Protein AF-A0A971T8T9-F1 (afdb_monomer)

Secondary structure (DSSP, 8-state):
--------------------PPP--SB-BTTBSTT---B-SSPPPSS--EEEEEE-SS---SPPEE-TTS-EEEE-TTSEEEEE-TTS-EEEEEE-SS---SPPEEETTTTEEEEEETTTEEEEEETTS-EEEEEE-SS--SS---EE-TT--EEEEETTTEEEEE-TTS-EEEEEE-SS---SPPEEETTEEEEE-TTSEEEEEETTS-EEEEEE-SS--SSSPPEE-TTS-EEEE----SSS----EEEEE-TTS-EEEEEE-SS---SPPEEETTEEEEE-TTSEEEEE-TTS-EEEEEE-SS---SPPEE-TT--EEEE-TTSEEEEE-TTS-EEEEEE-SS---SPPEEEGGGEEEEE-TTSEEEEESSPPP-----------PPPP--PPPSEEEEES-SS--TT--EEEEEEE--BSS-EEEEEEEEETTEEEE--TT-TT--BSS---EEEEE--BSS-EEEEEEEES---GGGTT-EEEEEEEEEETTS--SGGGPPTT-EEEEEEE--

Foldseek 3Di:
DDDDDDDDDDDDDDDPDPPPDPQDQQAQWQLRAQLSQLEGQDAAFLDFDFQDKAFDPFFFLAAWGAGSQRWIWGWAQVQKIFTAHNNGHTQDIDRNVGGQNYYWGHDVPLQWIWTFHQQQKIFIAGVNGHTDDMDGDPAGQDAAHWHQDPQRWIWTWGQVQKIFIAHNNRHTQDMDHHPGGFQAHWHDDDQWIWTWGQQQKIFIAGVSRHGQDIDHNVGGQHQAHWRADNQGKIWGWGAHPDPDFDWTWTWIAGNNRHTQDIDTDRGTQSAYWHQAPLAIWTFFQVQKIWGAHPSRHTQDIDGHPGGFLAHWRAYNQGWIWGWAQQQKTFIAGNNGHTSDIDGDPGGFNHYWGQGPQNKIWGTGRVSMITITHDHDPDDPHDDDDDDDDPDDPDDAQQKDKDKPAQEDEQQDKTWIKMKGAFFQAWKWKAKWKAWDPGIWGDDPVDQPDTDPFTDTPDDRDHTGPGMDMDIPDIDRGDPPVLAQIKMKMKMFIAHPPDGPDPVRGDPSGMDMDIHGYD

pLDDT: mean 80.27, std 21.64, range [27.78, 98.62]

Solvent-accessible surface area (backbone atoms only — not comparable to full-atom values): 26426 Å² total; per-residue (Å²): 135,90,83,89,85,84,87,77,88,80,79,82,79,79,79,81,75,80,75,78,69,81,79,65,57,47,11,23,21,62,36,38,43,43,23,20,25,15,40,34,88,49,55,56,52,79,54,86,33,77,31,36,61,46,78,56,88,27,36,15,49,6,22,37,17,18,38,63,84,34,36,34,31,29,19,17,56,61,13,27,38,40,33,24,38,70,78,51,45,81,73,44,70,39,78,60,88,31,36,11,47,17,17,27,23,48,36,78,90,81,42,32,37,36,40,40,14,36,84,11,35,38,37,37,21,36,80,82,53,49,77,76,51,67,41,74,57,92,23,40,23,69,52,18,23,41,29,56,50,98,84,43,36,38,33,34,20,18,57,58,14,26,40,40,31,22,37,72,86,61,46,79,71,49,70,43,80,54,93,25,32,15,29,7,24,42,17,38,60,92,63,36,33,32,38,20,16,49,63,8,29,43,38,34,25,33,78,84,60,46,85,70,45,70,40,79,71,86,41,25,16,25,67,8,24,36,13,42,46,98,85,40,36,37,28,35,18,21,32,64,95,59,98,58,86,44,70,16,36,42,38,33,24,38,70,84,55,48,79,70,41,73,47,76,41,71,10,28,14,39,7,28,28,15,54,36,93,79,24,37,35,42,24,17,49,62,14,34,40,37,38,20,37,88,85,61,50,79,73,52,68,38,80,57,89,28,36,14,52,7,26,36,22,25,20,61,80,30,37,36,31,34,19,17,51,61,8,38,38,41,32,26,40,72,87,56,47,79,62,37,73,47,78,57,93,25,33,12,50,5,22,41,28,50,33,71,88,13,20,39,30,34,19,14,53,61,12,33,38,39,30,31,16,79,64,49,81,87,70,81,79,71,77,84,75,80,74,86,70,83,81,74,84,84,72,78,70,47,48,49,72,45,65,80,60,57,59,49,48,92,71,47,83,46,42,36,37,38,37,34,50,56,36,85,60,52,32,29,45,34,62,38,42,38,42,94,91,52,75,43,19,57,48,85,92,54,78,82,61,87,43,92,63,60,55,55,59,88,55,72,40,67,41,38,90,53,72,45,75,50,77,71,46,67,46,80,71,78,57,81,88,56,64,73,45,57,32,38,40,37,39,33,33,24,53,56,91,54,71,58,45,83,92,50,40,43,88,72,28,62,39,73,49,73,34,42,36,99

Sequence (518 aa):
MQLFIRGAMIAAVWAAGTSCFAQVDPWPMFRCNPARTGASQLHGCATVALSWSYATGHTIESSPVVGSDGTAYYGSYDNRIYAMSSSGTLAWSYDAGNFVSTSPAFDGDAGRVYVASYVGRLFACTLGGALEWSYETGGLIARSSPAVDSGGCIYLGSADNRLHVLSPAGVLAWSYETAGDVHSSPSMEGERVFVGSKDGRLYALGADGAFAWSYDTGKTIGESSPAVGTDGTVYVGEIDPGKTPVPCNLYAFNSSGGLAWSYATGDDVSSSPAIGAEGIVAASGDGNVYLFNTDGTFRWSYVTGGYVHSSPAVDEDGMIFVGSFDGGVYALDSIGTLAWSYRTAGPVLSSPSIGLGGTVQIGSFDSVCYCFGAASASTPTPTPELTPTPEPTETQPPLDLKVNSTSPSAGDEFTAEVSVQPLEETFDAYGVVLGAGGAWSFDLANPGALVSGVRPLVRSVPGLTEVWGGTLFHMDSIPDYLRGAGFTFIAGLVPAGAPPAVEYAIPGFVDQEQVEIR

Mean predicted aligned error: 14.75 Å

Structure (mmCIF, N/CA/C/O backbone):
data_AF-A0A971T8T9-F1
#
_entry.id   AF-A0A971T8T9-F1
#
loop_
_atom_site.group_PDB
_atom_site.id
_atom_site.type_symbol
_atom_site.label_atom_id
_atom_site.label_alt_id
_atom_site.label_comp_id
_atom_site.label_asym_id
_atom_site.label_entity_id
_atom_site.label_seq_id
_atom_site.pdbx_PDB_ins_code
_atom_site.Cartn_x
_atom_site.Cartn_y
_atom_site.Cartn_z
_atom_site.occupancy
_atom_site.B_iso_or_equiv
_atom_site.auth_seq_id
_atom_site.auth_comp_id
_atom_site.auth_asym_id
_atom_site.auth_atom_id
_atom_site.pdbx_PDB_model_num
ATOM 1 N N . MET A 1 1 ? -63.811 51.206 -27.614 1.00 33.09 1 MET A N 1
ATOM 2 C CA . MET A 1 1 ? -64.601 49.958 -27.673 1.00 33.09 1 MET A CA 1
ATOM 3 C C . MET A 1 1 ? -63.880 48.938 -26.803 1.00 33.09 1 MET A C 1
ATOM 5 O O . MET A 1 1 ? -62.691 48.745 -27.004 1.00 33.09 1 MET A O 1
ATOM 9 N N . GLN A 1 2 ? -64.540 48.446 -25.753 1.00 32.09 2 GLN A N 1
ATOM 10 C CA . GLN A 1 2 ? -64.008 47.505 -24.753 1.00 32.09 2 GLN A CA 1
ATOM 11 C C . GLN A 1 2 ? -63.576 46.167 -25.383 1.00 32.09 2 GLN A C 1
ATOM 13 O O . GLN A 1 2 ? -64.249 45.743 -26.316 1.00 32.09 2 GLN A O 1
ATOM 18 N N . LEU A 1 3 ? -62.568 45.474 -24.822 1.00 28.62 3 LEU A N 1
ATOM 19 C CA . LEU A 1 3 ? -62.718 44.113 -24.256 1.00 28.62 3 LEU A CA 1
ATOM 20 C C . LEU A 1 3 ? -61.400 43.552 -23.654 1.00 28.62 3 LEU A C 1
ATOM 22 O O . LEU A 1 3 ? -60.392 43.440 -24.337 1.00 28.62 3 LEU A O 1
ATOM 26 N N . PHE A 1 4 ? -61.479 43.201 -22.364 1.00 30.52 4 PHE A N 1
ATOM 27 C CA . PHE A 1 4 ? -60.850 42.100 -21.607 1.00 30.52 4 PHE A CA 1
ATOM 28 C C . PHE A 1 4 ? -59.475 41.510 -21.998 1.00 30.52 4 PHE A C 1
ATOM 30 O O . PHE A 1 4 ? -59.356 40.805 -22.992 1.00 30.52 4 PHE A O 1
ATOM 37 N N . ILE A 1 5 ? -58.525 41.555 -21.049 1.00 31.64 5 ILE A N 1
ATOM 38 C CA . ILE A 1 5 ? -57.547 40.473 -20.827 1.00 31.64 5 ILE A CA 1
ATOM 39 C C . ILE A 1 5 ? -57.570 40.105 -19.335 1.00 31.64 5 ILE A C 1
ATOM 41 O O . ILE A 1 5 ? -57.234 40.916 -18.472 1.00 31.64 5 ILE A O 1
ATOM 45 N N . ARG A 1 6 ? -58.028 38.882 -19.037 1.00 31.41 6 ARG A N 1
ATOM 46 C CA . ARG A 1 6 ? -57.866 38.206 -17.741 1.00 31.41 6 ARG A CA 1
ATOM 47 C C . ARG A 1 6 ? -56.461 37.603 -17.674 1.00 31.41 6 ARG A C 1
ATOM 49 O O . ARG A 1 6 ? -55.968 37.093 -18.674 1.00 31.41 6 ARG A O 1
ATOM 56 N N . GLY A 1 7 ? -55.845 37.678 -16.497 1.00 30.30 7 GLY A N 1
ATOM 57 C CA . GLY A 1 7 ? -54.483 37.217 -16.250 1.00 30.30 7 GLY A CA 1
ATOM 58 C C . GLY A 1 7 ? -54.302 35.700 -16.192 1.00 30.30 7 GLY A C 1
ATOM 59 O O . GLY A 1 7 ? -55.254 34.940 -16.028 1.00 30.30 7 GLY A O 1
ATOM 60 N N . ALA A 1 8 ? -53.034 35.304 -16.244 1.00 30.92 8 ALA A N 1
ATOM 61 C CA . ALA A 1 8 ? -52.522 34.056 -15.702 1.00 30.92 8 ALA A CA 1
ATOM 62 C C . ALA A 1 8 ? -51.118 34.343 -15.144 1.00 30.92 8 ALA A C 1
ATOM 64 O O . ALA A 1 8 ? -50.225 34.753 -15.884 1.00 30.92 8 ALA A O 1
ATOM 65 N N . MET A 1 9 ? -50.950 34.189 -13.827 1.00 29.91 9 MET A N 1
ATOM 66 C CA . MET A 1 9 ? -49.631 34.095 -13.200 1.00 29.91 9 MET A CA 1
ATOM 67 C C . MET A 1 9 ? -48.980 32.795 -13.673 1.00 29.91 9 MET A C 1
ATOM 69 O O . MET A 1 9 ? -49.571 31.728 -13.516 1.00 29.91 9 MET A O 1
ATOM 73 N N . ILE A 1 10 ? -47.764 32.875 -14.206 1.00 30.92 10 ILE A N 1
ATOM 74 C CA . ILE A 1 10 ? -46.903 31.705 -14.376 1.00 30.92 10 ILE A CA 1
ATOM 75 C C . ILE A 1 10 ? -46.006 31.648 -13.142 1.00 30.92 10 ILE A C 1
ATOM 77 O O . ILE A 1 10 ? -45.156 32.513 -12.937 1.00 30.92 10 ILE A O 1
ATOM 81 N N . ALA A 1 11 ? -46.246 30.646 -12.299 1.00 29.47 11 ALA A N 1
ATOM 82 C CA . ALA A 1 11 ? -45.337 30.254 -11.236 1.00 29.47 11 ALA A CA 1
ATOM 83 C C . ALA A 1 11 ? -44.086 29.630 -11.873 1.00 29.47 11 ALA A C 1
ATOM 85 O O . ALA A 1 11 ? -44.187 28.667 -12.633 1.00 29.47 11 ALA A O 1
ATOM 86 N N . ALA A 1 12 ? -42.915 30.195 -11.584 1.00 29.27 12 ALA A N 1
ATOM 87 C CA . ALA A 1 12 ? -41.639 29.603 -11.957 1.00 29.27 12 ALA A CA 1
ATOM 88 C C . ALA A 1 12 ? -41.376 28.386 -11.059 1.00 29.27 12 ALA A C 1
ATOM 90 O O . ALA A 1 12 ? -41.184 28.525 -9.852 1.00 29.27 12 ALA A O 1
ATOM 91 N N . VAL A 1 13 ? -41.385 27.194 -11.652 1.00 29.81 13 VAL A N 1
ATOM 92 C CA . VAL A 1 13 ? -40.882 25.976 -11.013 1.00 29.81 13 VAL A CA 1
ATOM 93 C C . VAL A 1 13 ? -39.360 26.018 -11.117 1.00 29.81 13 VAL A C 1
ATOM 95 O O . VAL A 1 13 ? -38.807 25.886 -12.207 1.00 29.81 13 VAL A O 1
ATOM 98 N N . TRP A 1 14 ? -38.680 26.226 -9.992 1.00 31.05 14 TRP A N 1
ATOM 99 C CA . TRP A 1 14 ? -37.251 25.955 -9.885 1.00 31.05 14 TRP A CA 1
ATOM 100 C C . TRP A 1 14 ? -37.073 24.441 -9.783 1.00 31.05 14 TRP A C 1
ATOM 102 O O . TRP A 1 14 ? -37.395 23.841 -8.759 1.00 31.05 14 TRP A O 1
ATOM 112 N N . ALA A 1 15 ? -36.589 23.816 -10.853 1.00 31.67 15 ALA A N 1
ATOM 113 C CA . ALA A 1 15 ? -36.017 22.484 -10.753 1.00 31.67 15 ALA A CA 1
ATOM 114 C C . ALA A 1 15 ? -34.688 22.622 -9.999 1.00 31.67 15 ALA A C 1
ATOM 116 O O . ALA A 1 15 ? -33.723 23.175 -10.528 1.00 31.67 15 ALA A O 1
ATOM 117 N N . ALA A 1 16 ? -34.656 22.170 -8.746 1.00 32.94 16 ALA A N 1
ATOM 118 C CA . ALA A 1 16 ? -33.409 21.953 -8.033 1.00 32.94 16 ALA A CA 1
ATOM 119 C C . ALA A 1 16 ? -32.685 20.794 -8.728 1.00 32.94 16 ALA A C 1
ATOM 121 O O . ALA A 1 16 ? -33.000 19.628 -8.506 1.00 32.94 16 ALA A O 1
ATOM 122 N N . GLY A 1 17 ? -31.754 21.120 -9.622 1.00 28.88 17 GLY A N 1
ATOM 123 C CA . GLY A 1 17 ? -30.725 20.175 -10.013 1.00 28.88 17 GLY A CA 1
ATOM 124 C C . GLY A 1 17 ? -29.848 19.949 -8.791 1.00 28.88 17 GLY A C 1
ATOM 125 O O . GLY A 1 17 ? -29.064 20.822 -8.432 1.00 28.88 17 GLY A O 1
ATOM 126 N N . THR A 1 18 ? -30.005 18.811 -8.124 1.00 33.12 18 THR A N 1
ATOM 127 C CA . THR A 1 18 ? -28.954 18.275 -7.263 1.00 33.12 18 THR A CA 1
ATOM 128 C C . THR A 1 18 ? -27.749 18.030 -8.157 1.00 33.12 18 THR A C 1
ATOM 130 O O . THR A 1 18 ? -27.691 17.044 -8.889 1.00 33.12 18 THR A O 1
ATOM 133 N N . SER A 1 19 ? -26.811 18.972 -8.148 1.00 31.97 19 SER A N 1
ATOM 134 C CA . SER A 1 19 ? -25.440 18.718 -8.552 1.00 31.97 19 SER A CA 1
ATOM 135 C C . SER A 1 19 ? -24.928 17.591 -7.661 1.00 31.97 19 SER A C 1
ATOM 137 O O . SER A 1 19 ? -24.673 17.805 -6.476 1.00 31.97 19 SER A O 1
ATOM 139 N N . CYS A 1 20 ? -24.861 16.384 -8.216 1.00 33.00 20 CYS A N 1
ATOM 140 C CA . CYS A 1 20 ? -24.091 15.292 -7.649 1.00 33.00 20 CYS A CA 1
ATOM 141 C C . CYS A 1 20 ? -22.634 15.755 -7.685 1.00 33.00 20 CYS A C 1
ATOM 143 O O . CYS A 1 20 ? -21.986 15.685 -8.727 1.00 33.00 20 CYS A O 1
ATOM 145 N N . PHE A 1 21 ? -22.145 16.342 -6.593 1.00 37.00 21 PHE A N 1
ATOM 146 C CA . PHE A 1 21 ? -20.706 16.422 -6.398 1.00 37.00 21 PHE A CA 1
ATOM 147 C C . PHE A 1 21 ? -20.217 14.976 -6.371 1.00 37.00 21 PHE A C 1
ATOM 149 O O . PHE A 1 21 ? -20.785 14.165 -5.640 1.00 37.00 21 PHE A O 1
ATOM 156 N N . ALA A 1 22 ? -19.246 14.641 -7.222 1.00 48.22 22 ALA A N 1
ATOM 157 C CA . ALA A 1 22 ? -18.562 13.362 -7.115 1.00 48.22 22 ALA A CA 1
ATOM 158 C C . ALA A 1 22 ? -18.052 13.248 -5.676 1.00 48.22 22 ALA A C 1
ATOM 160 O O . ALA A 1 22 ? -17.406 14.167 -5.163 1.00 48.22 22 ALA A O 1
ATOM 161 N N . GLN A 1 23 ? -18.464 12.185 -5.000 1.00 58.47 23 GLN A N 1
ATOM 162 C CA . GLN A 1 23 ? -18.107 11.946 -3.618 1.00 58.47 23 GLN A CA 1
ATOM 163 C C . GLN A 1 23 ? -16.604 11.636 -3.597 1.00 58.47 23 GLN A C 1
ATOM 165 O O . GLN A 1 23 ? -16.156 10.724 -4.281 1.00 58.47 23 GLN A O 1
ATOM 170 N N . VAL A 1 24 ? -15.808 12.468 -2.921 1.00 75.50 24 VAL A N 1
ATOM 171 C CA . VAL A 1 24 ? -14.347 12.305 -2.889 1.00 75.50 24 VAL A CA 1
ATOM 172 C C . VAL A 1 24 ? -14.017 11.206 -1.889 1.00 75.50 24 VAL A C 1
ATOM 174 O O . VAL A 1 24 ? -14.260 11.383 -0.694 1.00 75.50 24 VAL A O 1
ATOM 177 N N . ASP A 1 25 ? -13.457 10.098 -2.365 1.00 85.25 25 ASP A N 1
ATOM 178 C CA . ASP A 1 25 ? -12.855 9.089 -1.498 1.00 85.25 25 ASP A CA 1
ATOM 179 C C . ASP A 1 25 ? -11.477 9.598 -1.049 1.00 85.25 25 ASP A C 1
ATOM 181 O O . ASP A 1 25 ? -10.584 9.762 -1.882 1.00 85.25 25 ASP A O 1
ATOM 185 N N . PRO A 1 26 ? -11.287 9.915 0.243 1.00 90.81 26 PRO A N 1
ATOM 186 C CA . PRO A 1 26 ? -10.102 10.631 0.704 1.00 90.81 26 PRO A CA 1
ATOM 187 C C . PRO A 1 26 ? -8.830 9.778 0.626 1.00 90.81 26 PRO A C 1
ATOM 189 O O . PRO A 1 26 ? -7.755 10.314 0.357 1.00 90.81 26 PRO A O 1
ATOM 192 N N . TRP A 1 27 ? -8.950 8.464 0.861 1.00 97.38 27 TRP A N 1
ATOM 193 C CA . TRP A 1 27 ? -7.835 7.520 0.797 1.00 97.38 27 TRP A CA 1
ATOM 194 C C . TRP A 1 27 ? -8.334 6.079 0.564 1.00 97.38 27 TRP A C 1
ATOM 196 O O . TRP A 1 27 ? -8.233 5.247 1.467 1.00 97.38 27 TRP A O 1
ATOM 206 N N . PRO A 1 28 ? -8.915 5.756 -0.607 1.00 97.00 28 PRO A N 1
ATOM 207 C CA . PRO A 1 28 ? -9.637 4.499 -0.831 1.00 97.00 28 PRO A CA 1
ATOM 208 C C . PRO A 1 28 ? -8.762 3.241 -0.807 1.00 97.00 28 PRO A C 1
ATOM 210 O O . PRO A 1 28 ? -9.264 2.153 -0.562 1.00 97.00 28 PRO A O 1
ATOM 213 N N . MET A 1 29 ? -7.459 3.335 -1.059 1.00 97.25 29 MET A N 1
ATOM 214 C CA . MET A 1 29 ? -6.585 2.157 -1.117 1.00 97.25 29 MET A CA 1
ATOM 215 C C . MET A 1 29 ? -5.165 2.477 -0.660 1.00 97.25 29 MET A C 1
ATOM 217 O O . MET A 1 29 ? -4.797 3.641 -0.478 1.00 97.25 29 MET A O 1
ATOM 221 N N . PHE A 1 30 ? -4.341 1.442 -0.483 1.00 97.69 30 PHE A N 1
ATOM 222 C CA . PHE A 1 30 ? -2.929 1.620 -0.148 1.00 97.69 30 PHE A CA 1
ATOM 223 C C . PHE A 1 30 ? -2.239 2.559 -1.140 1.00 97.69 30 PHE A C 1
ATOM 225 O O . PHE A 1 30 ? -2.260 2.313 -2.348 1.00 97.69 30 PHE A O 1
ATOM 232 N N . ARG A 1 31 ? -1.596 3.604 -0.598 1.00 97.69 31 ARG A N 1
ATOM 233 C CA . ARG A 1 31 ? -0.975 4.713 -1.344 1.00 97.69 31 ARG A CA 1
ATOM 234 C C . ARG A 1 31 ? -1.980 5.603 -2.101 1.00 97.69 31 ARG A C 1
ATOM 236 O O . ARG A 1 31 ? -1.649 6.139 -3.157 1.00 97.69 31 ARG A O 1
ATOM 243 N N . CYS A 1 32 ? -3.161 5.815 -1.516 1.00 96.81 32 CYS A N 1
ATOM 244 C CA . CYS A 1 32 ? -4.214 6.759 -1.914 1.00 96.81 32 CYS A CA 1
ATOM 245 C C . CYS A 1 32 ? -5.011 6.381 -3.175 1.00 96.81 32 CYS A C 1
ATOM 247 O O . CYS A 1 32 ? -6.233 6.440 -3.149 1.00 96.81 32 CYS A O 1
ATOM 249 N N . ASN A 1 33 ? -4.372 5.969 -4.268 1.00 95.94 33 ASN A N 1
ATOM 250 C CA . ASN A 1 33 ? -5.044 5.782 -5.562 1.00 95.94 33 ASN A CA 1
ATOM 251 C C . ASN A 1 33 ? -4.467 4.592 -6.359 1.00 95.94 33 ASN A C 1
ATOM 253 O O . ASN A 1 33 ? -3.451 4.026 -5.946 1.00 95.94 33 ASN A O 1
ATOM 257 N N . PRO A 1 34 ? -5.077 4.213 -7.504 1.00 96.25 34 PRO A N 1
ATOM 258 C CA . PRO A 1 34 ? -4.608 3.095 -8.331 1.00 96.25 34 PRO A CA 1
ATOM 259 C C . PRO A 1 34 ? -3.152 3.229 -8.799 1.00 96.25 34 PRO A C 1
ATOM 261 O O . PRO A 1 34 ? -2.442 2.228 -8.871 1.00 96.25 34 PRO A O 1
ATOM 264 N N . ALA A 1 35 ? -2.673 4.453 -9.039 1.00 97.31 35 ALA A N 1
ATOM 265 C CA . ALA A 1 35 ? -1.284 4.743 -9.408 1.00 97.31 35 ALA A CA 1
ATOM 266 C C . ALA A 1 35 ? -0.311 4.696 -8.214 1.00 97.31 35 ALA A C 1
ATOM 268 O O . ALA A 1 35 ? 0.904 4.805 -8.383 1.00 97.31 35 ALA A O 1
ATOM 269 N N . ARG A 1 36 ? -0.838 4.509 -6.999 1.00 97.44 36 ARG A N 1
ATOM 270 C CA . ARG A 1 36 ? -0.111 4.414 -5.732 1.00 97.44 36 ARG A CA 1
ATOM 271 C C . ARG A 1 36 ? 0.814 5.594 -5.451 1.00 97.44 36 ARG A C 1
ATOM 273 O O . ARG A 1 36 ? 1.889 5.425 -4.875 1.00 97.44 36 ARG A O 1
ATOM 280 N N . THR A 1 37 ? 0.384 6.803 -5.810 1.00 97.75 37 THR A N 1
ATOM 281 C CA . THR A 1 37 ? 1.212 8.007 -5.642 1.00 97.75 37 THR A CA 1
ATOM 282 C C . THR A 1 37 ? 1.495 8.344 -4.181 1.00 97.75 37 THR A C 1
ATOM 284 O O . THR A 1 37 ? 2.438 9.075 -3.908 1.00 97.75 37 THR A O 1
ATOM 287 N N . GLY A 1 38 ? 0.688 7.861 -3.229 1.00 97.50 38 GLY A N 1
ATOM 288 C CA . GLY A 1 38 ? 0.811 8.223 -1.814 1.00 97.50 38 GLY A CA 1
ATOM 289 C C . GLY A 1 38 ? 0.598 9.711 -1.535 1.00 97.50 38 GLY A C 1
ATOM 290 O O . GLY A 1 38 ? 0.988 10.175 -0.467 1.00 97.50 38 GLY A O 1
ATOM 291 N N . ALA A 1 39 ? 0.006 10.444 -2.481 1.00 96.75 39 ALA A N 1
ATOM 292 C CA . ALA A 1 39 ? -0.298 11.861 -2.365 1.00 96.75 39 ALA A CA 1
ATOM 293 C C . ALA A 1 39 ? -1.813 12.091 -2.302 1.00 96.75 39 ALA A C 1
ATOM 295 O O . ALA A 1 39 ? -2.576 11.427 -3.009 1.00 96.75 39 ALA A O 1
ATOM 296 N N . SER A 1 40 ? -2.240 13.032 -1.463 1.00 94.88 40 SER A N 1
ATOM 297 C CA . SER A 1 40 ? -3.633 13.459 -1.311 1.00 94.88 40 SER A CA 1
ATOM 298 C C . SER A 1 40 ? -3.790 14.932 -1.668 1.00 94.88 40 SER A C 1
ATOM 300 O O . SER A 1 40 ? -2.876 15.720 -1.459 1.00 94.88 40 SER A O 1
ATOM 302 N N . GLN A 1 41 ? -4.981 15.293 -2.147 1.00 93.31 41 GLN A N 1
ATOM 303 C CA . GLN A 1 41 ? -5.397 16.690 -2.329 1.00 93.31 41 GLN A CA 1
ATOM 304 C C . GLN A 1 41 ? -5.934 17.328 -1.042 1.00 93.31 41 GLN A C 1
ATOM 306 O O . GLN A 1 41 ? -6.354 18.485 -1.024 1.00 93.31 41 GLN A O 1
ATOM 311 N N . LEU A 1 42 ? -6.013 16.552 0.038 1.00 93.56 42 LEU A N 1
ATOM 312 C CA . LEU A 1 42 ? -6.384 17.056 1.348 1.00 93.56 42 LEU A CA 1
ATOM 313 C C . LEU A 1 42 ? -5.162 17.662 2.030 1.00 93.56 42 LEU A C 1
ATOM 315 O O . LEU A 1 42 ? -4.035 17.256 1.772 1.00 93.56 42 LEU A O 1
ATOM 319 N N . HIS A 1 43 ? -5.412 18.599 2.939 1.00 93.50 43 HIS A N 1
ATOM 320 C CA . HIS A 1 43 ? -4.398 19.181 3.812 1.00 93.50 43 HIS A CA 1
ATOM 321 C C . HIS A 1 43 ? -4.348 18.366 5.103 1.00 93.50 43 HIS A C 1
ATOM 323 O O . HIS A 1 43 ? -5.357 18.284 5.808 1.00 93.50 43 HIS A O 1
ATOM 329 N N . GLY A 1 44 ? -3.213 17.742 5.403 1.00 91.31 44 GLY A N 1
ATOM 330 C CA . GLY A 1 44 ? -3.017 16.954 6.612 1.00 91.31 44 GLY A CA 1
ATOM 331 C C . GLY A 1 44 ? -2.903 17.831 7.861 1.00 91.31 44 GLY A C 1
ATOM 332 O O . GLY A 1 44 ? -2.751 19.054 7.804 1.00 91.31 44 GLY A O 1
ATOM 333 N N . CYS A 1 45 ? -2.991 17.220 9.042 1.00 89.56 45 CYS A N 1
ATOM 334 C CA . CYS A 1 45 ? -2.910 17.976 10.284 1.00 89.56 45 CYS A CA 1
ATOM 335 C C . CYS A 1 45 ? -1.495 18.539 10.502 1.00 89.56 45 CYS A C 1
ATOM 337 O O . CYS A 1 45 ? -0.534 17.797 10.699 1.00 89.56 45 CYS A O 1
ATOM 339 N N . ALA A 1 46 ? -1.380 19.868 10.558 1.00 86.88 46 ALA A N 1
ATOM 340 C CA . ALA A 1 46 ? -0.114 20.564 10.806 1.00 86.88 46 ALA A CA 1
ATOM 341 C C . ALA A 1 46 ? 0.356 20.521 12.274 1.00 86.88 46 ALA A C 1
ATOM 343 O O . ALA A 1 46 ? 1.473 20.932 12.585 1.00 86.88 46 ALA A O 1
ATOM 344 N N . THR A 1 47 ? -0.485 20.047 13.197 1.00 86.31 47 THR A N 1
ATOM 345 C CA . THR A 1 47 ? -0.161 19.901 14.620 1.00 86.31 47 THR A CA 1
ATOM 346 C C . THR A 1 47 ? -0.616 18.547 15.143 1.00 86.31 47 THR A C 1
ATOM 348 O O . THR A 1 47 ? -1.610 17.983 14.685 1.00 86.31 47 THR A O 1
ATOM 351 N N . VAL A 1 48 ? 0.105 18.033 16.141 1.00 90.75 48 VAL A N 1
ATOM 352 C CA . VAL A 1 48 ? -0.250 16.770 16.787 1.00 90.75 48 VAL A CA 1
ATOM 353 C C . VAL A 1 48 ? -1.403 16.979 17.770 1.00 90.75 48 VAL A C 1
ATOM 355 O O . VAL A 1 48 ? -1.270 17.651 18.794 1.00 90.75 48 VAL A O 1
ATOM 358 N N . ALA A 1 49 ? -2.545 16.374 17.463 1.00 90.94 49 ALA A N 1
ATOM 359 C CA . ALA A 1 49 ? -3.679 16.253 18.367 1.00 90.94 49 ALA A CA 1
ATOM 360 C C . ALA A 1 49 ? -4.291 14.865 18.178 1.00 90.94 49 ALA A C 1
ATOM 362 O O . ALA A 1 49 ? -4.742 14.541 17.086 1.00 90.94 49 ALA A O 1
ATOM 363 N N . LEU A 1 50 ? -4.272 14.029 19.218 1.00 93.12 50 LEU A N 1
ATOM 364 C CA . LEU A 1 50 ? -4.897 12.709 19.158 1.00 93.12 50 LEU A CA 1
ATOM 365 C C . LEU A 1 50 ? -6.420 12.889 19.156 1.00 93.12 50 LEU A C 1
ATOM 367 O O . LEU A 1 50 ? -6.981 13.357 20.146 1.00 93.12 50 LEU A O 1
ATOM 371 N N . SER A 1 51 ? -7.069 12.534 18.049 1.00 92.31 51 SER A N 1
ATOM 372 C CA . SER A 1 51 ? -8.527 12.589 17.913 1.00 92.31 51 SER A CA 1
ATOM 373 C C . SER A 1 51 ? -9.165 11.340 18.515 1.00 92.31 51 SER A C 1
ATOM 375 O O . SER A 1 51 ? -10.046 11.436 19.367 1.00 92.31 51 SER A O 1
ATOM 377 N N . TRP A 1 52 ? -8.661 10.165 18.138 1.00 94.81 52 TRP A N 1
ATOM 378 C CA . TRP A 1 52 ? -9.041 8.888 18.734 1.00 94.81 52 TRP A CA 1
ATOM 379 C C . TRP A 1 52 ? -7.916 7.862 18.589 1.00 94.81 52 TRP A C 1
ATOM 381 O O . TRP A 1 52 ? -7.010 8.010 17.765 1.00 94.81 52 TRP A O 1
ATOM 391 N N . SER A 1 53 ? -7.987 6.806 19.393 1.00 96.31 53 SER A N 1
ATOM 392 C CA . SER A 1 53 ? -7.206 5.587 19.210 1.00 96.31 53 SER A CA 1
ATOM 393 C C . SER A 1 53 ? -8.067 4.363 19.512 1.00 96.31 53 SER A C 1
ATOM 395 O O . SER A 1 53 ? -9.003 4.435 20.314 1.00 96.31 53 SER A O 1
ATOM 397 N N . TYR A 1 54 ? -7.763 3.243 18.862 1.00 97.19 54 TYR A N 1
ATOM 398 C CA . TYR A 1 54 ? -8.497 1.993 19.035 1.00 97.19 54 TYR A CA 1
ATOM 399 C C . TYR A 1 54 ? -7.537 0.809 19.139 1.00 97.19 54 TYR A C 1
ATOM 401 O O . TYR A 1 54 ? -6.721 0.595 18.244 1.00 97.19 54 TYR A O 1
ATOM 409 N N . ALA A 1 55 ? -7.633 0.055 20.235 1.00 96.94 55 ALA A N 1
ATOM 410 C CA . ALA A 1 55 ? -6.829 -1.139 20.467 1.00 96.94 55 ALA A CA 1
ATOM 411 C C . ALA A 1 55 ? -7.508 -2.372 19.856 1.00 96.94 55 ALA A C 1
ATOM 413 O O . ALA A 1 55 ? -8.677 -2.645 20.129 1.00 96.94 55 ALA A O 1
ATOM 414 N N . THR A 1 56 ? -6.757 -3.110 19.047 1.00 94.75 56 THR A N 1
ATOM 415 C CA . THR A 1 56 ? -7.138 -4.414 18.489 1.00 94.75 56 THR A CA 1
ATOM 416 C C . THR A 1 56 ? -6.518 -5.548 19.314 1.00 94.75 56 THR A C 1
ATOM 418 O O . THR A 1 56 ? -5.833 -5.294 20.307 1.00 94.75 56 THR A O 1
ATOM 421 N N . GLY A 1 57 ? -6.789 -6.802 18.953 1.00 90.12 57 GLY A N 1
ATOM 422 C CA . GLY A 1 57 ? -6.272 -7.974 19.661 1.00 90.12 57 GLY A CA 1
ATOM 423 C C . GLY A 1 57 ? -4.795 -8.273 19.392 1.00 90.12 57 GLY A C 1
ATOM 424 O O . GLY A 1 57 ? -4.183 -9.009 20.164 1.00 90.12 57 GLY A O 1
ATOM 425 N N . HIS A 1 58 ? -4.217 -7.714 18.325 1.00 93.31 58 HIS A N 1
ATOM 426 C CA . HIS A 1 58 ? -2.810 -7.893 17.962 1.00 93.31 58 HIS A CA 1
ATOM 427 C C . HIS A 1 58 ? -2.283 -6.708 17.134 1.00 93.31 58 HIS A C 1
ATOM 429 O O . HIS A 1 58 ? -2.993 -5.757 16.829 1.00 93.31 58 HIS A O 1
ATOM 435 N N . THR A 1 59 ? -1.008 -6.752 16.772 1.00 93.12 59 THR A N 1
ATOM 436 C CA . THR A 1 59 ? -0.299 -5.736 15.988 1.00 93.12 59 THR A CA 1
ATOM 437 C C . THR A 1 59 ? -0.986 -5.353 14.673 1.00 93.12 59 THR A C 1
ATOM 439 O O . THR A 1 59 ? -1.519 -6.206 13.961 1.00 93.12 59 THR A O 1
ATOM 442 N N . ILE A 1 60 ? -0.872 -4.074 14.304 1.00 96.50 60 ILE A N 1
ATOM 443 C CA . ILE A 1 60 ? -1.411 -3.522 13.057 1.00 96.50 60 ILE A CA 1
ATOM 444 C C . ILE A 1 60 ? -0.250 -3.153 12.124 1.00 96.50 60 ILE A C 1
ATOM 446 O O . ILE A 1 60 ? 0.420 -2.137 12.315 1.00 96.50 60 ILE A O 1
ATOM 450 N N . GLU A 1 61 ? -0.014 -3.989 11.111 1.00 94.19 61 GLU A N 1
ATOM 451 C CA . GLU A 1 61 ? 0.873 -3.679 9.973 1.00 94.19 61 GLU A CA 1
ATOM 452 C C . GLU A 1 61 ? 0.097 -3.075 8.792 1.00 94.19 61 GLU A C 1
ATOM 454 O O . GLU A 1 61 ? 0.624 -2.223 8.075 1.00 94.19 61 GLU A O 1
ATOM 459 N N . SER A 1 62 ? -1.168 -3.479 8.618 1.00 96.31 62 SER A N 1
ATOM 460 C CA . SER A 1 62 ? -2.066 -2.950 7.590 1.00 96.31 62 SER A CA 1
ATOM 461 C C . SER A 1 62 ? -2.137 -1.430 7.666 1.00 96.31 62 SER A C 1
ATOM 463 O O . SER A 1 62 ? -2.415 -0.863 8.723 1.00 96.31 62 SER A O 1
ATOM 465 N N . SER A 1 63 ? -2.007 -0.769 6.517 1.00 97.62 63 SER A N 1
ATOM 466 C CA . SER A 1 63 ? -2.230 0.674 6.443 1.00 97.62 63 SER A CA 1
ATOM 467 C C . SER A 1 63 ? -3.732 0.965 6.437 1.00 97.62 63 SER A C 1
ATOM 469 O O . SER A 1 63 ? -4.461 0.292 5.700 1.00 97.62 63 SER A O 1
ATOM 471 N N . PRO A 1 64 ? -4.219 1.931 7.233 1.00 98.00 64 PRO A N 1
ATOM 472 C CA . PRO A 1 64 ? -5.607 2.350 7.156 1.00 98.00 64 PRO A CA 1
ATOM 473 C C . PRO A 1 64 ? -5.961 2.901 5.775 1.00 98.00 64 PRO A C 1
ATOM 475 O O . PRO A 1 64 ? -5.150 3.549 5.112 1.00 98.00 64 PRO A O 1
ATOM 478 N N . VAL A 1 65 ? -7.195 2.652 5.354 1.00 98.38 65 VAL A N 1
ATOM 479 C CA . VAL A 1 65 ? -7.821 3.303 4.200 1.00 98.38 65 VAL A CA 1
ATOM 480 C C . VAL A 1 65 ? -9.092 3.990 4.655 1.00 98.38 65 VAL A C 1
ATOM 482 O O . VAL A 1 65 ? -9.746 3.525 5.586 1.00 98.38 65 VAL A O 1
ATOM 485 N N . VAL A 1 66 ? -9.428 5.117 4.042 1.00 97.50 66 VAL A N 1
ATOM 486 C CA . VAL A 1 66 ? -10.526 5.975 4.488 1.00 97.50 66 VAL A CA 1
ATOM 487 C C . VAL A 1 66 ? -11.527 6.119 3.350 1.00 97.50 66 VAL A C 1
ATOM 489 O O . VAL A 1 66 ? -11.197 6.641 2.283 1.00 97.50 66 VAL A O 1
ATOM 492 N N . GLY A 1 67 ? -12.747 5.641 3.594 1.00 94.88 67 GLY A N 1
ATOM 493 C CA . GLY A 1 67 ? -13.878 5.801 2.689 1.00 94.88 67 GLY A CA 1
ATOM 494 C C . GLY A 1 67 ? -14.407 7.234 2.694 1.00 94.88 67 GLY A C 1
ATOM 495 O O . GLY A 1 67 ? -14.088 8.048 3.566 1.00 94.88 67 GLY A O 1
ATOM 496 N N . SER A 1 68 ? -15.243 7.566 1.719 1.00 92.12 68 SER A N 1
ATOM 497 C CA . SER A 1 68 ? -15.805 8.915 1.580 1.00 92.12 68 SER A CA 1
ATOM 498 C C . SER A 1 68 ? -16.751 9.360 2.698 1.00 92.12 68 SER A C 1
ATOM 500 O O . SER A 1 68 ? -17.034 10.550 2.824 1.00 92.12 68 SER A O 1
ATOM 502 N N . ASP A 1 69 ? -17.236 8.441 3.528 1.00 90.00 69 ASP A N 1
ATOM 503 C CA . ASP A 1 69 ? -17.991 8.747 4.748 1.00 90.00 69 ASP A CA 1
ATOM 504 C C . ASP A 1 69 ? -17.080 9.017 5.965 1.00 90.00 69 ASP A C 1
ATOM 506 O O . ASP A 1 69 ? -17.560 9.344 7.054 1.00 90.00 69 ASP A O 1
ATOM 510 N N . GLY A 1 70 ? -15.760 8.909 5.784 1.00 92.88 70 GLY A N 1
ATOM 511 C CA . GLY A 1 70 ? -14.763 9.018 6.841 1.00 92.88 70 GLY A CA 1
ATOM 512 C C . GLY A 1 70 ? -14.577 7.738 7.658 1.00 92.88 70 GLY A C 1
ATOM 513 O O . GLY A 1 70 ? -13.870 7.787 8.666 1.00 92.88 70 GLY A O 1
ATOM 514 N N . THR A 1 71 ? -15.188 6.616 7.263 1.00 96.00 71 THR A N 1
ATOM 515 C CA . THR A 1 71 ? -14.938 5.311 7.880 1.00 96.00 71 THR A CA 1
ATOM 516 C C . THR A 1 71 ? -13.529 4.842 7.526 1.00 96.00 71 THR A C 1
ATOM 518 O O . THR A 1 71 ? -13.151 4.802 6.354 1.00 96.00 71 THR A O 1
ATOM 521 N N . ALA A 1 72 ? -12.746 4.491 8.544 1.00 97.56 72 ALA A N 1
ATOM 522 C CA . ALA A 1 72 ? -11.417 3.919 8.387 1.00 97.56 72 ALA A CA 1
ATOM 523 C C . ALA A 1 72 ? -11.487 2.386 8.402 1.00 97.56 72 ALA A C 1
ATOM 525 O O . ALA A 1 72 ? -12.093 1.808 9.304 1.00 97.56 72 ALA A O 1
ATOM 526 N N . TYR A 1 73 ? -10.829 1.736 7.445 1.00 98.50 73 TYR A N 1
ATOM 527 C CA . TYR A 1 73 ? -10.717 0.283 7.345 1.00 98.50 73 TYR A CA 1
ATOM 528 C C . TYR A 1 73 ? -9.259 -0.154 7.471 1.00 98.50 73 TYR A C 1
ATOM 530 O O . TYR A 1 73 ? -8.392 0.406 6.801 1.00 98.50 73 TYR A O 1
ATOM 538 N N . TYR A 1 74 ? -8.974 -1.151 8.308 1.00 98.44 74 TYR A N 1
ATOM 539 C CA . TYR A 1 74 ? -7.620 -1.692 8.480 1.00 98.44 74 TYR A CA 1
ATOM 540 C C . TYR A 1 74 ? -7.635 -3.117 9.033 1.00 98.44 74 TYR A C 1
ATOM 542 O O . TYR A 1 74 ? -8.516 -3.493 9.808 1.00 98.44 74 TYR A O 1
ATOM 550 N N . GLY A 1 75 ? -6.659 -3.916 8.612 1.00 97.50 75 GLY A N 1
ATOM 551 C CA . GLY A 1 75 ? -6.424 -5.266 9.108 1.00 97.50 75 GLY A CA 1
ATOM 552 C C . GLY A 1 75 ? -5.595 -5.312 10.388 1.00 97.50 75 GLY A C 1
ATOM 553 O O . GLY A 1 75 ? -4.851 -4.383 10.694 1.00 97.50 75 GLY A O 1
ATOM 554 N N . SER A 1 76 ? -5.699 -6.410 11.126 1.00 96.44 76 SER A N 1
ATOM 555 C CA . SER A 1 76 ? -4.827 -6.727 12.253 1.00 96.44 76 SER A CA 1
ATOM 556 C C . SER A 1 76 ? -4.371 -8.186 12.189 1.00 96.44 76 SER A C 1
ATOM 558 O O . SER A 1 76 ? -4.945 -9.041 11.505 1.00 96.44 76 SER A O 1
ATOM 560 N N . TYR A 1 77 ? -3.292 -8.476 12.906 1.00 93.81 77 TYR A N 1
ATOM 561 C CA . TYR A 1 77 ? -2.767 -9.827 13.093 1.00 93.81 77 TYR A CA 1
ATOM 562 C C . TYR A 1 77 ? -3.629 -10.675 14.046 1.00 93.81 77 TYR A C 1
ATOM 564 O O . TYR A 1 77 ? -3.343 -11.844 14.260 1.00 93.81 77 TYR A O 1
ATOM 572 N N . ASP A 1 78 ? -4.712 -10.132 14.601 1.00 90.94 78 ASP A N 1
ATOM 573 C CA . ASP A 1 78 ? -5.729 -10.908 15.327 1.00 90.94 78 ASP A CA 1
ATOM 574 C C . ASP A 1 78 ? -6.744 -11.594 14.398 1.00 90.94 78 ASP A C 1
ATOM 576 O O . ASP A 1 78 ? -7.804 -12.044 14.837 1.00 90.94 78 ASP A O 1
ATOM 580 N N . ASN A 1 79 ? -6.399 -11.675 13.112 1.00 92.12 79 ASN A N 1
ATOM 581 C CA . ASN A 1 79 ? -7.173 -12.241 12.018 1.00 92.12 79 ASN A CA 1
ATOM 582 C C . ASN A 1 79 ? -8.349 -11.388 11.547 1.00 92.12 79 ASN A C 1
ATOM 584 O O . ASN A 1 79 ? -9.125 -11.847 10.709 1.00 92.12 79 ASN A O 1
ATOM 588 N N . ARG A 1 80 ? -8.510 -10.159 12.050 1.00 94.88 80 ARG A N 1
ATOM 589 C CA . ARG A 1 80 ? -9.688 -9.346 11.741 1.00 94.88 80 ARG A CA 1
ATOM 590 C C . ARG A 1 80 ? -9.380 -8.165 10.835 1.00 94.88 80 ARG A C 1
ATOM 592 O O . ARG A 1 80 ? -8.312 -7.558 10.871 1.00 94.88 80 ARG A O 1
ATOM 599 N N . ILE A 1 81 ? -10.391 -7.801 10.057 1.00 97.19 81 ILE A N 1
ATOM 600 C CA . ILE A 1 81 ? -10.556 -6.463 9.496 1.00 97.19 81 ILE A CA 1
ATOM 601 C C . ILE A 1 81 ? -11.454 -5.650 10.430 1.00 97.19 81 ILE A C 1
ATOM 603 O O . ILE A 1 81 ? -12.461 -6.150 10.938 1.00 97.19 81 ILE A O 1
ATOM 607 N N . TYR A 1 82 ? -11.103 -4.385 10.617 1.00 98.38 82 TYR A N 1
ATOM 608 C CA . TYR A 1 82 ? -11.844 -3.410 11.402 1.00 98.38 82 TYR A CA 1
ATOM 609 C C . TYR A 1 82 ? -12.400 -2.317 10.500 1.00 98.38 82 TYR A C 1
ATOM 611 O O . TYR A 1 82 ? -11.703 -1.843 9.607 1.00 98.38 82 TYR A O 1
ATOM 619 N N . ALA A 1 83 ? -13.632 -1.893 10.773 1.00 98.12 83 ALA A N 1
ATOM 620 C CA . ALA A 1 83 ? -14.220 -0.672 10.246 1.00 98.12 83 ALA A CA 1
ATOM 621 C C . ALA A 1 83 ? -14.536 0.269 11.406 1.00 98.12 83 ALA A C 1
ATOM 623 O O . ALA A 1 83 ? -15.319 -0.063 12.300 1.00 98.12 83 ALA A O 1
ATOM 624 N N . MET A 1 84 ? -13.935 1.450 11.386 1.00 97.62 84 MET A N 1
ATOM 625 C CA . MET A 1 84 ? -14.029 2.449 12.442 1.00 97.62 84 MET A CA 1
ATOM 626 C C . MET A 1 84 ? -14.704 3.696 11.905 1.00 97.62 84 MET A C 1
ATOM 628 O O . MET A 1 84 ? -14.296 4.225 10.877 1.00 97.62 84 MET A O 1
ATOM 632 N N . SER A 1 85 ? -15.706 4.206 12.615 1.00 95.06 85 SER A N 1
ATOM 633 C CA . SER A 1 85 ? -16.310 5.490 12.269 1.00 95.06 85 SER A CA 1
ATOM 634 C C . SER A 1 85 ? -15.281 6.623 12.345 1.00 95.06 85 SER A C 1
ATOM 636 O O . SER A 1 85 ? -14.253 6.516 13.020 1.00 95.06 85 SER A O 1
ATOM 638 N N . SER A 1 86 ? -15.601 7.764 11.740 1.00 91.50 86 SER A N 1
ATOM 639 C CA . SER A 1 86 ? -14.764 8.969 11.808 1.00 91.50 86 SER A CA 1
ATOM 640 C C . SER A 1 86 ? -14.496 9.460 13.242 1.00 91.50 86 SER A C 1
ATOM 642 O O . SER A 1 86 ? -13.482 10.116 13.485 1.00 91.50 86 SER A O 1
ATOM 644 N N . SER A 1 87 ? -15.347 9.098 14.212 1.00 90.25 87 SER A N 1
ATOM 645 C CA . SER A 1 87 ? -15.159 9.386 15.641 1.00 90.25 87 SER A CA 1
ATOM 646 C C . SER A 1 87 ? -14.378 8.311 16.413 1.00 90.25 87 SER A C 1
ATOM 648 O O . SER A 1 87 ? -14.229 8.435 17.625 1.00 90.25 87 SER A O 1
ATOM 650 N N . GLY A 1 88 ? -13.916 7.246 15.753 1.00 92.69 88 GLY A N 1
ATOM 651 C CA . GLY A 1 88 ? -13.150 6.162 16.378 1.00 92.69 88 GLY A CA 1
ATOM 652 C C . GLY A 1 88 ? -13.998 5.092 17.067 1.00 92.69 88 GLY A C 1
ATOM 653 O O . GLY A 1 88 ? -13.481 4.334 17.886 1.00 92.69 88 GLY A O 1
ATOM 654 N N . THR A 1 89 ? -15.298 5.010 16.766 1.00 94.50 89 THR A N 1
ATOM 655 C CA . THR A 1 89 ? -16.160 3.933 17.284 1.00 94.50 89 THR A CA 1
ATOM 656 C C . THR A 1 89 ? -16.164 2.758 16.318 1.00 94.50 89 THR A C 1
ATOM 658 O O . THR A 1 89 ? -16.291 2.964 15.112 1.00 94.50 89 THR A O 1
ATOM 661 N N . LEU A 1 90 ? -16.080 1.531 16.833 1.00 97.00 90 LEU A N 1
ATOM 662 C CA . LEU A 1 90 ? -16.171 0.329 16.005 1.00 97.00 90 LEU A CA 1
ATOM 663 C C . LEU A 1 90 ? -17.536 0.281 15.309 1.00 97.00 90 LEU A C 1
ATOM 665 O O . LEU A 1 90 ? -18.566 0.242 15.979 1.00 97.00 90 LEU A O 1
ATOM 669 N N . ALA A 1 91 ? -17.535 0.297 13.978 1.00 95.38 91 ALA A N 1
ATOM 670 C CA . ALA A 1 91 ? -18.729 0.086 13.171 1.00 95.38 91 ALA A CA 1
ATOM 671 C C . ALA A 1 91 ? -18.989 -1.414 12.994 1.00 95.38 91 ALA A C 1
ATOM 673 O O . ALA A 1 91 ? -20.092 -1.888 13.260 1.00 95.38 91 ALA A O 1
ATOM 674 N N . TRP A 1 92 ? -17.962 -2.165 12.592 1.00 97.38 92 TRP A N 1
ATOM 675 C CA . TRP A 1 92 ? -17.984 -3.624 12.509 1.00 97.38 92 TRP A CA 1
ATOM 676 C C . TRP A 1 92 ? -16.560 -4.192 12.472 1.00 97.38 92 TRP A C 1
ATOM 678 O O . TRP A 1 92 ? -15.592 -3.477 12.217 1.00 97.38 92 TRP A O 1
ATOM 688 N N . SER A 1 93 ? -16.440 -5.498 12.716 1.00 96.88 93 SER A N 1
ATOM 689 C CA . SER A 1 93 ? -15.231 -6.268 12.410 1.00 96.88 93 SER A CA 1
ATOM 690 C C . SER A 1 93 ? -15.612 -7.570 11.716 1.00 96.88 93 SER A C 1
ATOM 692 O O . SER A 1 93 ? -16.713 -8.083 11.932 1.00 96.88 93 SER A O 1
ATOM 694 N N . TYR A 1 94 ? -14.715 -8.100 10.893 1.00 94.12 94 TYR A N 1
ATOM 695 C CA . TYR A 1 94 ? -14.905 -9.376 10.208 1.00 94.12 94 TYR A CA 1
ATOM 696 C C . TYR A 1 94 ? -13.659 -10.243 10.380 1.00 94.12 94 TYR A C 1
ATOM 698 O O . TYR A 1 94 ? -12.541 -9.747 10.278 1.00 94.12 94 TYR A O 1
ATOM 706 N N . ASP A 1 95 ? -13.862 -11.522 10.684 1.00 93.88 95 ASP A N 1
ATOM 707 C CA . ASP A 1 95 ? -12.792 -12.498 10.880 1.00 93.88 95 ASP A CA 1
ATOM 708 C C . ASP A 1 95 ? -12.380 -13.088 9.527 1.00 93.88 95 ASP A C 1
ATOM 710 O O . ASP A 1 95 ? -13.151 -13.808 8.891 1.00 93.88 95 ASP A O 1
ATOM 714 N N . ALA A 1 96 ? -11.179 -12.748 9.072 1.00 89.00 96 ALA A N 1
ATOM 715 C CA . ALA A 1 96 ? -10.615 -13.206 7.810 1.00 89.00 96 ALA A CA 1
ATOM 716 C C . ALA A 1 96 ? -9.908 -14.570 7.936 1.00 89.00 96 ALA A C 1
ATOM 718 O O . ALA A 1 96 ? -9.293 -15.032 6.975 1.00 89.00 96 ALA A O 1
ATOM 719 N N . GLY A 1 97 ? -9.975 -15.216 9.109 1.00 81.25 97 GLY A N 1
ATOM 720 C CA . GLY A 1 97 ? -9.442 -16.556 9.369 1.00 81.25 97 GLY A CA 1
ATOM 721 C C . GLY A 1 97 ? -7.919 -16.633 9.515 1.00 81.25 97 GLY A C 1
ATOM 722 O O . GLY A 1 97 ? -7.397 -17.684 9.886 1.00 81.25 97 GLY A O 1
ATOM 723 N N . ASN A 1 98 ? -7.197 -15.547 9.228 1.00 87.31 98 ASN A N 1
ATOM 724 C CA . ASN A 1 98 ? -5.760 -15.409 9.454 1.00 87.31 98 ASN A CA 1
ATOM 725 C C . ASN A 1 98 ? -5.328 -13.937 9.393 1.00 87.31 98 ASN A C 1
ATOM 727 O O . ASN A 1 98 ? -6.136 -13.073 9.036 1.00 87.31 98 ASN A O 1
ATOM 731 N N . PHE A 1 99 ? -4.050 -13.668 9.674 1.00 86.12 99 PHE A N 1
ATOM 732 C CA . PHE A 1 99 ? -3.461 -12.336 9.741 1.00 86.12 99 PHE A CA 1
ATOM 733 C C . PHE A 1 99 ? -3.849 -11.477 8.538 1.00 86.12 99 PHE A C 1
ATOM 735 O O . PHE A 1 99 ? -3.731 -11.891 7.380 1.00 86.12 99 PHE A O 1
ATOM 742 N N . VAL A 1 100 ? -4.282 -10.251 8.820 1.00 92.31 100 VAL A N 1
ATOM 743 C CA . VAL A 1 100 ? -4.555 -9.239 7.801 1.00 92.31 100 VAL A CA 1
ATOM 744 C C . VAL A 1 100 ? -3.437 -8.201 7.870 1.00 92.31 100 VAL A C 1
ATOM 746 O O . VAL A 1 100 ? -3.564 -7.150 8.495 1.00 92.31 100 VAL A O 1
ATOM 749 N N . SER A 1 101 ? -2.298 -8.540 7.264 1.00 88.94 101 SER A N 1
ATOM 750 C CA . SER A 1 101 ? -1.129 -7.656 7.125 1.00 88.94 101 SER A CA 1
ATOM 751 C C . SER A 1 101 ? -1.280 -6.655 5.979 1.00 88.94 101 SER A C 1
ATOM 753 O O . SER A 1 101 ? -0.677 -5.584 6.002 1.00 88.94 101 SER A O 1
ATOM 755 N N . THR A 1 102 ? -2.081 -6.991 4.966 1.00 93.12 102 THR A N 1
ATOM 756 C CA . THR A 1 102 ? -2.289 -6.142 3.790 1.00 93.12 102 THR A CA 1
ATOM 757 C C . THR A 1 102 ? -3.325 -5.055 4.047 1.00 93.12 102 THR A C 1
ATOM 759 O O . THR A 1 102 ? -4.254 -5.223 4.836 1.00 93.12 102 THR A O 1
ATOM 762 N N . SER A 1 103 ? -3.169 -3.929 3.357 1.00 97.00 103 SER A N 1
ATOM 763 C CA . SER A 1 103 ? -4.099 -2.810 3.482 1.00 97.00 103 SER A CA 1
ATOM 764 C C . SER A 1 103 ? -5.352 -3.074 2.640 1.00 97.00 103 SER A C 1
ATOM 766 O O . SER A 1 103 ? -5.211 -3.505 1.492 1.00 97.00 103 SER A O 1
ATOM 768 N N . PRO A 1 104 ? -6.565 -2.789 3.140 1.00 97.75 104 PRO A N 1
ATOM 769 C CA . PRO A 1 104 ? -7.790 -2.976 2.368 1.00 97.75 104 PRO A CA 1
ATOM 770 C C . PRO A 1 104 ? -7.865 -2.059 1.140 1.00 97.75 104 PRO A C 1
ATOM 772 O O . PRO A 1 104 ? -7.129 -1.079 1.030 1.00 97.75 104 PRO A O 1
ATOM 775 N N . ALA A 1 105 ? -8.803 -2.342 0.240 1.00 98.19 105 ALA A N 1
ATOM 776 C CA . ALA A 1 105 ? -9.216 -1.415 -0.810 1.00 98.19 105 ALA A CA 1
ATOM 777 C C . ALA A 1 105 ? -10.721 -1.148 -0.712 1.00 98.19 105 ALA A C 1
ATOM 779 O O . ALA A 1 105 ? -11.527 -2.072 -0.747 1.00 98.19 105 ALA A O 1
ATOM 780 N N . PHE A 1 106 ? -11.089 0.116 -0.573 1.00 97.88 106 PHE A N 1
ATOM 781 C CA . PHE A 1 106 ? -12.451 0.621 -0.576 1.00 97.88 106 PHE A CA 1
ATOM 782 C C . PHE A 1 106 ? -12.876 0.968 -2.006 1.00 97.88 106 PHE A C 1
ATOM 784 O O . PHE A 1 106 ? -12.147 1.634 -2.740 1.00 97.88 106 PHE A O 1
ATOM 791 N N . ASP A 1 107 ? -14.070 0.525 -2.374 1.00 96.75 107 ASP A N 1
ATOM 792 C CA . ASP A 1 107 ? -14.733 0.804 -3.643 1.00 96.75 107 ASP A CA 1
ATOM 793 C C . ASP A 1 107 ? -16.134 1.333 -3.324 1.00 96.75 107 ASP A C 1
ATOM 795 O O . ASP A 1 107 ? -17.076 0.573 -3.068 1.00 96.75 107 ASP A O 1
ATOM 799 N N . GLY A 1 108 ? -16.238 2.662 -3.253 1.00 93.06 108 GLY A N 1
ATOM 800 C CA . GLY A 1 108 ? -17.471 3.357 -2.891 1.00 93.06 108 GLY A CA 1
ATOM 801 C C . GLY A 1 108 ? -18.574 3.194 -3.933 1.00 93.06 108 GLY A C 1
ATOM 802 O O . GLY A 1 108 ? -19.745 3.106 -3.562 1.00 93.06 108 GLY A O 1
ATOM 803 N N . ASP A 1 109 ? -18.205 3.076 -5.210 1.00 91.62 109 ASP A N 1
ATOM 804 C CA . ASP A 1 109 ? -19.143 2.900 -6.319 1.00 91.62 109 ASP A CA 1
ATOM 805 C C . ASP A 1 109 ? -19.805 1.516 -6.278 1.00 91.62 109 ASP A C 1
ATOM 807 O O . ASP A 1 109 ? -21.019 1.397 -6.472 1.00 91.62 109 ASP A O 1
ATOM 811 N N . ALA A 1 110 ? -19.033 0.465 -5.974 1.00 93.44 110 ALA A N 1
ATOM 812 C CA . ALA A 1 110 ? -19.573 -0.881 -5.780 1.00 93.44 110 ALA A CA 1
ATOM 813 C C . ALA A 1 110 ? -20.143 -1.118 -4.370 1.00 93.44 110 ALA A C 1
ATOM 815 O O . ALA A 1 110 ? -20.838 -2.114 -4.155 1.00 93.44 110 ALA A O 1
ATOM 816 N N . GLY A 1 111 ? -19.853 -0.238 -3.405 1.00 95.38 111 GLY A N 1
ATOM 817 C CA . GLY A 1 111 ? -20.254 -0.395 -2.007 1.00 95.38 111 GLY A CA 1
ATOM 818 C C . GLY A 1 111 ? -19.513 -1.531 -1.297 1.00 95.38 111 GLY A C 1
ATOM 819 O O . GLY A 1 111 ? -20.124 -2.295 -0.538 1.00 95.38 111 GLY A O 1
ATOM 820 N N . ARG A 1 112 ? -18.206 -1.664 -1.552 1.00 96.94 112 ARG A N 1
ATOM 821 C CA . ARG A 1 112 ? -17.390 -2.796 -1.097 1.00 96.94 112 ARG A CA 1
ATOM 822 C C . ARG A 1 112 ? -16.074 -2.391 -0.457 1.00 96.94 112 ARG A C 1
ATOM 824 O O . ARG A 1 112 ? -15.500 -1.349 -0.752 1.00 96.94 112 ARG A O 1
ATOM 831 N N . VAL A 1 113 ? -15.576 -3.291 0.383 1.00 97.88 113 VAL A N 1
ATOM 832 C CA . VAL A 1 113 ? -14.204 -3.301 0.883 1.00 97.88 113 VAL A CA 1
ATOM 833 C C . VAL A 1 113 ? -13.584 -4.653 0.550 1.00 97.88 113 VAL A C 1
ATOM 835 O O . VAL A 1 113 ? -14.125 -5.699 0.911 1.00 97.88 113 VAL A O 1
ATOM 838 N N . TYR A 1 114 ? -12.447 -4.626 -0.135 1.00 98.19 114 TYR A N 1
ATOM 839 C CA . TYR A 1 114 ? -11.656 -5.797 -0.481 1.00 98.19 114 TYR A CA 1
ATOM 840 C C . TYR A 1 114 ? -10.510 -5.964 0.512 1.00 98.19 114 TYR A C 1
ATOM 842 O O . TYR A 1 114 ? -9.763 -5.021 0.774 1.00 98.19 114 TYR A O 1
ATOM 850 N N . VAL A 1 115 ? -10.363 -7.165 1.061 1.00 96.12 115 VAL A N 1
ATOM 851 C CA . VAL A 1 115 ? -9.399 -7.475 2.122 1.00 96.12 115 VAL A CA 1
ATOM 852 C C . VAL A 1 115 ? -8.651 -8.742 1.753 1.00 96.12 115 VAL A C 1
ATOM 854 O O . VAL A 1 115 ? -9.286 -9.756 1.478 1.00 96.12 115 VAL A O 1
ATOM 857 N N . ALA A 1 116 ? -7.320 -8.714 1.761 1.00 94.94 116 ALA A N 1
ATOM 858 C CA . ALA A 1 116 ? -6.521 -9.918 1.568 1.00 94.94 116 ALA A CA 1
ATOM 859 C C . ALA A 1 116 ? -5.934 -10.408 2.897 1.00 94.94 116 ALA A C 1
ATOM 861 O O . ALA A 1 116 ? -5.310 -9.648 3.641 1.00 94.94 116 ALA A O 1
ATOM 862 N N . SER A 1 117 ? -6.141 -11.692 3.180 1.00 89.06 117 SER A N 1
ATOM 863 C CA . SER A 1 117 ? -5.568 -12.384 4.334 1.00 89.06 117 SER A CA 1
ATOM 864 C C . SER A 1 117 ? -4.362 -13.222 3.921 1.00 89.06 117 SER A C 1
ATOM 866 O O . SER A 1 117 ? -4.276 -13.707 2.787 1.00 89.06 117 SER A O 1
ATOM 868 N N . TYR A 1 118 ? -3.462 -13.443 4.877 1.00 82.81 118 TYR A N 1
ATOM 869 C CA . TYR A 1 118 ? -2.216 -14.177 4.690 1.00 82.81 118 TYR A CA 1
ATOM 870 C C . TYR A 1 118 ? -2.401 -15.585 4.104 1.00 82.81 118 TYR A C 1
ATOM 872 O O . TYR A 1 118 ? -1.561 -16.031 3.327 1.00 82.81 118 TYR A O 1
ATOM 880 N N . VAL A 1 119 ? -3.536 -16.247 4.371 1.00 79.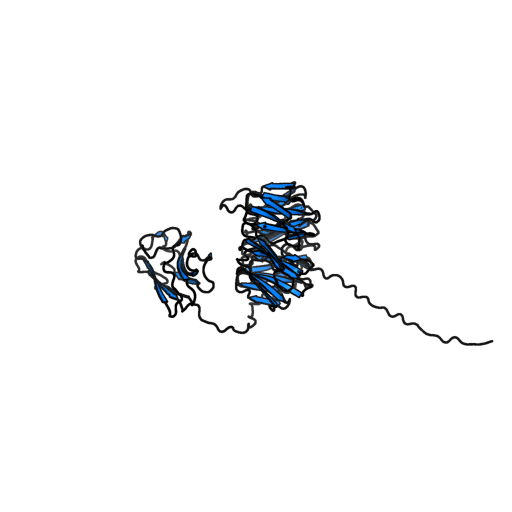69 119 VAL A N 1
ATOM 881 C CA . VAL A 1 119 ? -3.887 -17.587 3.844 1.00 79.69 119 VAL A CA 1
ATOM 882 C C . VAL A 1 119 ? -4.068 -17.660 2.325 1.00 79.69 119 VAL A C 1
ATOM 884 O O . VAL A 1 119 ? -4.439 -18.707 1.809 1.00 79.69 119 VAL A O 1
ATOM 887 N N . GLY A 1 120 ? -3.833 -16.572 1.591 1.00 86.75 120 GLY A N 1
ATOM 888 C CA . GLY A 1 120 ? -4.003 -16.577 0.141 1.00 86.75 120 GLY A CA 1
ATOM 889 C C . GLY A 1 120 ? -5.458 -16.386 -0.275 1.00 86.75 120 GLY A C 1
ATOM 890 O O . GLY A 1 120 ? -5.872 -16.857 -1.329 1.00 86.75 120 GLY A O 1
ATOM 891 N N . ARG A 1 121 ? -6.264 -15.705 0.549 1.00 92.81 121 ARG A N 1
ATOM 892 C CA . ARG A 1 121 ? -7.660 -15.399 0.222 1.00 92.81 121 ARG A CA 1
ATOM 893 C C . ARG A 1 121 ? -7.926 -13.900 0.223 1.00 92.81 121 ARG A C 1
ATOM 895 O O . ARG A 1 121 ? -7.621 -13.199 1.186 1.00 92.81 121 ARG A O 1
ATOM 902 N N . LEU A 1 122 ? -8.557 -13.441 -0.853 1.00 97.31 122 LEU A N 1
ATOM 903 C CA . LEU A 1 122 ? -9.194 -12.138 -0.970 1.00 97.31 122 LEU A CA 1
ATOM 904 C C . LEU A 1 122 ? -10.674 -12.269 -0.597 1.00 97.31 122 LEU A C 1
ATOM 906 O O . LEU A 1 122 ? -11.374 -13.144 -1.106 1.00 97.31 122 LEU A O 1
ATOM 910 N N . PHE A 1 123 ? -11.162 -11.374 0.247 1.00 96.94 123 PHE A N 1
ATOM 911 C CA . PHE A 1 123 ? -12.554 -11.263 0.663 1.00 96.94 123 PHE A CA 1
ATOM 912 C C . PHE A 1 123 ? -13.127 -9.954 0.131 1.00 96.94 123 PHE A C 1
ATOM 914 O O . PHE A 1 123 ? -12.490 -8.910 0.257 1.00 96.94 123 PHE A O 1
ATOM 921 N N . ALA A 1 124 ? -14.330 -9.997 -0.434 1.00 97.62 124 ALA A N 1
ATOM 922 C CA . ALA A 1 124 ? -15.113 -8.809 -0.739 1.00 97.62 124 ALA A CA 1
ATOM 923 C C . ALA A 1 124 ? -16.258 -8.704 0.261 1.00 97.62 124 ALA A C 1
ATOM 925 O O . ALA A 1 124 ? -17.166 -9.540 0.276 1.00 97.62 124 ALA A O 1
ATOM 926 N N . CYS A 1 125 ? -16.211 -7.673 1.093 1.00 97.75 125 CYS A N 1
ATOM 927 C CA . CYS A 1 125 ? -17.235 -7.382 2.080 1.00 97.75 125 CYS A CA 1
ATOM 928 C C . CYS A 1 125 ? -18.057 -6.173 1.636 1.00 97.75 125 CYS A C 1
ATOM 930 O O . CYS A 1 125 ? -17.530 -5.224 1.062 1.00 97.75 125 CYS A O 1
ATOM 932 N N . THR A 1 126 ? -19.348 -6.176 1.945 1.00 97.19 126 THR A N 1
ATOM 933 C CA . THR A 1 126 ? -20.186 -4.970 1.898 1.00 97.19 126 THR A CA 1
ATOM 934 C C . THR A 1 126 ? -19.635 -3.895 2.840 1.00 97.19 126 THR A C 1
ATOM 936 O O . THR A 1 126 ? -18.958 -4.212 3.822 1.00 97.19 126 THR A O 1
ATOM 939 N N . LEU A 1 127 ? -20.022 -2.630 2.644 1.00 95.62 127 LEU A N 1
ATOM 940 C CA . LEU A 1 127 ? -19.704 -1.562 3.611 1.00 95.62 127 LEU A CA 1
ATOM 941 C C . LEU A 1 127 ? -20.272 -1.812 5.022 1.00 95.62 127 LEU A C 1
ATOM 943 O O . LEU A 1 127 ? -19.832 -1.173 5.974 1.00 95.62 127 LEU A O 1
ATOM 947 N N . GLY A 1 128 ? -21.230 -2.737 5.168 1.00 94.44 128 GLY A N 1
ATOM 948 C CA . GLY A 1 128 ? -21.770 -3.194 6.452 1.00 94.44 128 GLY A CA 1
ATOM 949 C C . GLY A 1 128 ? -21.043 -4.398 7.067 1.00 94.44 128 GLY A C 1
ATOM 950 O O . GLY A 1 128 ? -21.501 -4.909 8.084 1.00 94.44 128 GLY A O 1
ATOM 951 N N . GLY A 1 129 ? -19.959 -4.883 6.453 1.00 94.19 129 GLY A N 1
ATOM 952 C CA . GLY A 1 129 ? -19.121 -5.966 6.982 1.00 94.19 129 GLY A CA 1
ATOM 953 C C . GLY A 1 129 ? -19.571 -7.386 6.629 1.00 94.19 129 GLY A C 1
ATOM 954 O O . GLY A 1 129 ? -18.910 -8.348 7.012 1.00 94.19 129 GLY A O 1
ATOM 955 N N . ALA A 1 130 ? -20.671 -7.553 5.888 1.00 93.75 130 ALA A N 1
ATOM 956 C CA . ALA A 1 130 ? -21.091 -8.867 5.399 1.00 93.75 130 ALA A CA 1
ATOM 957 C C . ALA A 1 130 ? -20.233 -9.311 4.204 1.00 93.75 130 ALA A C 1
ATOM 959 O O . ALA A 1 130 ? -20.073 -8.536 3.261 1.00 93.75 130 ALA A O 1
ATOM 960 N N . LEU A 1 131 ? -19.739 -10.553 4.222 1.00 95.94 131 LEU A N 1
ATOM 961 C CA . LEU A 1 131 ? -19.045 -11.175 3.091 1.00 95.94 131 LEU A CA 1
ATOM 962 C C . LEU A 1 131 ? -20.001 -11.351 1.901 1.00 95.94 131 LEU A C 1
ATOM 964 O O . LEU A 1 131 ? -21.056 -11.967 2.048 1.00 95.94 131 LEU A O 1
ATOM 968 N N . GLU A 1 132 ? -19.606 -10.878 0.721 1.00 94.06 132 GLU A N 1
ATOM 969 C CA . GLU A 1 132 ? -20.319 -11.138 -0.536 1.00 94.06 132 GLU A CA 1
ATOM 970 C C . GLU A 1 132 ? -19.713 -12.309 -1.307 1.00 94.06 132 GLU A C 1
ATOM 972 O O . GLU A 1 132 ? -20.428 -13.199 -1.768 1.00 94.06 132 GLU A O 1
ATOM 977 N N . TRP A 1 133 ? -18.389 -12.309 -1.455 1.00 96.81 133 TRP A N 1
ATOM 978 C CA . TRP A 1 133 ? -17.646 -13.360 -2.139 1.00 96.81 133 TRP A CA 1
ATOM 979 C C . TRP A 1 133 ? -16.196 -13.397 -1.661 1.00 96.81 133 TRP A C 1
ATOM 981 O O . TRP A 1 133 ? -15.699 -12.464 -1.031 1.00 96.81 133 TRP A O 1
ATOM 991 N N . SER A 1 134 ? -15.506 -14.493 -1.970 1.00 95.88 134 SER A N 1
ATOM 992 C CA . SER A 1 134 ? -14.066 -14.612 -1.748 1.00 95.88 134 SER A CA 1
ATOM 993 C C . SER A 1 134 ? -13.391 -15.293 -2.934 1.00 95.88 134 SER A C 1
ATOM 995 O O . SER A 1 134 ? -14.041 -16.022 -3.684 1.00 95.88 134 SER A O 1
ATOM 997 N N . TYR A 1 135 ? -12.100 -15.030 -3.100 1.00 97.12 135 TYR A N 1
ATOM 998 C CA . TYR A 1 135 ? -11.253 -15.595 -4.140 1.00 97.12 135 TYR A CA 1
ATOM 999 C C . TYR A 1 135 ? -9.960 -16.118 -3.513 1.00 97.12 135 TYR A C 1
ATOM 1001 O O . TYR A 1 135 ? -9.362 -15.441 -2.681 1.00 97.12 135 TYR A O 1
ATOM 1009 N N . GLU A 1 136 ? -9.535 -17.312 -3.909 1.00 95.50 136 GLU A N 1
ATOM 1010 C CA . GLU A 1 136 ? -8.361 -17.994 -3.362 1.00 95.50 136 GLU A CA 1
ATOM 1011 C C . GLU A 1 136 ? -7.245 -18.049 -4.412 1.00 95.50 136 GLU A C 1
ATOM 1013 O O . GLU A 1 136 ? -7.475 -18.442 -5.559 1.00 95.50 136 GLU A O 1
ATOM 1018 N N . THR A 1 137 ? -6.050 -17.603 -4.031 1.00 91.56 137 THR A N 1
ATOM 1019 C CA . THR A 1 137 ? -4.823 -17.695 -4.831 1.00 91.56 137 THR A CA 1
ATOM 1020 C C . THR A 1 137 ? -4.139 -19.044 -4.609 1.00 91.56 137 THR A C 1
ATOM 1022 O O . THR A 1 137 ? -4.473 -19.774 -3.681 1.00 91.56 137 THR A O 1
ATOM 1025 N N . GLY A 1 138 ? -3.168 -19.401 -5.453 1.00 84.94 138 GLY A N 1
ATOM 1026 C CA . GLY A 1 138 ? -2.411 -20.648 -5.294 1.00 84.94 138 GLY A CA 1
ATOM 1027 C C . GLY A 1 138 ? -1.346 -20.593 -4.193 1.00 84.94 138 GLY A C 1
ATOM 1028 O O . GLY A 1 138 ? -0.750 -21.618 -3.869 1.00 84.94 138 GLY A O 1
ATOM 1029 N N . GLY A 1 139 ? -1.085 -19.405 -3.644 1.00 87.25 139 GLY A N 1
ATOM 1030 C CA . GLY A 1 139 ? -0.075 -19.148 -2.624 1.00 87.25 139 GLY A CA 1
ATOM 1031 C C . GLY A 1 139 ? -0.509 -18.053 -1.655 1.00 87.25 139 GLY A C 1
ATOM 1032 O O . GLY A 1 139 ? -1.594 -17.486 -1.776 1.00 87.25 139 GLY A O 1
ATOM 1033 N N . LEU A 1 140 ? 0.349 -17.760 -0.681 1.00 89.31 140 LEU A N 1
ATOM 1034 C CA . LEU A 1 140 ? 0.093 -16.768 0.364 1.00 89.31 140 LEU A CA 1
ATOM 1035 C C . LEU A 1 140 ? 0.002 -15.351 -0.215 1.00 89.31 140 LEU A C 1
ATOM 1037 O O . LEU A 1 140 ? 0.722 -15.002 -1.151 1.00 89.31 140 LEU A O 1
ATOM 1041 N N . ILE A 1 141 ? -0.813 -14.500 0.406 1.00 88.50 141 ILE A N 1
ATOM 1042 C CA . ILE A 1 141 ? -0.822 -13.059 0.126 1.00 88.50 141 ILE A CA 1
ATOM 1043 C C . ILE A 1 141 ? -0.177 -12.353 1.316 1.00 88.50 141 ILE A C 1
ATOM 1045 O O . ILE A 1 141 ? -0.838 -11.979 2.280 1.00 88.50 141 ILE A O 1
ATOM 1049 N N . ALA A 1 142 ? 1.149 -12.217 1.274 1.00 75.00 142 ALA A N 1
ATOM 1050 C CA . ALA A 1 142 ? 1.902 -11.728 2.427 1.00 75.00 142 ALA A CA 1
ATOM 1051 C C . ALA A 1 142 ? 1.858 -10.198 2.588 1.00 75.00 142 ALA A C 1
ATOM 1053 O O . ALA A 1 142 ? 1.706 -9.702 3.703 1.00 75.00 142 ALA A O 1
ATOM 1054 N N . ARG A 1 143 ? 2.047 -9.452 1.488 1.00 85.00 143 ARG A N 1
ATOM 1055 C CA . ARG A 1 143 ? 2.221 -7.982 1.504 1.00 85.00 143 ARG A CA 1
ATOM 1056 C C . ARG A 1 143 ? 1.557 -7.231 0.346 1.00 85.00 143 ARG A C 1
ATOM 1058 O O . ARG A 1 143 ? 1.492 -6.003 0.379 1.00 85.00 143 ARG A O 1
ATOM 1065 N N . SER A 1 144 ? 1.032 -7.944 -0.650 1.00 94.69 144 SER A N 1
ATOM 1066 C CA . SER A 1 144 ? 0.384 -7.312 -1.799 1.00 94.69 144 SER A CA 1
ATOM 1067 C C . SER A 1 144 ? -1.003 -6.822 -1.393 1.00 94.69 144 SER A C 1
ATOM 1069 O O . SER A 1 144 ? -1.918 -7.616 -1.187 1.00 94.69 144 SER A O 1
ATOM 1071 N N . SER A 1 145 ? -1.154 -5.510 -1.234 1.00 97.25 145 SER A N 1
ATOM 1072 C CA . SER A 1 145 ? -2.448 -4.894 -0.935 1.00 97.25 145 SER A CA 1
ATOM 1073 C C . SER A 1 145 ? -3.284 -4.803 -2.218 1.00 97.25 145 SER A C 1
ATOM 1075 O O . SER A 1 145 ? -2.752 -4.335 -3.234 1.00 97.25 145 SER A O 1
ATOM 1077 N N . PRO A 1 146 ? -4.573 -5.200 -2.212 1.00 97.69 146 PRO A N 1
ATOM 1078 C CA . PRO A 1 146 ? -5.424 -5.116 -3.394 1.00 97.69 146 PRO A CA 1
ATOM 1079 C C . PRO A 1 146 ? -5.464 -3.694 -3.971 1.00 97.69 146 PRO A C 1
ATOM 1081 O O . PRO A 1 146 ? -5.387 -2.698 -3.249 1.00 97.69 146 PRO A O 1
ATOM 1084 N N . ALA A 1 147 ? -5.563 -3.604 -5.293 1.00 97.50 147 ALA A N 1
ATOM 1085 C CA . ALA A 1 147 ? -5.827 -2.364 -6.017 1.00 97.50 147 ALA A CA 1
ATOM 1086 C C . ALA A 1 147 ? -7.141 -2.502 -6.781 1.00 97.50 147 ALA A C 1
ATOM 1088 O O . ALA A 1 147 ? -7.420 -3.583 -7.296 1.00 97.50 147 ALA A O 1
ATOM 1089 N N . VAL A 1 148 ? -7.908 -1.422 -6.893 1.00 97.19 148 VAL A N 1
ATOM 1090 C CA . VAL A 1 148 ? -9.169 -1.409 -7.645 1.00 97.19 148 VAL A CA 1
ATOM 1091 C C . VAL A 1 148 ? -9.075 -0.335 -8.717 1.00 97.19 148 VAL A C 1
ATOM 1093 O O . VAL A 1 148 ? -8.716 0.798 -8.406 1.00 97.19 148 VAL A O 1
ATOM 1096 N N . ASP A 1 149 ? -9.343 -0.677 -9.974 1.00 94.44 149 ASP A N 1
ATOM 1097 C CA . ASP A 1 149 ? -9.390 0.316 -11.052 1.00 94.44 149 ASP A CA 1
ATOM 1098 C C . ASP A 1 149 ? -10.774 0.973 -11.185 1.00 94.44 149 ASP A C 1
ATOM 1100 O O . ASP A 1 149 ? -11.748 0.577 -10.551 1.00 94.44 149 ASP A O 1
ATOM 1104 N N . SER A 1 150 ? -10.880 1.981 -12.054 1.00 91.62 150 SER A N 1
ATOM 1105 C CA . SER A 1 150 ? -12.153 2.673 -12.327 1.00 91.62 150 SER A CA 1
ATOM 1106 C C . SER A 1 150 ? -13.253 1.789 -12.944 1.00 91.62 150 SER A C 1
ATOM 1108 O O . SER A 1 150 ? -14.407 2.205 -13.009 1.00 91.62 150 SER A O 1
ATOM 1110 N N . GLY A 1 151 ? -12.910 0.591 -13.430 1.00 92.19 151 GLY A N 1
ATOM 1111 C CA . GLY A 1 151 ? -13.862 -0.416 -13.899 1.00 92.19 151 GLY A CA 1
ATOM 1112 C C . GLY A 1 151 ? -14.297 -1.397 -12.804 1.00 92.19 151 GLY A C 1
ATOM 1113 O O . GLY A 1 151 ? -15.129 -2.267 -13.074 1.00 92.19 151 GLY A O 1
ATOM 1114 N N . GLY A 1 152 ? -13.744 -1.272 -11.593 1.00 94.62 152 GLY A N 1
ATOM 1115 C CA . GLY A 1 152 ? -13.964 -2.168 -10.461 1.00 94.62 152 GLY A CA 1
ATOM 1116 C C . GLY A 1 152 ? -13.184 -3.484 -10.547 1.00 94.62 152 GLY A C 1
ATOM 1117 O O . GLY A 1 152 ? -13.495 -4.419 -9.807 1.00 94.62 152 GLY A O 1
ATOM 1118 N N . CYS A 1 153 ? -12.213 -3.615 -11.459 1.00 96.62 153 CYS A N 1
ATOM 1119 C CA . CYS A 1 153 ? -11.349 -4.793 -11.490 1.00 96.62 153 CYS A CA 1
ATOM 1120 C C . CYS A 1 153 ? -10.356 -4.743 -10.328 1.00 96.62 153 CYS A C 1
ATOM 1122 O O . CYS A 1 153 ? -9.811 -3.686 -10.009 1.00 96.62 153 CYS A O 1
ATOM 1124 N N . ILE A 1 154 ? -10.108 -5.901 -9.715 1.00 98.25 154 ILE A N 1
ATOM 1125 C CA . ILE A 1 154 ? -9.279 -6.036 -8.519 1.00 98.25 154 ILE A CA 1
ATOM 1126 C C . ILE A 1 154 ? -7.960 -6.711 -8.878 1.00 98.25 154 ILE A C 1
ATOM 1128 O O . ILE A 1 154 ? -7.964 -7.814 -9.419 1.00 98.25 154 ILE A O 1
ATOM 1132 N N . TYR A 1 155 ? -6.844 -6.077 -8.535 1.00 98.25 155 TYR A N 1
ATOM 1133 C CA . TYR A 1 155 ? -5.488 -6.528 -8.841 1.00 98.25 155 TYR A CA 1
ATOM 1134 C C . TYR A 1 155 ? -4.778 -6.935 -7.554 1.00 98.25 155 TYR A C 1
ATOM 1136 O O . TYR A 1 155 ? -4.789 -6.182 -6.577 1.00 98.25 155 TYR A O 1
ATOM 1144 N N . LEU A 1 156 ? -4.144 -8.108 -7.556 1.00 97.00 156 LEU A N 1
ATOM 1145 C CA . LEU A 1 156 ? -3.527 -8.681 -6.362 1.00 97.00 156 LEU A CA 1
ATOM 1146 C C . LEU A 1 156 ? -2.349 -9.595 -6.705 1.00 97.00 156 LEU A C 1
ATOM 1148 O O . LEU A 1 156 ? -2.477 -10.481 -7.546 1.00 97.00 156 LEU A O 1
ATOM 1152 N N . GLY A 1 157 ? -1.211 -9.397 -6.045 1.00 97.31 157 GLY A N 1
ATOM 1153 C CA . GLY A 1 157 ? -0.058 -10.291 -6.129 1.00 97.31 157 GLY A CA 1
ATOM 1154 C C . GLY A 1 157 ? -0.112 -11.423 -5.099 1.00 97.31 157 GLY A C 1
ATOM 1155 O O . GLY A 1 157 ? -0.696 -11.267 -4.026 1.00 97.31 157 GLY A O 1
ATOM 1156 N N . SER A 1 158 ? 0.509 -12.557 -5.417 1.00 95.94 158 SER A N 1
ATOM 1157 C CA . SER A 1 158 ? 0.603 -13.715 -4.525 1.00 95.94 158 SER A CA 1
ATOM 1158 C C . SER A 1 158 ? 1.980 -14.393 -4.591 1.00 95.94 158 SER A C 1
ATOM 1160 O O . SER A 1 158 ? 2.766 -14.209 -5.528 1.00 95.94 158 SER A O 1
ATOM 1162 N N . ALA A 1 159 ? 2.287 -15.179 -3.557 1.00 94.94 159 ALA A N 1
ATOM 1163 C CA . ALA A 1 159 ? 3.474 -16.027 -3.459 1.00 94.94 159 ALA A CA 1
ATOM 1164 C C . ALA A 1 159 ? 3.410 -17.283 -4.353 1.00 94.94 159 ALA A C 1
ATOM 1166 O O . ALA A 1 159 ? 4.321 -18.103 -4.331 1.00 94.94 159 ALA A O 1
ATOM 1167 N N . ASP A 1 160 ? 2.366 -17.440 -5.170 1.00 93.56 160 ASP A N 1
ATOM 1168 C CA . ASP A 1 160 ? 2.331 -18.409 -6.277 1.00 93.56 160 ASP A CA 1
ATOM 1169 C C . ASP A 1 160 ? 2.991 -17.888 -7.567 1.00 93.56 160 ASP A C 1
ATOM 1171 O O . ASP A 1 160 ? 2.803 -18.460 -8.643 1.00 93.56 160 ASP A O 1
ATOM 1175 N N . ASN A 1 161 ? 3.784 -16.818 -7.453 1.00 95.94 161 ASN A N 1
ATOM 1176 C CA . ASN A 1 161 ? 4.455 -16.119 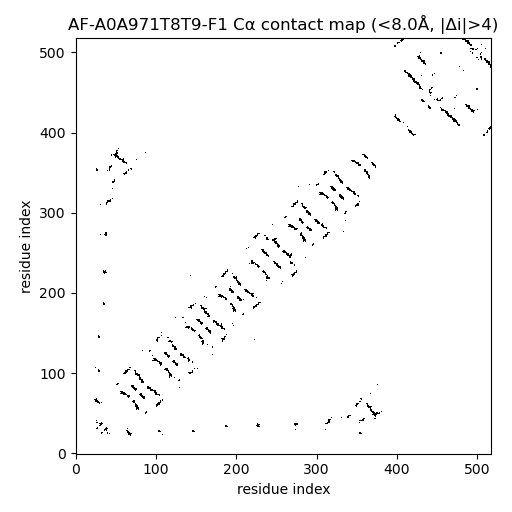-8.549 1.00 95.94 161 ASN A CA 1
ATOM 1177 C C . ASN A 1 161 ? 3.485 -15.481 -9.550 1.00 95.94 161 ASN A C 1
ATOM 1179 O O . ASN A 1 161 ? 3.798 -15.389 -10.739 1.00 95.94 161 ASN A O 1
ATOM 1183 N N . ARG A 1 162 ? 2.287 -15.067 -9.114 1.00 97.75 162 ARG A N 1
ATOM 1184 C CA . ARG A 1 162 ? 1.303 -14.466 -10.018 1.00 97.75 162 ARG A CA 1
ATOM 1185 C C . ARG A 1 162 ? 0.770 -13.125 -9.553 1.00 97.75 162 ARG A C 1
ATOM 1187 O O . ARG A 1 162 ? 0.528 -12.874 -8.375 1.00 97.75 162 ARG A O 1
ATOM 1194 N N . LEU A 1 163 ? 0.517 -12.279 -10.547 1.00 98.44 163 LEU A N 1
ATOM 1195 C CA . LEU A 1 163 ? -0.464 -11.208 -10.466 1.00 98.44 163 LEU A CA 1
ATOM 1196 C C . LEU A 1 163 ? -1.818 -11.772 -10.907 1.00 98.44 163 LEU A C 1
ATOM 1198 O O . LEU A 1 163 ? -1.946 -12.274 -12.025 1.00 98.44 163 LEU A O 1
ATOM 1202 N N . HIS A 1 164 ? -2.824 -11.660 -10.049 1.00 98.44 164 HIS A N 1
ATOM 1203 C CA . HIS A 1 164 ? -4.215 -11.993 -10.332 1.00 98.44 164 HIS A CA 1
ATOM 1204 C C . HIS A 1 164 ? -5.015 -10.724 -10.591 1.00 98.44 164 HIS A C 1
ATOM 1206 O O . HIS A 1 164 ? -4.882 -9.746 -9.854 1.00 98.44 164 HIS A O 1
ATOM 1212 N N . VAL A 1 165 ? -5.886 -10.770 -11.598 1.00 98.19 165 VAL A N 1
ATOM 1213 C CA . VAL A 1 165 ? -6.848 -9.704 -11.874 1.00 98.19 165 VAL A CA 1
ATOM 1214 C C . VAL A 1 165 ? -8.242 -10.288 -11.931 1.00 98.19 165 VAL A C 1
ATOM 1216 O O . VAL A 1 165 ? -8.528 -11.179 -12.731 1.00 98.19 165 VAL A O 1
ATOM 1219 N N . LEU A 1 166 ? -9.110 -9.801 -11.056 1.00 98.50 166 LEU A N 1
ATOM 1220 C CA . LEU A 1 166 ? -10.484 -10.252 -10.908 1.00 98.50 166 LEU A CA 1
ATOM 1221 C C . LEU A 1 166 ? -11.435 -9.193 -11.454 1.00 98.50 166 LEU A C 1
ATOM 1223 O O . LEU A 1 166 ? -11.224 -7.997 -11.289 1.00 98.50 166 LEU A O 1
ATOM 1227 N N . SER A 1 167 ? -12.526 -9.642 -12.057 1.00 97.38 167 SER A N 1
ATOM 1228 C CA . SER A 1 167 ? -13.686 -8.794 -12.324 1.00 97.38 167 SER A CA 1
ATOM 1229 C C . SER A 1 167 ? -14.343 -8.323 -11.015 1.00 97.38 167 SER A C 1
ATOM 1231 O O . SER A 1 167 ? -14.177 -8.984 -9.983 1.00 97.38 167 SER A O 1
ATOM 1233 N N . PRO A 1 168 ? -15.206 -7.287 -11.053 1.00 95.81 168 PRO A N 1
ATOM 1234 C CA . PRO A 1 168 ? -15.993 -6.869 -9.887 1.00 95.81 168 PRO A CA 1
ATOM 1235 C C . PRO A 1 168 ? -16.828 -7.997 -9.255 1.00 95.81 168 PRO A C 1
ATOM 1237 O O . PRO A 1 168 ? -17.245 -7.910 -8.104 1.00 95.81 168 PRO A O 1
ATOM 1240 N N . ALA A 1 169 ? -17.121 -9.066 -9.999 1.00 94.19 169 ALA A N 1
ATOM 1241 C CA . ALA A 1 169 ? -17.864 -10.222 -9.504 1.00 94.19 169 ALA A CA 1
ATOM 1242 C C . ALA A 1 169 ? -16.989 -11.256 -8.763 1.00 94.19 169 ALA A C 1
ATOM 1244 O O . ALA A 1 169 ? -17.492 -12.320 -8.410 1.00 94.19 169 ALA A O 1
ATOM 1245 N N . GLY A 1 170 ? -15.690 -10.996 -8.582 1.00 95.94 170 GLY A N 1
ATOM 1246 C CA . GLY A 1 170 ? -14.749 -11.932 -7.957 1.00 95.94 170 GLY A CA 1
ATOM 1247 C C . GLY A 1 170 ? -14.299 -13.076 -8.871 1.00 95.94 170 GLY A C 1
ATOM 1248 O O . GLY A 1 170 ? -13.697 -14.042 -8.411 1.00 95.94 170 GLY A O 1
ATOM 1249 N N . VAL A 1 171 ? -14.588 -12.991 -10.174 1.00 96.75 171 VAL A N 1
ATOM 1250 C CA . VAL A 1 171 ? -14.169 -13.992 -11.168 1.00 96.75 171 VAL A CA 1
ATOM 1251 C C . VAL A 1 171 ? -12.845 -13.570 -11.789 1.00 96.75 171 VAL A C 1
ATOM 1253 O O . VAL A 1 171 ? -12.740 -12.431 -12.244 1.00 96.75 171 VAL A O 1
ATOM 1256 N N . LEU A 1 172 ? -11.875 -14.488 -11.856 1.00 97.69 172 LEU A N 1
ATOM 1257 C CA . LEU A 1 172 ? -10.581 -14.275 -12.509 1.00 97.69 172 LEU A CA 1
ATOM 1258 C C . LEU A 1 172 ? -10.770 -13.824 -13.964 1.00 97.69 172 LEU A C 1
ATOM 1260 O O . LEU A 1 172 ? -11.284 -14.575 -14.792 1.00 97.69 172 LEU A O 1
ATOM 1264 N N . ALA A 1 173 ? -10.348 -12.596 -14.258 1.00 96.44 173 ALA A N 1
ATOM 1265 C CA . ALA A 1 173 ? -10.326 -12.030 -15.599 1.00 96.44 173 ALA A CA 1
ATOM 1266 C C . ALA A 1 173 ? -9.064 -12.480 -16.344 1.00 96.44 173 ALA A C 1
ATOM 1268 O O . ALA A 1 173 ? -9.154 -13.025 -17.443 1.00 96.44 173 ALA A O 1
ATOM 1269 N N . TRP A 1 174 ? -7.896 -12.301 -15.724 1.00 98.12 174 TRP A N 1
ATOM 1270 C CA . TRP A 1 174 ? -6.617 -12.795 -16.225 1.00 98.12 174 TRP A CA 1
ATOM 1271 C C . TRP A 1 174 ? -5.593 -12.920 -15.090 1.00 98.12 174 TRP A C 1
ATOM 1273 O O . TRP A 1 174 ? -5.784 -12.404 -13.990 1.00 98.12 174 TRP A O 1
ATOM 1283 N N . SER A 1 175 ? -4.497 -13.629 -15.357 1.00 98.25 175 SER A N 1
ATOM 1284 C CA . SER A 1 175 ? -3.340 -13.697 -14.461 1.00 98.25 175 SER A CA 1
ATOM 1285 C C . SER A 1 175 ? -2.043 -13.647 -15.256 1.00 98.25 175 SER A C 1
ATOM 1287 O O . SER A 1 175 ? -1.991 -14.191 -16.361 1.00 98.25 175 SER A O 1
ATOM 1289 N N . TYR A 1 176 ? -0.998 -13.072 -14.672 1.00 98.50 176 TYR A N 1
ATOM 1290 C CA . TYR A 1 176 ? 0.342 -13.035 -15.251 1.00 98.50 176 TYR A CA 1
ATOM 1291 C C . TYR A 1 176 ? 1.340 -13.721 -14.317 1.00 98.50 176 TYR A C 1
ATOM 1293 O O . TYR A 1 176 ? 1.359 -13.424 -13.126 1.00 98.50 176 TYR A O 1
ATOM 1301 N N . GLU A 1 177 ? 2.150 -14.633 -14.854 1.00 98.19 177 GLU A N 1
ATOM 1302 C CA . GLU A 1 177 ? 3.146 -15.404 -14.100 1.00 98.19 177 GLU A CA 1
ATOM 1303 C C . GLU A 1 177 ? 4.531 -14.751 -14.202 1.00 98.19 177 GLU A C 1
ATOM 1305 O O . GLU A 1 177 ? 5.048 -14.523 -15.299 1.00 98.19 177 GLU A O 1
ATOM 1310 N N . THR A 1 178 ? 5.116 -14.436 -13.050 1.00 97.19 178 THR A N 1
ATOM 1311 C CA . THR A 1 178 ? 6.491 -13.951 -12.877 1.00 97.19 178 THR A CA 1
ATOM 1312 C C . THR A 1 178 ? 7.416 -15.114 -12.511 1.00 97.19 178 THR A C 1
ATOM 1314 O O . THR A 1 178 ? 6.977 -16.243 -12.305 1.00 97.19 178 THR A O 1
ATOM 1317 N N . ALA A 1 179 ? 8.726 -14.869 -12.433 1.00 95.25 179 ALA A N 1
ATOM 1318 C CA . ALA A 1 179 ? 9.697 -15.907 -12.074 1.00 95.25 179 ALA A CA 1
ATOM 1319 C C . ALA A 1 179 ? 9.925 -16.035 -10.551 1.00 95.25 179 ALA A C 1
ATOM 1321 O O . ALA A 1 179 ? 10.790 -16.797 -10.123 1.00 95.25 179 ALA A O 1
ATOM 1322 N N . GLY A 1 180 ? 9.176 -15.282 -9.743 1.00 93.75 180 GLY A N 1
ATOM 1323 C CA . GLY A 1 180 ? 9.251 -15.257 -8.282 1.00 93.75 180 GLY A C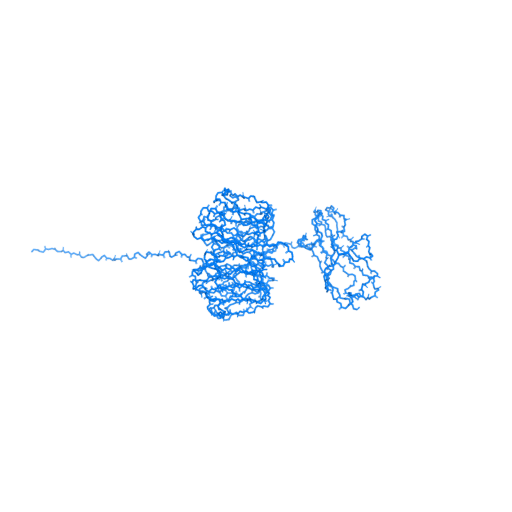A 1
ATOM 1324 C C . GLY A 1 180 ? 8.043 -14.544 -7.671 1.00 93.75 180 GLY A C 1
ATOM 1325 O O . GLY A 1 180 ? 7.219 -14.000 -8.409 1.00 93.75 180 GLY A O 1
ATOM 1326 N N . ASP A 1 181 ? 7.938 -14.556 -6.340 1.00 94.38 181 ASP A N 1
ATOM 1327 C CA . ASP A 1 181 ? 6.748 -14.088 -5.626 1.00 94.38 181 ASP A CA 1
ATOM 1328 C C . ASP A 1 181 ? 6.366 -12.650 -5.994 1.00 94.38 181 ASP A C 1
ATOM 1330 O O . ASP A 1 181 ? 7.208 -11.744 -6.020 1.00 94.38 181 ASP A O 1
ATOM 1334 N N . VAL A 1 182 ? 5.067 -12.409 -6.152 1.00 96.19 182 VAL A N 1
ATOM 1335 C CA . VAL A 1 182 ? 4.521 -11.071 -6.381 1.00 96.19 182 VAL A CA 1
ATOM 1336 C C . VAL A 1 182 ? 4.054 -10.495 -5.048 1.00 96.19 182 VAL A C 1
ATOM 1338 O O . VAL A 1 182 ? 2.874 -10.493 -4.712 1.00 96.19 182 VAL A O 1
ATOM 1341 N N . HIS A 1 183 ? 5.009 -10.038 -4.238 1.00 92.12 183 HIS A N 1
ATOM 1342 C CA . HIS A 1 183 ? 4.711 -9.423 -2.937 1.00 92.12 183 HIS A CA 1
ATOM 1343 C C . HIS A 1 183 ? 4.381 -7.932 -3.031 1.00 92.12 183 HIS A C 1
ATOM 1345 O O . HIS A 1 183 ? 3.726 -7.400 -2.133 1.00 92.12 183 HIS A O 1
ATOM 1351 N N . SER A 1 184 ? 4.806 -7.265 -4.107 1.00 93.00 184 SER A N 1
ATOM 1352 C CA . SER A 1 184 ? 4.519 -5.848 -4.290 1.00 93.00 184 SER A CA 1
ATOM 1353 C C . SER A 1 184 ? 3.028 -5.639 -4.560 1.00 93.00 184 SER A C 1
ATOM 1355 O O . SER A 1 184 ? 2.335 -6.505 -5.107 1.00 93.00 184 SER A O 1
ATOM 1357 N N . SER A 1 185 ? 2.512 -4.479 -4.167 1.00 96.69 185 SER A N 1
ATOM 1358 C CA . SER A 1 185 ? 1.126 -4.117 -4.445 1.00 96.69 185 SER A CA 1
ATOM 1359 C C . SER A 1 185 ? 1.042 -3.537 -5.868 1.00 96.69 185 SER A C 1
ATOM 1361 O O . SER A 1 185 ? 1.750 -2.570 -6.157 1.00 96.69 185 SER A O 1
ATOM 1363 N N . PRO A 1 186 ? 0.204 -4.078 -6.774 1.00 97.25 186 PRO A N 1
ATOM 1364 C CA . PRO A 1 186 ? 0.162 -3.644 -8.175 1.00 97.25 186 PRO A CA 1
ATOM 1365 C C . PRO A 1 186 ? -0.343 -2.207 -8.298 1.00 97.25 186 PRO A C 1
ATOM 1367 O O . PRO A 1 186 ? -1.253 -1.826 -7.560 1.00 97.25 186 PRO A O 1
ATOM 1370 N N . SER A 1 187 ? 0.217 -1.421 -9.215 1.00 97.69 187 SER A N 1
ATOM 1371 C CA . SER A 1 187 ? -0.227 -0.054 -9.515 1.00 97.69 187 SER A CA 1
ATOM 1372 C C . SER A 1 187 ? -0.621 0.108 -10.977 1.00 97.69 187 SER A C 1
ATOM 1374 O O . SER A 1 187 ? -0.216 -0.672 -11.837 1.00 97.69 187 SER A O 1
ATOM 1376 N N . MET A 1 188 ? -1.462 1.097 -11.258 1.00 95.88 188 MET A N 1
ATOM 1377 C CA . MET A 1 188 ? -2.071 1.304 -12.567 1.00 95.88 188 MET A CA 1
ATOM 1378 C C . MET A 1 188 ? -2.090 2.779 -12.926 1.00 95.88 188 MET A C 1
ATOM 1380 O O . MET A 1 188 ? -2.502 3.602 -12.116 1.00 95.88 188 MET A O 1
ATOM 1384 N N . GLU A 1 189 ? -1.712 3.082 -14.162 1.00 93.69 189 GLU A N 1
ATOM 1385 C CA . GLU A 1 189 ? -1.875 4.408 -14.754 1.00 93.69 189 GLU A CA 1
ATOM 1386 C C . GLU A 1 189 ? -2.139 4.250 -16.256 1.00 93.69 189 GLU A C 1
ATOM 1388 O O . GLU A 1 189 ? -1.391 3.575 -16.976 1.00 93.69 189 GLU A O 1
ATOM 1393 N N . GLY A 1 190 ? -3.228 4.850 -16.741 1.00 88.25 190 GLY A N 1
ATOM 1394 C CA . GLY A 1 190 ? -3.687 4.666 -18.119 1.00 88.25 190 GLY A CA 1
ATOM 1395 C C . GLY A 1 190 ? -3.981 3.196 -18.451 1.00 88.25 190 GLY A C 1
ATOM 1396 O O . GLY A 1 190 ? -4.734 2.531 -17.750 1.00 88.25 190 GLY A O 1
ATOM 1397 N N . GLU A 1 191 ? -3.392 2.683 -19.534 1.00 89.06 191 GLU A N 1
ATOM 1398 C CA . GLU A 1 191 ? -3.566 1.290 -19.989 1.00 89.06 191 GLU A CA 1
ATOM 1399 C C . GLU A 1 191 ? -2.474 0.338 -19.463 1.00 89.06 191 GLU A C 1
ATOM 1401 O O . GLU A 1 191 ? -2.275 -0.746 -20.018 1.00 89.06 191 GLU A O 1
ATOM 1406 N N . ARG A 1 192 ? -1.712 0.753 -18.442 1.00 95.31 192 ARG A N 1
ATOM 1407 C CA . ARG A 1 192 ? -0.577 -0.009 -17.912 1.00 95.31 192 ARG A CA 1
ATOM 1408 C C . ARG A 1 192 ? -0.810 -0.449 -16.475 1.00 95.31 192 ARG A C 1
ATOM 1410 O O . ARG A 1 192 ? -1.295 0.321 -15.652 1.00 95.31 192 ARG A O 1
ATOM 1417 N N . VAL A 1 193 ? -0.365 -1.666 -16.186 1.00 97.56 193 VAL A N 1
ATOM 1418 C CA . VAL A 1 193 ? -0.270 -2.244 -14.844 1.00 97.56 193 VAL A CA 1
ATOM 1419 C C . VAL A 1 193 ? 1.204 -2.475 -14.533 1.00 97.56 193 VAL A C 1
ATOM 1421 O O . VAL A 1 193 ? 1.921 -3.042 -15.359 1.00 97.56 193 VAL A O 1
ATOM 1424 N N . PHE A 1 194 ? 1.657 -2.062 -13.357 1.00 98.12 194 PHE A N 1
ATOM 1425 C CA . PHE A 1 194 ? 3.034 -2.215 -12.905 1.00 98.12 194 PHE A CA 1
ATOM 1426 C C . PHE A 1 194 ? 3.087 -3.056 -11.643 1.00 98.12 194 PHE A C 1
ATOM 1428 O O . PHE A 1 194 ? 2.289 -2.877 -10.721 1.00 98.12 194 PHE A O 1
ATOM 1435 N N . VAL A 1 195 ? 4.044 -3.976 -11.596 1.00 97.81 195 VAL A N 1
ATOM 1436 C CA . VAL A 1 195 ? 4.220 -4.846 -10.440 1.00 97.81 195 VAL A CA 1
ATOM 1437 C C . VAL A 1 195 ? 5.674 -5.284 -10.310 1.00 97.81 195 VAL A C 1
ATOM 1439 O O . VAL A 1 195 ? 6.330 -5.627 -11.292 1.00 97.81 195 VAL A O 1
ATOM 1442 N N . GLY A 1 196 ? 6.194 -5.233 -9.091 1.00 96.81 196 GLY A N 1
ATOM 1443 C CA . GLY A 1 196 ? 7.484 -5.797 -8.717 1.00 96.81 196 GLY A CA 1
ATOM 1444 C C . GLY A 1 196 ? 7.379 -7.259 -8.283 1.00 96.81 196 GLY A C 1
ATOM 1445 O O . GLY A 1 196 ? 6.371 -7.679 -7.702 1.00 96.81 196 GLY A O 1
ATOM 1446 N N . SER A 1 197 ? 8.438 -8.019 -8.538 1.00 95.75 197 SER A N 1
ATOM 1447 C CA . SER A 1 197 ? 8.574 -9.422 -8.154 1.00 95.75 197 SER A CA 1
ATOM 1448 C C . SER A 1 197 ? 9.867 -9.679 -7.371 1.00 95.75 197 SER A C 1
ATOM 1450 O O . SER A 1 197 ? 10.884 -8.987 -7.517 1.00 95.75 197 SER A O 1
ATOM 1452 N N . LYS A 1 198 ? 9.855 -10.740 -6.556 1.00 93.62 198 LYS A N 1
ATOM 1453 C CA . LYS A 1 198 ? 11.053 -11.259 -5.879 1.00 93.62 198 LYS A CA 1
ATOM 1454 C C . LYS A 1 198 ? 12.096 -11.871 -6.807 1.00 93.62 198 LYS A C 1
ATOM 1456 O O . LYS A 1 198 ? 13.215 -12.113 -6.370 1.00 93.62 198 LYS A O 1
ATOM 1461 N N . ASP A 1 199 ? 11.778 -12.051 -8.085 1.00 93.81 199 ASP A N 1
ATOM 1462 C CA . ASP A 1 199 ? 12.780 -12.371 -9.110 1.00 93.81 199 ASP A CA 1
ATOM 1463 C C . ASP A 1 199 ? 13.716 -11.193 -9.450 1.00 93.81 199 ASP A C 1
ATOM 1465 O O . ASP A 1 199 ? 14.609 -11.340 -10.283 1.00 93.81 199 ASP A O 1
ATOM 1469 N N . GLY A 1 200 ? 13.514 -10.036 -8.812 1.00 93.50 200 GLY A N 1
ATOM 1470 C CA . GLY A 1 200 ? 14.314 -8.834 -9.009 1.00 93.50 200 GLY A CA 1
ATOM 1471 C C . GLY A 1 200 ? 13.907 -8.018 -10.229 1.00 93.50 200 GLY A C 1
ATOM 1472 O O . GLY A 1 200 ? 14.716 -7.264 -10.769 1.00 93.50 200 GLY A O 1
ATOM 1473 N N . ARG A 1 201 ? 12.662 -8.172 -10.695 1.00 96.44 201 ARG A N 1
ATOM 1474 C CA . ARG A 1 201 ? 12.146 -7.426 -11.840 1.00 96.44 201 ARG A CA 1
ATOM 1475 C C . ARG A 1 201 ? 10.957 -6.552 -11.491 1.00 96.44 201 ARG A C 1
ATOM 1477 O O . ARG A 1 201 ? 10.050 -6.945 -10.758 1.00 96.44 201 ARG A O 1
ATOM 1484 N N . LEU A 1 202 ? 10.936 -5.385 -12.126 1.00 97.88 202 LEU A N 1
ATOM 1485 C CA . LEU A 1 202 ? 9.734 -4.588 -12.327 1.00 97.88 202 LEU A CA 1
ATOM 1486 C C . LEU A 1 202 ? 9.110 -4.992 -13.664 1.00 97.88 202 LEU A C 1
ATOM 1488 O O . LEU A 1 202 ? 9.769 -4.921 -14.703 1.00 97.88 202 LEU A O 1
ATOM 1492 N N . TYR A 1 203 ? 7.842 -5.381 -13.645 1.00 98.12 203 TYR A N 1
ATOM 1493 C CA . TYR A 1 203 ? 7.054 -5.715 -14.824 1.00 98.12 203 TYR A CA 1
ATOM 1494 C C . TYR A 1 203 ? 6.077 -4.589 -15.148 1.00 98.12 203 TYR A C 1
ATOM 1496 O O . TYR A 1 203 ? 5.459 -4.019 -14.251 1.00 98.12 203 TYR A O 1
ATOM 1504 N N . ALA A 1 204 ? 5.905 -4.322 -16.441 1.00 98.00 204 ALA A N 1
ATOM 1505 C CA . ALA A 1 204 ? 4.815 -3.528 -16.977 1.00 98.00 204 ALA A CA 1
ATOM 1506 C C . ALA A 1 204 ? 3.985 -4.383 -17.935 1.00 98.00 204 ALA A C 1
ATOM 1508 O O . ALA A 1 204 ? 4.510 -4.977 -18.886 1.00 98.00 204 ALA A O 1
ATOM 1509 N N . LEU A 1 205 ? 2.682 -4.406 -17.698 1.00 98.31 205 LEU A N 1
ATOM 1510 C CA . LEU A 1 205 ? 1.689 -5.156 -18.455 1.00 98.31 205 LEU A CA 1
ATOM 1511 C C . LEU A 1 205 ? 0.649 -4.188 -19.028 1.00 98.31 205 LEU A C 1
ATOM 1513 O O . LEU A 1 205 ? 0.499 -3.067 -18.541 1.00 98.31 205 LEU A O 1
ATOM 1517 N N . GLY A 1 206 ? -0.059 -4.605 -20.070 1.00 96.44 206 GLY A N 1
ATOM 1518 C CA . GLY A 1 206 ? -1.290 -3.963 -20.514 1.00 96.44 206 GLY A CA 1
ATOM 1519 C C . GLY A 1 206 ? -2.444 -4.252 -19.553 1.00 96.44 206 GLY A C 1
ATOM 1520 O O . GLY A 1 206 ? -2.391 -5.203 -18.772 1.00 96.44 206 GLY A O 1
ATOM 1521 N N . ALA A 1 207 ? -3.515 -3.464 -19.639 1.00 91.44 207 ALA A N 1
ATOM 1522 C CA . ALA A 1 207 ? -4.756 -3.702 -18.890 1.00 91.44 207 ALA A CA 1
ATOM 1523 C C . ALA A 1 207 ? -5.397 -5.083 -19.178 1.00 91.44 207 ALA A C 1
ATOM 1525 O O . ALA A 1 207 ? -6.169 -5.603 -18.375 1.00 91.44 207 ALA A O 1
ATOM 1526 N N . ASP A 1 208 ? -5.059 -5.697 -20.313 1.00 92.56 208 ASP A N 1
ATOM 1527 C CA . ASP A 1 208 ? -5.455 -7.051 -20.717 1.00 92.56 208 ASP A CA 1
ATOM 1528 C C . ASP A 1 208 ? -4.487 -8.153 -20.236 1.00 92.56 208 ASP A C 1
ATOM 1530 O O . ASP A 1 208 ? -4.666 -9.325 -20.570 1.00 92.56 208 ASP A O 1
ATOM 1534 N N . GLY A 1 209 ? -3.450 -7.788 -19.478 1.00 95.69 209 GLY A N 1
ATOM 1535 C CA . GLY A 1 209 ? -2.404 -8.691 -19.004 1.00 95.69 209 GLY A CA 1
ATOM 1536 C C . GLY A 1 209 ? -1.302 -8.971 -20.028 1.00 95.69 209 GLY A C 1
ATOM 1537 O O . GLY A 1 209 ? -0.404 -9.769 -19.749 1.00 95.69 209 GLY A O 1
ATOM 1538 N N . ALA A 1 210 ? -1.323 -8.334 -21.206 1.00 97.25 210 ALA A N 1
ATOM 1539 C CA . ALA A 1 210 ? -0.270 -8.511 -22.198 1.00 97.25 210 ALA A CA 1
ATOM 1540 C C . ALA A 1 210 ? 1.060 -7.932 -21.697 1.00 97.25 210 ALA A C 1
ATOM 1542 O O . ALA A 1 210 ? 1.125 -6.808 -21.206 1.00 97.25 210 ALA A O 1
ATOM 1543 N N . PHE A 1 211 ? 2.153 -8.675 -21.857 1.00 97.88 211 PHE A N 1
ATOM 1544 C CA . PHE A 1 211 ? 3.484 -8.179 -21.511 1.00 97.88 211 PHE A CA 1
ATOM 1545 C C . PHE A 1 211 ? 3.852 -6.940 -22.341 1.00 97.88 211 PHE A C 1
ATOM 1547 O O . PHE A 1 211 ? 3.817 -6.990 -23.573 1.00 97.88 211 PHE A O 1
ATOM 1554 N N . ALA A 1 212 ? 4.265 -5.856 -21.677 1.00 97.12 212 ALA A N 1
ATOM 1555 C CA . ALA A 1 212 ? 4.776 -4.661 -22.343 1.00 97.12 212 ALA A CA 1
ATOM 1556 C C . ALA A 1 212 ? 6.303 -4.561 -22.230 1.00 97.12 212 ALA A C 1
ATOM 1558 O O . ALA A 1 212 ? 6.996 -4.495 -23.246 1.00 97.12 212 ALA A O 1
ATOM 1559 N N . TRP A 1 213 ? 6.834 -4.545 -21.006 1.00 97.88 213 TRP A N 1
ATOM 1560 C CA . TRP A 1 213 ? 8.274 -4.555 -20.743 1.00 97.88 213 TRP A CA 1
ATOM 1561 C C . TRP A 1 213 ? 8.578 -5.070 -19.332 1.00 97.88 213 TRP A C 1
ATOM 1563 O O . TRP A 1 213 ? 7.699 -5.155 -18.478 1.00 97.88 213 TRP A O 1
ATOM 1573 N N . SER A 1 214 ? 9.844 -5.396 -19.075 1.00 97.81 214 SER A N 1
ATOM 1574 C CA . SER A 1 214 ? 10.357 -5.644 -17.724 1.00 97.81 214 SER A CA 1
ATOM 1575 C C . SER A 1 214 ? 11.753 -5.056 -17.576 1.00 97.81 214 SER A C 1
ATOM 1577 O O . SER A 1 214 ? 12.518 -5.088 -18.544 1.00 97.81 214 SER A O 1
ATOM 1579 N N . TYR A 1 215 ? 12.105 -4.618 -16.373 1.00 97.44 215 TYR A N 1
ATOM 1580 C CA . TYR A 1 215 ? 13.455 -4.186 -16.024 1.00 97.44 215 TYR A CA 1
ATOM 1581 C C . TYR A 1 215 ? 14.005 -5.052 -14.891 1.00 97.44 215 TYR A C 1
ATOM 1583 O O . TYR A 1 215 ? 13.290 -5.319 -13.932 1.00 97.44 215 TYR A O 1
ATOM 1591 N N . ASP A 1 216 ? 15.257 -5.483 -15.014 1.00 95.81 216 ASP A N 1
ATOM 1592 C CA . ASP A 1 216 ? 15.963 -6.309 -14.032 1.00 95.81 216 ASP A CA 1
ATOM 1593 C C . ASP A 1 216 ? 16.859 -5.414 -13.168 1.00 95.81 216 ASP A C 1
ATOM 1595 O O . ASP A 1 216 ? 17.811 -4.812 -13.672 1.00 95.81 216 ASP A O 1
ATOM 1599 N N . THR A 1 217 ? 16.516 -5.272 -11.890 1.00 91.31 217 THR A N 1
ATOM 1600 C CA . THR A 1 217 ? 17.259 -4.445 -10.928 1.00 91.31 217 THR A CA 1
ATOM 1601 C C . THR A 1 217 ? 18.419 -5.206 -10.289 1.00 91.31 217 THR A C 1
ATOM 1603 O O . THR A 1 217 ? 19.262 -4.602 -9.636 1.00 91.31 217 THR A O 1
ATOM 1606 N N . GLY A 1 218 ? 18.513 -6.524 -10.495 1.00 86.12 218 GLY A N 1
ATOM 1607 C CA . GLY A 1 218 ? 19.549 -7.381 -9.918 1.00 86.12 218 GLY A CA 1
ATOM 1608 C C . GLY A 1 218 ? 19.313 -7.781 -8.456 1.00 86.12 218 GLY A C 1
ATOM 1609 O O . GLY A 1 218 ? 19.914 -8.755 -8.003 1.00 86.12 218 GLY A O 1
ATOM 1610 N N . LYS A 1 219 ? 18.419 -7.090 -7.737 1.00 86.44 219 LYS A N 1
ATOM 1611 C CA . LYS A 1 219 ? 17.886 -7.498 -6.428 1.00 86.44 219 LYS A CA 1
ATOM 1612 C C . LYS A 1 219 ? 16.366 -7.379 -6.383 1.00 86.44 219 LYS A C 1
ATOM 1614 O O . LYS A 1 219 ? 15.763 -6.765 -7.258 1.00 86.44 219 LYS A O 1
ATOM 1619 N N . THR A 1 220 ? 15.768 -7.961 -5.349 1.00 88.44 220 THR A N 1
ATOM 1620 C CA . THR A 1 220 ? 14.323 -8.092 -5.149 1.00 88.44 220 THR A CA 1
ATOM 1621 C C . THR A 1 220 ? 13.568 -6.761 -5.234 1.00 88.44 220 THR A C 1
ATOM 1623 O O . THR A 1 220 ? 13.916 -5.790 -4.565 1.00 88.44 220 THR A O 1
ATOM 1626 N N . ILE A 1 221 ? 12.449 -6.768 -5.968 1.00 86.44 221 ILE A N 1
ATOM 1627 C CA . ILE A 1 221 ? 11.432 -5.707 -5.968 1.00 86.44 221 ILE A CA 1
ATOM 1628 C C . ILE A 1 221 ? 10.135 -6.304 -5.414 1.00 86.44 221 ILE A C 1
ATOM 1630 O O . ILE A 1 221 ? 9.183 -6.568 -6.136 1.00 86.44 221 ILE A O 1
ATOM 1634 N N . GLY A 1 222 ? 10.131 -6.629 -4.122 1.00 79.25 222 GLY A N 1
ATOM 1635 C CA . GLY A 1 222 ? 9.042 -7.392 -3.499 1.00 79.25 222 GLY A CA 1
ATOM 1636 C C . GLY A 1 222 ? 8.277 -6.640 -2.416 1.00 79.25 222 GLY A C 1
ATOM 1637 O O . GLY A 1 222 ? 7.098 -6.899 -2.226 1.00 79.25 222 GLY A O 1
ATOM 1638 N N . GLU A 1 223 ? 8.927 -5.732 -1.693 1.00 84.50 223 GLU A N 1
ATOM 1639 C CA . GLU A 1 223 ? 8.318 -5.073 -0.526 1.00 84.50 223 GLU A CA 1
ATOM 1640 C C . GLU A 1 223 ? 7.883 -3.636 -0.827 1.00 84.50 223 GLU A C 1
ATOM 1642 O O . GLU A 1 223 ? 6.834 -3.201 -0.357 1.00 84.50 223 GLU A O 1
ATOM 1647 N N . SER A 1 224 ? 8.624 -2.943 -1.694 1.00 92.56 224 SER A N 1
ATOM 1648 C CA . SER A 1 224 ? 8.205 -1.663 -2.258 1.00 92.56 224 SER A CA 1
ATOM 1649 C C . SER A 1 224 ? 7.190 -1.882 -3.379 1.00 92.56 224 SER A C 1
ATOM 1651 O O . SER A 1 224 ? 7.342 -2.776 -4.216 1.00 92.56 224 SER A O 1
ATOM 1653 N N . SER A 1 225 ? 6.148 -1.056 -3.412 1.00 96.25 225 SER A N 1
ATOM 1654 C CA . SER A 1 225 ? 5.151 -1.047 -4.484 1.00 96.25 225 SER A CA 1
ATOM 1655 C C . SER A 1 225 ? 5.451 0.088 -5.469 1.00 96.25 225 SER A C 1
ATOM 1657 O O . SER A 1 225 ? 5.812 1.179 -5.019 1.00 96.25 225 SER A O 1
ATOM 1659 N N . PRO A 1 226 ? 5.302 -0.119 -6.793 1.00 97.75 226 PRO A N 1
ATOM 1660 C CA . PRO A 1 226 ? 5.604 0.926 -7.764 1.00 97.75 226 PRO A CA 1
ATOM 1661 C C . PRO A 1 226 ? 4.620 2.095 -7.644 1.00 97.75 226 PRO A C 1
ATOM 1663 O O . PRO A 1 226 ? 3.409 1.879 -7.674 1.00 97.75 226 PRO A O 1
ATOM 1666 N N . ALA A 1 227 ? 5.128 3.322 -7.565 1.00 98.38 227 ALA A N 1
ATOM 1667 C CA . ALA A 1 227 ? 4.339 4.548 -7.662 1.00 98.38 227 ALA A CA 1
ATOM 1668 C C . ALA A 1 227 ? 4.483 5.136 -9.069 1.00 98.38 227 ALA A C 1
ATOM 1670 O O . ALA A 1 227 ? 5.599 5.241 -9.580 1.00 98.38 227 ALA A O 1
ATOM 1671 N N . VAL A 1 228 ? 3.374 5.518 -9.701 1.00 98.19 228 VAL A N 1
ATOM 1672 C CA . VAL A 1 228 ? 3.360 5.942 -11.107 1.00 98.19 228 VAL A CA 1
ATOM 1673 C C . VAL A 1 228 ? 2.903 7.392 -11.219 1.00 98.19 228 VAL A C 1
ATOM 1675 O O . VAL A 1 228 ? 1.847 7.764 -10.715 1.00 98.19 228 VAL A O 1
ATOM 1678 N N . GLY A 1 229 ? 3.719 8.229 -11.857 1.00 96.06 229 GLY A N 1
ATOM 1679 C CA . GLY A 1 229 ? 3.369 9.609 -12.175 1.00 96.06 229 GLY A CA 1
ATOM 1680 C C . GLY A 1 229 ? 2.454 9.695 -13.397 1.00 96.06 229 GLY A C 1
ATOM 1681 O O . GLY A 1 229 ? 2.463 8.817 -14.258 1.00 96.06 229 GLY A O 1
ATOM 1682 N N . THR A 1 230 ? 1.716 10.798 -13.532 1.00 92.25 230 THR A N 1
ATOM 1683 C CA . THR A 1 230 ? 0.826 11.052 -14.686 1.00 92.25 230 THR A CA 1
ATOM 1684 C C . THR A 1 230 ? 1.571 11.173 -16.022 1.00 92.25 230 THR A C 1
ATOM 1686 O O . THR A 1 230 ? 0.970 11.133 -17.092 1.00 92.25 230 THR A O 1
ATOM 1689 N N . ASP A 1 231 ? 2.889 11.374 -15.979 1.00 92.00 231 ASP A N 1
ATOM 1690 C CA . ASP A 1 231 ? 3.784 11.348 -17.141 1.00 92.00 231 ASP A CA 1
ATOM 1691 C C . ASP A 1 231 ? 4.226 9.919 -17.529 1.00 92.00 231 ASP A C 1
ATOM 1693 O O . ASP A 1 231 ? 4.925 9.724 -18.528 1.00 92.00 231 ASP A O 1
ATOM 1697 N N . GLY A 1 232 ? 3.806 8.916 -16.753 1.00 94.25 232 GLY A N 1
ATOM 1698 C CA . GLY A 1 232 ? 4.165 7.512 -16.894 1.00 94.25 232 GLY A CA 1
ATOM 1699 C C . GLY A 1 232 ? 5.528 7.148 -16.302 1.00 94.25 232 GLY A C 1
ATOM 1700 O O . GLY A 1 232 ? 6.018 6.054 -16.588 1.00 94.25 232 GLY A O 1
ATOM 1701 N N . THR A 1 233 ? 6.161 8.028 -15.517 1.00 97.44 233 THR A N 1
ATOM 1702 C CA . THR A 1 233 ? 7.384 7.692 -14.777 1.00 97.44 233 THR A CA 1
ATOM 1703 C C . THR A 1 233 ? 7.043 6.788 -13.592 1.00 97.44 233 THR A C 1
ATOM 1705 O O . THR A 1 233 ? 6.135 7.085 -12.819 1.00 97.44 233 THR A O 1
ATOM 1708 N N . VAL A 1 234 ? 7.767 5.680 -13.441 1.00 98.31 234 VAL A N 1
ATOM 1709 C CA . VAL A 1 234 ? 7.541 4.669 -12.399 1.00 98.31 234 VAL A CA 1
ATOM 1710 C C . VAL A 1 234 ? 8.674 4.711 -11.386 1.00 98.31 234 VAL A C 1
ATOM 1712 O O . VAL A 1 234 ? 9.83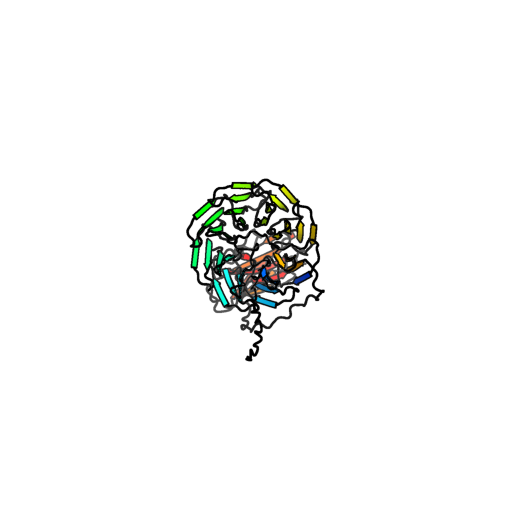4 4.543 -11.761 1.00 98.31 234 VAL A O 1
ATOM 1715 N N . TYR A 1 235 ? 8.341 4.880 -10.110 1.00 98.50 235 TYR A N 1
ATOM 1716 C CA . TYR A 1 235 ? 9.283 4.900 -8.996 1.00 98.50 235 TYR A CA 1
ATOM 1717 C C . TYR A 1 235 ? 9.111 3.659 -8.129 1.00 98.50 235 TYR A C 1
ATOM 1719 O O . TYR A 1 235 ? 7.990 3.321 -7.753 1.00 98.50 235 TYR A O 1
ATOM 1727 N N . VAL A 1 236 ? 10.204 2.982 -7.786 1.00 98.00 236 VAL A N 1
ATOM 1728 C CA . VAL A 1 236 ? 10.144 1.788 -6.932 1.00 98.00 236 VAL A CA 1
ATOM 1729 C C . VAL A 1 236 ? 11.450 1.580 -6.175 1.00 98.00 236 VAL A C 1
ATOM 1731 O O . VAL A 1 236 ? 12.530 1.892 -6.682 1.00 98.00 236 VAL A O 1
ATOM 1734 N N . GLY A 1 237 ? 11.337 1.084 -4.947 1.00 95.94 237 GLY A N 1
ATOM 1735 C CA . GLY A 1 237 ? 12.467 0.743 -4.099 1.00 95.94 237 GLY A CA 1
ATOM 1736 C C . GLY A 1 237 ? 12.927 -0.706 -4.252 1.00 95.94 237 GLY A C 1
ATOM 1737 O O . GLY A 1 237 ? 12.140 -1.615 -4.523 1.00 95.94 237 GLY A O 1
ATOM 1738 N N . GLU A 1 238 ? 14.225 -0.902 -4.075 1.00 93.19 238 GLU A N 1
ATOM 1739 C CA . GLU A 1 238 ? 14.902 -2.193 -4.045 1.00 93.19 238 GLU A CA 1
ATOM 1740 C C . GLU A 1 238 ? 15.139 -2.663 -2.613 1.00 93.19 238 GLU A C 1
ATOM 1742 O O . GLU A 1 238 ? 15.379 -1.849 -1.718 1.00 93.19 238 GLU A O 1
ATOM 1747 N N . ILE A 1 239 ? 15.135 -3.981 -2.418 1.00 89.81 239 ILE A N 1
ATOM 1748 C CA . ILE A 1 239 ? 15.592 -4.611 -1.178 1.00 89.81 239 ILE A CA 1
ATOM 1749 C C . ILE A 1 239 ? 16.631 -5.692 -1.480 1.00 89.81 239 ILE A C 1
ATOM 1751 O O . ILE A 1 239 ? 16.560 -6.370 -2.514 1.00 89.81 239 ILE A O 1
ATOM 1755 N N . ASP A 1 240 ? 17.567 -5.899 -0.561 1.00 84.50 240 ASP A N 1
ATOM 1756 C CA . ASP A 1 240 ? 18.485 -7.028 -0.595 1.00 84.50 240 ASP A CA 1
ATOM 1757 C C . ASP A 1 240 ? 18.017 -8.112 0.387 1.00 84.50 240 ASP A C 1
ATOM 1759 O O . ASP A 1 240 ? 17.940 -7.875 1.589 1.00 84.50 240 ASP A O 1
ATOM 1763 N N . PRO A 1 241 ? 17.731 -9.342 -0.073 1.00 70.00 241 PRO A N 1
ATOM 1764 C CA . PRO A 1 241 ? 17.356 -10.428 0.832 1.00 70.00 241 PRO A CA 1
ATOM 1765 C C . PRO A 1 241 ? 18.510 -10.894 1.751 1.00 70.00 241 PRO A C 1
ATOM 1767 O O . PRO A 1 241 ? 18.301 -11.733 2.633 1.00 70.00 241 PRO A O 1
ATOM 1770 N N . GLY A 1 242 ? 19.742 -10.415 1.546 1.00 67.12 242 GLY A N 1
ATOM 1771 C CA . GLY A 1 242 ? 20.898 -10.688 2.395 1.00 67.12 242 GLY A CA 1
ATOM 1772 C C . GLY A 1 242 ? 20.822 -9.990 3.759 1.00 67.12 242 GLY A C 1
ATOM 1773 O O . GLY A 1 242 ? 20.525 -8.810 3.859 1.00 67.12 242 GLY A O 1
ATOM 1774 N N . LYS A 1 243 ? 21.151 -10.705 4.848 1.00 57.81 243 LYS A N 1
ATOM 1775 C CA . LYS A 1 243 ? 21.027 -10.228 6.249 1.00 57.81 243 LYS A CA 1
ATOM 1776 C C . LYS A 1 243 ? 22.065 -9.179 6.696 1.00 57.81 243 LYS A C 1
ATOM 1778 O O . LYS A 1 243 ? 22.517 -9.210 7.841 1.00 57.81 243 LYS A O 1
ATOM 1783 N N . THR A 1 244 ? 22.479 -8.265 5.832 1.00 58.75 244 THR A N 1
ATOM 1784 C CA . THR A 1 244 ? 23.402 -7.185 6.203 1.00 58.75 244 THR A CA 1
ATOM 1785 C C . THR A 1 244 ? 23.002 -5.900 5.505 1.00 58.75 244 THR A C 1
ATOM 1787 O O . THR A 1 244 ? 22.727 -5.986 4.312 1.00 58.75 244 THR A O 1
ATOM 1790 N N . PRO A 1 245 ? 23.067 -4.738 6.182 1.00 68.19 245 PRO A N 1
ATOM 1791 C CA . PRO A 1 245 ? 22.840 -3.455 5.537 1.00 68.19 245 PRO A CA 1
ATOM 1792 C C . PRO A 1 245 ? 23.743 -3.331 4.319 1.00 68.19 245 PRO A C 1
ATOM 1794 O O . PRO A 1 245 ? 24.976 -3.380 4.423 1.00 68.19 245 PRO A O 1
ATOM 1797 N N . VAL A 1 246 ? 23.120 -3.224 3.160 1.00 78.88 246 VAL A N 1
ATOM 1798 C CA . VAL A 1 246 ? 23.795 -3.018 1.889 1.00 78.88 246 VAL A CA 1
ATOM 1799 C C . VAL A 1 246 ? 23.079 -1.899 1.163 1.00 78.88 246 VAL A C 1
ATOM 1801 O O . VAL A 1 246 ? 21.860 -1.792 1.261 1.00 78.88 246 VAL A O 1
ATOM 1804 N N . PRO A 1 247 ? 23.808 -1.075 0.398 1.00 85.88 247 PRO A N 1
ATOM 1805 C CA . PRO A 1 247 ? 23.162 -0.059 -0.404 1.00 85.88 247 PRO A CA 1
ATOM 1806 C C . PRO A 1 247 ? 22.142 -0.698 -1.348 1.00 85.88 247 PRO A C 1
ATOM 1808 O O . PRO A 1 247 ? 22.496 -1.562 -2.163 1.00 85.88 247 PRO A O 1
ATOM 1811 N N . CYS A 1 248 ? 20.894 -0.271 -1.215 1.00 91.94 248 CYS A N 1
ATOM 1812 C CA . CYS A 1 248 ? 19.792 -0.580 -2.115 1.00 91.94 248 CYS A CA 1
ATOM 1813 C C . CYS A 1 248 ? 19.377 0.701 -2.833 1.00 91.94 248 CYS A C 1
ATOM 1815 O O . CYS A 1 248 ? 19.723 1.808 -2.421 1.00 91.94 248 CYS A O 1
ATOM 1817 N N . ASN A 1 249 ? 18.705 0.559 -3.966 1.00 95.00 249 ASN A N 1
ATOM 1818 C CA . ASN A 1 249 ? 18.385 1.695 -4.817 1.00 95.00 249 ASN A CA 1
ATOM 1819 C C . ASN A 1 249 ? 16.903 2.073 -4.750 1.00 95.00 249 ASN A C 1
ATOM 1821 O O . ASN A 1 249 ? 16.019 1.221 -4.797 1.00 95.00 249 ASN A O 1
ATOM 1825 N N . LEU A 1 250 ? 16.640 3.377 -4.760 1.00 97.56 250 LEU A N 1
ATOM 1826 C CA . LEU A 1 250 ? 15.416 3.934 -5.323 1.00 97.56 250 LEU A CA 1
ATOM 1827 C C . LEU A 1 250 ? 15.617 4.089 -6.832 1.00 97.56 250 LEU A C 1
ATOM 1829 O O . LEU A 1 250 ? 16.571 4.741 -7.265 1.00 97.56 250 LEU A O 1
ATOM 1833 N N . TYR A 1 251 ? 14.714 3.532 -7.631 1.00 98.06 251 TYR A N 1
ATOM 1834 C CA . TYR A 1 251 ? 14.748 3.640 -9.086 1.00 98.06 251 TYR A CA 1
ATOM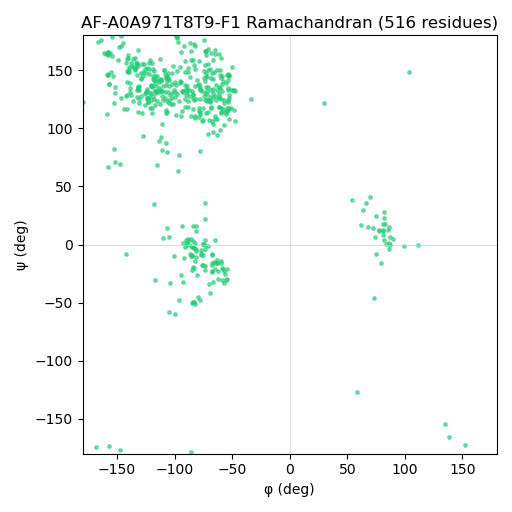 1835 C C . TYR A 1 251 ? 13.635 4.534 -9.620 1.00 98.06 251 TYR A C 1
ATOM 1837 O O . TYR A 1 251 ? 12.538 4.568 -9.063 1.00 98.06 251 TYR A O 1
ATOM 1845 N N . ALA A 1 252 ? 13.906 5.179 -10.755 1.00 98.25 252 ALA A N 1
ATOM 1846 C CA . ALA A 1 252 ? 12.908 5.788 -11.619 1.00 98.25 252 ALA A CA 1
ATOM 1847 C C . ALA A 1 252 ? 13.043 5.257 -13.047 1.00 98.25 252 ALA A C 1
ATOM 1849 O O . ALA A 1 252 ? 14.122 5.300 -13.645 1.00 98.25 252 ALA A O 1
ATOM 1850 N N . PHE A 1 253 ? 11.933 4.810 -13.619 1.00 98.19 253 PHE A N 1
ATOM 1851 C CA . PHE A 1 253 ? 11.843 4.306 -14.982 1.00 98.19 253 PHE A CA 1
ATOM 1852 C C . PHE A 1 253 ? 10.910 5.187 -15.795 1.00 98.19 253 PHE A C 1
ATOM 1854 O O . PHE A 1 253 ? 9.851 5.580 -15.321 1.00 98.19 253 PHE A O 1
ATOM 1861 N N . ASN A 1 254 ? 11.270 5.476 -17.040 1.00 96.06 254 ASN A N 1
ATOM 1862 C CA . ASN A 1 254 ? 10.342 6.124 -17.959 1.00 96.06 254 ASN A CA 1
ATOM 1863 C C . ASN A 1 254 ? 9.218 5.154 -18.383 1.00 96.06 254 ASN A C 1
ATOM 1865 O O . ASN A 1 254 ? 9.326 3.938 -18.219 1.00 96.06 254 ASN A O 1
ATOM 1869 N N . SER A 1 255 ? 8.174 5.676 -19.027 1.00 92.44 255 SER A N 1
ATOM 1870 C CA . SER A 1 255 ? 7.010 4.890 -19.473 1.00 92.44 255 SER A CA 1
ATOM 1871 C C . SER A 1 255 ? 7.336 3.740 -20.444 1.00 92.44 255 SER A C 1
ATOM 1873 O O . SER A 1 255 ? 6.573 2.775 -20.573 1.00 92.44 255 SER A O 1
ATOM 1875 N N . SER A 1 256 ? 8.494 3.794 -21.111 1.00 93.50 256 SER A N 1
ATOM 1876 C CA . SER A 1 256 ? 8.997 2.729 -21.990 1.00 93.50 256 SER A CA 1
ATOM 1877 C C . SER A 1 256 ? 9.845 1.664 -21.279 1.00 93.50 256 SER A C 1
ATOM 1879 O O . SER A 1 256 ? 10.281 0.718 -21.930 1.00 93.50 256 SER A O 1
ATOM 1881 N N . GLY A 1 257 ? 10.062 1.793 -19.966 1.00 95.12 257 GLY A N 1
ATOM 1882 C CA . GLY A 1 257 ? 10.841 0.855 -19.150 1.00 95.12 257 GLY A CA 1
ATOM 1883 C C . GLY A 1 257 ? 12.340 1.137 -19.113 1.00 95.12 257 GLY A C 1
ATOM 1884 O O . GLY A 1 257 ? 13.103 0.346 -18.566 1.00 95.12 257 GLY A O 1
ATOM 1885 N N . GLY A 1 258 ? 12.792 2.249 -19.698 1.00 97.12 258 GLY A N 1
ATOM 1886 C CA . GLY A 1 258 ? 14.186 2.671 -19.600 1.00 97.12 258 GLY A CA 1
ATOM 1887 C C . GLY A 1 258 ? 14.471 3.315 -18.245 1.00 97.12 258 GLY A C 1
ATOM 1888 O O . GLY A 1 258 ? 13.697 4.159 -17.794 1.00 97.12 258 GLY A O 1
ATOM 1889 N N . LEU A 1 259 ? 15.598 2.957 -17.626 1.00 97.81 259 LEU A N 1
ATOM 1890 C CA . LEU A 1 259 ? 16.080 3.606 -16.406 1.00 97.81 259 LEU A CA 1
ATOM 1891 C C . LEU A 1 259 ? 16.307 5.103 -16.668 1.00 97.81 259 LEU A C 1
ATOM 1893 O O . LEU A 1 259 ? 17.133 5.469 -17.505 1.00 97.81 259 LEU A O 1
ATOM 1897 N N . ALA A 1 260 ? 15.566 5.954 -15.961 1.00 97.88 260 ALA A N 1
ATOM 1898 C CA . ALA A 1 260 ? 15.727 7.402 -16.002 1.00 97.88 260 ALA A CA 1
ATOM 1899 C C . ALA A 1 260 ? 16.827 7.842 -15.029 1.00 97.88 260 ALA A C 1
ATOM 1901 O O . ALA A 1 260 ? 17.757 8.546 -15.419 1.00 97.88 260 ALA A O 1
ATOM 1902 N N . TRP A 1 261 ? 16.742 7.380 -13.780 1.00 98.31 261 TRP A N 1
ATOM 1903 C CA . TRP A 1 261 ? 17.747 7.604 -12.746 1.00 98.31 261 TRP A CA 1
ATOM 1904 C C . TRP A 1 261 ? 17.623 6.564 -11.627 1.00 98.31 261 TRP A C 1
ATOM 1906 O O . TRP A 1 261 ? 16.610 5.877 -11.500 1.00 98.31 261 TRP A O 1
ATOM 1916 N N . SER A 1 262 ? 18.666 6.455 -10.808 1.00 97.56 262 SER A N 1
ATOM 1917 C CA . SER A 1 262 ? 18.672 5.655 -9.582 1.00 97.56 262 SER A CA 1
ATOM 1918 C C . SER A 1 262 ? 19.436 6.382 -8.482 1.00 97.56 262 SER A C 1
ATOM 1920 O O . SER A 1 262 ? 20.409 7.083 -8.770 1.00 97.56 262 SER A O 1
ATOM 1922 N N . TYR A 1 263 ? 19.044 6.170 -7.230 1.00 97.38 263 TYR A N 1
ATOM 1923 C CA . TYR A 1 263 ? 19.728 6.706 -6.059 1.00 97.38 263 TYR A CA 1
ATOM 1924 C C . TYR A 1 263 ? 19.975 5.599 -5.034 1.00 97.38 263 TYR A C 1
ATOM 1926 O O . TYR A 1 263 ? 19.028 4.943 -4.611 1.00 97.38 263 TYR A O 1
ATOM 1934 N N . ALA A 1 264 ? 21.232 5.420 -4.624 1.00 95.62 264 ALA A N 1
ATOM 1935 C CA . ALA A 1 264 ? 21.614 4.428 -3.624 1.00 95.62 264 ALA A CA 1
ATOM 1936 C C . ALA A 1 264 ? 21.415 4.980 -2.207 1.00 95.62 264 ALA A C 1
ATOM 1938 O O . ALA A 1 264 ? 22.075 5.948 -1.815 1.00 95.62 264 ALA A O 1
ATOM 1939 N N . THR A 1 265 ? 20.524 4.356 -1.445 1.00 93.56 265 THR A N 1
ATOM 1940 C CA . THR A 1 265 ? 20.349 4.576 -0.006 1.00 93.56 265 THR A CA 1
ATOM 1941 C C . THR A 1 265 ? 21.361 3.749 0.789 1.00 93.56 265 THR A C 1
ATOM 1943 O O . THR A 1 265 ? 22.131 2.966 0.229 1.00 93.56 265 THR A O 1
ATOM 1946 N N . GLY A 1 266 ? 21.427 3.963 2.104 1.00 89.81 266 GLY A N 1
ATOM 1947 C CA . GLY A 1 266 ? 22.343 3.228 2.981 1.00 89.81 266 GLY A CA 1
ATOM 1948 C C . GLY A 1 266 ? 21.896 1.796 3.288 1.00 89.81 266 GLY A C 1
ATOM 1949 O O . GLY A 1 266 ? 22.722 0.999 3.732 1.00 89.81 266 GLY A O 1
ATOM 1950 N N . ASP A 1 267 ? 20.619 1.493 3.056 1.00 91.75 267 ASP A N 1
ATOM 1951 C CA . ASP A 1 267 ? 19.967 0.210 3.322 1.00 91.75 267 ASP A CA 1
ATOM 1952 C C . ASP A 1 267 ? 18.721 0.051 2.422 1.00 91.75 267 ASP A C 1
ATOM 1954 O O . ASP A 1 267 ? 18.472 0.893 1.553 1.00 91.75 267 ASP A O 1
ATOM 1958 N N . ASP A 1 268 ? 17.936 -1.002 2.640 1.00 91.44 268 ASP A N 1
ATOM 1959 C CA . ASP A 1 268 ? 16.713 -1.346 1.906 1.00 91.44 268 ASP A CA 1
ATOM 1960 C C . ASP A 1 268 ? 15.712 -0.196 1.726 1.00 91.44 268 ASP A C 1
ATOM 1962 O O . ASP A 1 268 ? 15.269 0.439 2.684 1.00 91.44 268 ASP A O 1
ATOM 1966 N N . VAL A 1 269 ? 15.216 -0.025 0.498 1.00 93.44 269 VAL A N 1
ATOM 1967 C CA . VAL A 1 269 ? 14.074 0.847 0.180 1.00 93.44 269 VAL A CA 1
ATOM 1968 C C . VAL A 1 269 ? 12.813 -0.013 0.109 1.00 93.44 269 VAL A C 1
ATOM 1970 O O . VAL A 1 269 ? 12.185 -0.172 -0.932 1.00 93.44 269 VAL A O 1
ATOM 1973 N N . SER A 1 270 ? 12.450 -0.617 1.237 1.00 89.06 270 SER A N 1
ATOM 1974 C CA . SER A 1 270 ? 11.239 -1.449 1.355 1.00 89.06 270 SER A CA 1
ATOM 1975 C C . SER A 1 270 ? 9.945 -0.627 1.373 1.00 89.06 270 SER A C 1
ATOM 1977 O O . SER A 1 270 ? 8.872 -1.158 1.097 1.00 89.06 270 SER A O 1
ATOM 1979 N N . SER A 1 271 ? 10.033 0.677 1.654 1.00 91.19 271 SER A N 1
ATOM 1980 C CA . SER A 1 271 ? 8.893 1.587 1.583 1.00 91.19 271 SER A CA 1
ATOM 1981 C C . SER A 1 271 ? 8.524 1.919 0.128 1.00 91.19 271 SER A C 1
ATOM 1983 O O . SER A 1 271 ? 9.369 1.946 -0.771 1.00 91.19 271 SER A O 1
ATOM 1985 N N . SER A 1 272 ? 7.242 2.176 -0.128 1.00 96.88 272 SER A N 1
ATOM 1986 C CA . SER A 1 272 ? 6.757 2.598 -1.448 1.00 96.88 272 SER A CA 1
ATOM 1987 C C . SER A 1 272 ? 6.926 4.119 -1.616 1.00 96.88 272 SER A C 1
ATOM 1989 O O . SER A 1 272 ? 6.458 4.857 -0.743 1.00 96.88 272 SER A O 1
ATOM 1991 N N . PRO A 1 273 ? 7.542 4.621 -2.707 1.00 97.88 273 PRO A N 1
ATOM 1992 C CA . PRO A 1 273 ? 7.773 6.056 -2.904 1.00 97.88 273 PRO A CA 1
ATOM 1993 C C . PRO A 1 273 ? 6.479 6.864 -3.017 1.00 97.88 273 PRO A C 1
ATOM 1995 O O . PRO A 1 273 ? 5.463 6.353 -3.490 1.00 97.88 273 PRO A O 1
ATOM 1998 N N . ALA A 1 274 ? 6.497 8.130 -2.592 1.00 98.56 274 ALA A N 1
ATOM 1999 C CA . ALA A 1 274 ? 5.399 9.082 -2.766 1.00 98.56 274 ALA A CA 1
ATOM 2000 C C . ALA A 1 274 ? 5.726 10.124 -3.832 1.00 98.56 274 ALA A C 1
ATOM 2002 O O . ALA A 1 274 ? 6.861 10.584 -3.907 1.00 98.56 274 ALA A O 1
ATOM 2003 N N . ILE A 1 275 ? 4.728 10.529 -4.610 1.00 98.31 275 ILE A N 1
ATOM 2004 C CA . ILE A 1 275 ? 4.845 11.523 -5.678 1.00 98.31 275 ILE A CA 1
ATOM 2005 C C . ILE A 1 275 ? 4.028 12.747 -5.262 1.00 98.31 275 ILE A C 1
ATOM 2007 O O . ILE A 1 275 ? 2.832 12.824 -5.533 1.00 98.31 275 ILE A O 1
ATOM 2011 N N . GLY A 1 276 ? 4.668 13.677 -4.555 1.00 95.25 276 GLY A N 1
ATOM 2012 C CA . GLY A 1 276 ? 4.066 14.946 -4.147 1.00 95.25 276 GLY A CA 1
ATOM 2013 C C . GLY A 1 276 ? 4.325 16.065 -5.156 1.00 95.25 276 GLY A C 1
ATOM 2014 O O . GLY A 1 276 ? 5.161 15.936 -6.052 1.00 95.25 276 GLY A O 1
ATOM 2015 N N . ALA A 1 277 ? 3.661 17.209 -4.973 1.00 91.62 277 ALA A N 1
ATOM 2016 C CA . ALA A 1 277 ? 3.871 18.395 -5.812 1.00 91.62 277 ALA A CA 1
ATOM 2017 C C . ALA A 1 277 ? 5.330 18.904 -5.782 1.00 91.62 277 ALA A C 1
ATOM 2019 O O . ALA A 1 277 ? 5.836 19.433 -6.769 1.00 91.62 277 ALA A O 1
ATOM 2020 N N . GLU A 1 278 ? 6.015 18.696 -4.655 1.00 92.44 278 GLU A N 1
ATOM 2021 C CA . GLU A 1 278 ? 7.401 19.109 -4.420 1.00 92.44 278 GLU A CA 1
ATOM 2022 C C . GLU A 1 278 ? 8.447 18.084 -4.899 1.00 92.44 278 GLU A C 1
ATOM 2024 O O . GLU A 1 278 ? 9.646 18.378 -4.901 1.00 92.44 278 GLU A O 1
ATOM 2029 N N . GLY A 1 279 ? 8.032 16.883 -5.309 1.00 96.38 279 GLY A N 1
ATOM 2030 C CA . GLY A 1 279 ? 8.935 15.840 -5.789 1.00 96.38 279 GLY A CA 1
ATOM 2031 C C . GLY A 1 279 ? 8.640 14.458 -5.216 1.00 96.38 279 GLY A C 1
ATOM 2032 O O . GLY A 1 279 ? 7.511 14.138 -4.847 1.00 96.38 279 GLY A O 1
ATOM 2033 N N . ILE A 1 280 ? 9.674 13.621 -5.180 1.00 98.44 280 ILE A N 1
ATOM 2034 C CA . ILE A 1 280 ? 9.572 12.205 -4.836 1.00 98.44 280 ILE A CA 1
ATOM 2035 C C . ILE A 1 280 ? 10.071 11.988 -3.414 1.00 98.44 280 ILE A C 1
ATOM 2037 O O . ILE A 1 280 ? 11.228 12.284 -3.112 1.00 98.44 280 ILE A O 1
ATOM 2041 N N . VAL A 1 281 ? 9.211 11.455 -2.551 1.00 98.56 281 VAL A N 1
ATOM 2042 C CA . VAL A 1 281 ? 9.559 11.094 -1.174 1.00 98.56 281 VAL A CA 1
ATOM 2043 C C . VAL A 1 281 ? 9.811 9.596 -1.105 1.00 98.56 281 VAL A C 1
ATOM 2045 O O . VAL A 1 281 ? 8.986 8.810 -1.565 1.00 98.56 281 VAL A O 1
ATOM 2048 N N . ALA A 1 282 ? 10.916 9.179 -0.503 1.00 97.81 282 ALA A N 1
ATOM 2049 C CA . ALA A 1 282 ? 11.193 7.770 -0.242 1.00 97.81 282 ALA A CA 1
ATOM 2050 C C . ALA A 1 282 ? 11.708 7.587 1.181 1.00 97.81 282 ALA A C 1
ATOM 2052 O O . ALA A 1 282 ? 12.336 8.485 1.738 1.00 97.81 282 ALA A O 1
ATOM 2053 N N . ALA A 1 283 ? 11.452 6.424 1.764 1.00 96.69 283 ALA A N 1
ATOM 2054 C CA . ALA A 1 283 ? 11.938 6.077 3.087 1.00 96.69 283 ALA A CA 1
ATOM 2055 C C . ALA A 1 283 ? 12.729 4.763 3.060 1.00 96.69 283 ALA A C 1
ATOM 2057 O O . ALA A 1 283 ? 12.468 3.885 2.232 1.00 96.69 283 ALA A O 1
ATOM 2058 N N . SER A 1 284 ? 13.727 4.658 3.930 1.00 94.44 284 SER A N 1
ATOM 2059 C CA . SER A 1 284 ? 14.736 3.603 3.874 1.00 94.44 284 SER A CA 1
ATOM 2060 C C . SER A 1 284 ? 14.950 2.938 5.232 1.00 94.44 284 SER A C 1
ATOM 2062 O O . SER A 1 284 ? 14.793 3.545 6.300 1.00 94.44 284 SER A O 1
ATOM 2064 N N . GLY A 1 285 ? 15.385 1.681 5.182 1.00 91.81 285 GLY A N 1
ATOM 2065 C CA . GLY A 1 285 ? 15.895 0.925 6.318 1.00 91.81 285 GLY A CA 1
ATOM 2066 C C . GLY A 1 285 ? 17.125 1.567 6.964 1.00 91.81 285 GLY A C 1
ATOM 2067 O O . GLY A 1 285 ? 17.426 1.270 8.105 1.00 91.81 285 GLY A O 1
ATOM 2068 N N . ASP A 1 286 ? 17.796 2.527 6.327 1.00 90.25 286 ASP A N 1
ATOM 2069 C CA . ASP A 1 286 ? 18.902 3.269 6.961 1.00 90.25 286 ASP A CA 1
ATOM 2070 C C . ASP A 1 286 ? 18.433 4.313 7.996 1.00 90.25 286 ASP A C 1
ATOM 2072 O O . ASP A 1 286 ? 19.247 5.019 8.596 1.00 90.25 286 ASP A O 1
ATOM 2076 N N . GLY A 1 287 ? 17.119 4.421 8.201 1.00 91.88 287 GLY A N 1
ATOM 2077 C CA . GLY A 1 287 ? 16.497 5.327 9.154 1.00 91.88 287 GLY A CA 1
ATOM 2078 C C . GLY A 1 287 ? 16.153 6.706 8.595 1.00 91.88 287 GLY A C 1
ATOM 2079 O O . GLY A 1 287 ? 15.684 7.560 9.353 1.00 91.88 287 GLY A O 1
ATOM 2080 N N . ASN A 1 288 ? 16.354 6.940 7.296 1.00 95.88 288 ASN A N 1
ATOM 2081 C CA . ASN A 1 288 ? 16.093 8.228 6.663 1.00 95.88 288 ASN A CA 1
ATOM 2082 C C . ASN A 1 288 ? 14.782 8.266 5.870 1.00 95.88 288 ASN A C 1
ATOM 2084 O O . ASN A 1 288 ? 14.373 7.311 5.208 1.00 95.88 288 ASN A O 1
ATOM 2088 N N . VAL A 1 289 ? 14.194 9.460 5.871 1.00 98.19 289 VAL A N 1
ATOM 2089 C CA . VAL A 1 289 ? 13.217 9.933 4.889 1.00 98.19 289 VAL A CA 1
ATOM 2090 C C . VAL A 1 289 ? 13.952 10.865 3.935 1.00 98.19 289 VAL A C 1
ATOM 2092 O O . VAL A 1 289 ? 14.653 11.769 4.384 1.00 98.19 289 VAL A O 1
ATOM 2095 N N . TYR A 1 290 ? 13.797 10.667 2.635 1.00 98.12 290 TYR A N 1
ATOM 2096 C CA . TYR A 1 290 ? 14.458 11.427 1.580 1.00 98.12 290 TYR A CA 1
ATOM 2097 C C . TYR A 1 290 ? 13.435 12.176 0.731 1.00 98.12 290 TYR A C 1
ATOM 2099 O O . TYR A 1 290 ? 12.375 11.628 0.431 1.00 98.12 290 TYR A O 1
ATOM 2107 N N . LEU A 1 291 ? 13.796 13.376 0.269 1.00 98.31 291 LEU A N 1
ATOM 2108 C CA . LEU A 1 291 ? 13.104 14.078 -0.811 1.00 98.31 291 LEU A CA 1
ATOM 2109 C C . LEU A 1 291 ? 14.041 14.270 -2.010 1.00 98.31 291 LEU A C 1
ATOM 2111 O O . LEU A 1 291 ? 15.165 14.766 -1.875 1.00 98.31 291 LEU A O 1
ATOM 2115 N N . PHE A 1 292 ? 13.536 13.945 -3.196 1.00 98.44 292 PHE A N 1
ATOM 2116 C CA . PHE A 1 292 ? 14.201 14.121 -4.484 1.00 98.44 292 PHE A CA 1
ATOM 2117 C C . PHE A 1 292 ? 13.358 15.000 -5.408 1.00 98.44 292 PHE A C 1
ATOM 2119 O O . PHE A 1 292 ? 12.132 14.994 -5.341 1.00 98.44 292 PHE A O 1
ATOM 2126 N N . ASN A 1 293 ? 14.002 15.724 -6.318 1.00 97.62 293 ASN A N 1
ATOM 2127 C CA . ASN A 1 293 ? 13.314 16.261 -7.489 1.00 97.62 293 ASN A CA 1
ATOM 2128 C C . ASN A 1 293 ? 12.902 15.114 -8.431 1.00 97.62 293 ASN A C 1
ATOM 2130 O O . ASN A 1 293 ? 13.427 14.002 -8.357 1.00 97.62 293 ASN A O 1
ATOM 2134 N N . THR A 1 294 ? 11.999 15.391 -9.371 1.00 96.12 294 THR A N 1
ATOM 2135 C CA . THR A 1 294 ? 11.533 14.401 -10.361 1.00 96.12 294 THR A CA 1
ATOM 2136 C C . THR A 1 294 ? 12.643 13.887 -11.285 1.00 96.12 294 THR A C 1
ATOM 2138 O O . THR A 1 294 ? 12.541 12.777 -11.808 1.00 96.12 294 THR A O 1
ATOM 2141 N N . ASP A 1 295 ? 13.731 14.648 -11.441 1.00 95.88 295 ASP A N 1
ATOM 2142 C CA . ASP A 1 295 ? 14.944 14.261 -12.174 1.00 95.88 295 ASP A CA 1
ATOM 2143 C C . ASP A 1 295 ? 15.930 13.402 -11.355 1.00 95.88 295 ASP A C 1
ATOM 2145 O O . ASP A 1 295 ? 16.995 13.042 -11.858 1.00 95.88 295 ASP A O 1
ATOM 2149 N N . GLY A 1 296 ? 15.587 13.073 -10.105 1.00 96.50 296 GLY A N 1
ATOM 2150 C CA . GLY A 1 296 ? 16.395 12.248 -9.208 1.00 96.50 296 GLY A CA 1
ATOM 2151 C C . GLY A 1 296 ? 17.436 13.020 -8.406 1.00 96.50 296 GLY A C 1
ATOM 2152 O O . GLY A 1 296 ? 18.182 12.423 -7.628 1.00 96.50 296 GLY A O 1
ATOM 2153 N N . THR A 1 297 ? 17.512 14.346 -8.551 1.00 97.56 297 THR A N 1
ATOM 2154 C CA . THR A 1 297 ? 18.438 15.146 -7.746 1.00 97.56 297 THR A CA 1
ATOM 2155 C C . THR A 1 297 ? 17.965 15.226 -6.292 1.00 97.56 297 THR A C 1
ATOM 2157 O O . THR A 1 297 ? 16.837 15.615 -5.993 1.00 97.56 297 THR A O 1
ATOM 2160 N N . PHE A 1 298 ? 18.846 14.840 -5.367 1.00 97.62 298 PHE A N 1
ATOM 2161 C CA . PHE A 1 298 ? 18.602 14.887 -3.924 1.00 97.62 298 PHE A CA 1
ATOM 2162 C C . PHE A 1 298 ? 18.354 16.324 -3.440 1.00 97.62 298 PHE A C 1
ATOM 2164 O O . PHE A 1 298 ? 19.151 17.218 -3.737 1.00 97.62 298 PHE A O 1
ATOM 2171 N N . ARG A 1 299 ? 17.277 16.536 -2.669 1.00 96.38 299 ARG A N 1
ATOM 2172 C CA . ARG A 1 299 ? 16.957 17.827 -2.035 1.00 96.38 299 ARG A CA 1
ATOM 2173 C C . ARG A 1 299 ? 17.381 17.845 -0.569 1.00 96.38 299 ARG A C 1
ATOM 2175 O O . ARG A 1 299 ? 18.182 18.692 -0.178 1.00 96.38 299 ARG A O 1
ATOM 2182 N N . TRP A 1 300 ? 16.837 16.936 0.234 1.00 97.94 300 TRP A N 1
ATOM 2183 C CA . TRP A 1 300 ? 17.117 16.830 1.666 1.00 97.94 300 TRP A CA 1
ATOM 2184 C C . TRP A 1 300 ? 16.797 15.425 2.189 1.00 97.94 300 TRP A C 1
ATOM 2186 O O . TRP A 1 300 ? 16.104 14.647 1.531 1.00 97.94 300 TRP A O 1
ATOM 2196 N N . SER A 1 301 ? 17.305 15.105 3.381 1.00 97.31 301 SER A N 1
ATOM 2197 C CA . SER A 1 301 ? 16.878 13.940 4.157 1.00 97.31 301 SER A CA 1
ATOM 2198 C C . SER A 1 301 ? 16.625 14.307 5.617 1.00 97.31 301 SER A C 1
ATOM 2200 O O . SER A 1 301 ? 17.175 15.283 6.133 1.00 97.31 301 SER A O 1
ATOM 2202 N N . TYR A 1 302 ? 15.790 13.511 6.275 1.00 97.62 302 TYR A N 1
ATOM 2203 C CA . TYR A 1 302 ? 15.494 13.588 7.697 1.00 97.62 302 TYR A CA 1
ATOM 2204 C C . TYR A 1 302 ? 15.781 12.23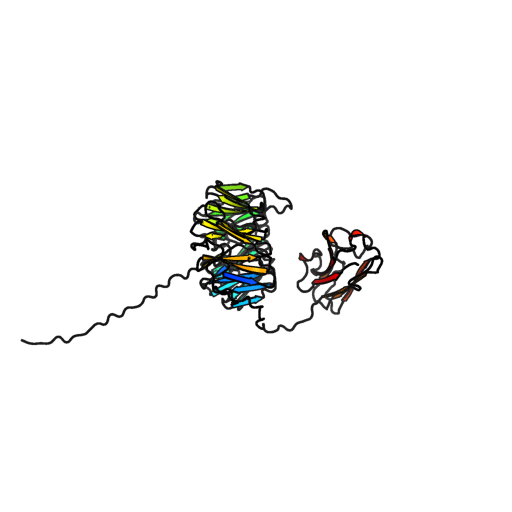5 8.351 1.00 97.62 302 TYR A C 1
ATOM 2206 O O . TYR A 1 302 ? 15.255 11.211 7.917 1.00 97.62 302 TYR A O 1
ATOM 2214 N N . VAL A 1 303 ? 16.605 12.236 9.400 1.00 96.81 303 VAL A N 1
ATOM 2215 C CA . VAL A 1 303 ? 16.985 11.029 10.148 1.00 96.81 303 VAL A CA 1
ATOM 2216 C C . VAL A 1 303 ? 15.965 10.791 11.263 1.00 96.81 303 VAL A C 1
ATOM 2218 O O . VAL A 1 303 ? 15.822 11.622 12.161 1.00 96.81 303 VAL A O 1
ATOM 2221 N N . THR A 1 304 ? 15.276 9.653 11.224 1.00 91.81 304 THR A N 1
ATOM 2222 C CA . THR A 1 304 ? 14.415 9.181 12.322 1.00 91.81 304 THR A CA 1
ATOM 2223 C C . THR A 1 304 ? 15.230 8.397 13.363 1.00 91.81 304 THR A C 1
ATOM 2225 O O . THR A 1 304 ? 16.449 8.274 13.254 1.00 91.81 304 THR A O 1
ATOM 2228 N N . GLY A 1 305 ? 14.585 7.874 14.412 1.00 81.88 305 GLY A N 1
ATOM 2229 C CA . GLY A 1 305 ? 15.271 7.091 15.448 1.00 81.88 305 GLY A CA 1
ATOM 2230 C C . GLY A 1 305 ? 15.521 5.615 15.106 1.00 81.88 305 GLY A C 1
ATOM 2231 O O . GLY A 1 305 ? 16.163 4.925 15.898 1.00 81.88 305 GLY A O 1
ATOM 2232 N N . GLY A 1 306 ? 15.010 5.113 13.978 1.00 87.31 306 GLY A N 1
ATOM 2233 C CA . GLY A 1 306 ? 15.055 3.695 13.605 1.00 87.31 306 GLY A CA 1
ATOM 2234 C C . GLY A 1 306 ? 14.645 3.465 12.151 1.00 87.31 306 GLY A C 1
ATOM 2235 O O . GLY A 1 306 ? 14.435 4.418 11.414 1.00 87.31 306 GLY A O 1
ATOM 2236 N N . TYR A 1 307 ? 14.535 2.207 11.726 1.00 91.00 307 TYR A N 1
ATOM 2237 C CA . TYR A 1 307 ? 14.229 1.846 10.335 1.00 91.00 307 TYR A CA 1
ATOM 2238 C C . TYR A 1 307 ? 12.901 2.436 9.850 1.00 91.00 307 TYR A C 1
ATOM 2240 O O . TYR A 1 307 ? 11.915 2.431 10.589 1.00 91.00 307 TYR A O 1
ATOM 2248 N N . VAL A 1 308 ? 12.843 2.903 8.601 1.00 94.12 308 VAL A N 1
ATOM 2249 C CA . VAL A 1 308 ? 11.627 3.504 8.038 1.00 94.12 308 VAL A CA 1
ATOM 2250 C C . VAL A 1 308 ? 11.042 2.596 6.956 1.00 94.12 308 VAL A C 1
ATOM 2252 O O . VAL A 1 308 ? 11.251 2.792 5.763 1.00 94.12 308 VAL A O 1
ATOM 2255 N N . HIS A 1 309 ? 10.299 1.579 7.401 1.00 91.94 309 HIS A N 1
ATOM 2256 C CA . HIS A 1 309 ? 9.546 0.665 6.527 1.00 91.94 309 HIS A CA 1
ATOM 2257 C C . HIS A 1 309 ? 8.171 1.225 6.117 1.00 91.94 309 HIS A C 1
ATOM 2259 O O . HIS A 1 309 ? 7.594 0.802 5.116 1.00 91.94 309 HIS A O 1
ATOM 2265 N N . SER A 1 310 ? 7.649 2.192 6.878 1.00 95.50 310 SER A N 1
ATOM 2266 C CA . SER A 1 310 ? 6.398 2.890 6.575 1.00 95.50 310 SER A CA 1
ATOM 2267 C C . SER A 1 310 ? 6.520 3.670 5.264 1.00 95.50 310 SER A C 1
ATOM 2269 O O . SER A 1 310 ? 7.490 4.399 5.051 1.00 95.50 310 SER A O 1
ATOM 2271 N N . SER A 1 311 ? 5.529 3.546 4.379 1.00 97.94 311 SER A N 1
ATOM 2272 C CA . SER A 1 311 ? 5.511 4.293 3.118 1.00 97.94 311 SER A CA 1
ATOM 2273 C C . SER A 1 311 ? 4.980 5.717 3.348 1.00 97.94 311 SER A C 1
ATOM 2275 O O . SER A 1 311 ? 3.867 5.858 3.852 1.00 97.94 311 SER A O 1
ATOM 2277 N N . PRO A 1 312 ? 5.704 6.782 2.958 1.00 98.25 312 PRO A N 1
ATOM 2278 C CA . PRO A 1 312 ? 5.360 8.164 3.314 1.00 98.25 312 PRO A CA 1
ATOM 2279 C C . PRO A 1 312 ? 4.080 8.666 2.630 1.00 98.25 312 PRO A C 1
ATOM 2281 O O . PRO A 1 312 ? 3.941 8.507 1.419 1.00 98.25 312 PRO A O 1
ATOM 2284 N N . ALA A 1 313 ? 3.166 9.302 3.362 1.00 98.56 313 ALA A N 1
ATOM 2285 C CA . ALA A 1 313 ? 2.004 9.996 2.792 1.00 98.56 313 ALA A CA 1
ATOM 2286 C C . ALA A 1 313 ? 2.305 11.486 2.616 1.00 98.56 313 ALA A C 1
ATOM 2288 O O . ALA A 1 313 ? 2.898 12.087 3.509 1.00 98.56 313 ALA A O 1
ATOM 2289 N N . VAL A 1 314 ? 1.884 12.078 1.499 1.00 98.31 314 VAL A N 1
ATOM 2290 C CA . VAL A 1 314 ? 2.100 13.499 1.195 1.00 98.31 314 VAL A CA 1
ATOM 2291 C C . VAL A 1 314 ? 0.762 14.197 0.998 1.00 98.31 314 VAL A C 1
ATOM 2293 O O . VAL A 1 314 ? -0.135 13.651 0.358 1.00 98.31 314 VAL A O 1
ATOM 2296 N N . ASP A 1 315 ? 0.616 15.383 1.565 1.00 96.69 315 ASP A N 1
ATOM 2297 C CA . ASP A 1 315 ? -0.580 16.210 1.420 1.00 96.69 315 ASP A CA 1
ATOM 2298 C C . ASP A 1 315 ? -0.416 17.289 0.328 1.00 96.69 315 ASP A C 1
ATOM 2300 O O . ASP A 1 315 ? 0.646 17.403 -0.293 1.00 96.69 315 ASP A O 1
ATOM 2304 N N . GLU A 1 316 ? -1.465 18.078 0.081 1.00 94.44 316 GLU A N 1
ATOM 2305 C CA . GLU A 1 316 ? -1.472 19.120 -0.963 1.00 94.44 316 GLU A CA 1
ATOM 2306 C C . GLU A 1 316 ? -0.418 20.222 -0.720 1.00 94.44 316 GLU A C 1
ATOM 2308 O O . GLU A 1 316 ? 0.122 20.786 -1.673 1.00 94.44 316 GLU A O 1
ATOM 2313 N N . ASP A 1 317 ? -0.080 20.508 0.543 1.00 93.38 317 ASP A N 1
ATOM 2314 C CA . ASP A 1 317 ? 0.907 21.530 0.925 1.00 93.38 317 ASP A CA 1
ATOM 2315 C C . ASP A 1 317 ? 2.353 20.988 0.931 1.00 93.38 317 ASP A C 1
ATOM 2317 O O . ASP A 1 317 ? 3.308 21.725 1.205 1.00 93.38 317 ASP A O 1
ATOM 2321 N N . GLY A 1 318 ? 2.537 19.699 0.628 1.00 95.62 318 GLY A N 1
ATOM 2322 C CA . GLY A 1 318 ? 3.828 19.020 0.661 1.00 95.62 318 GLY A CA 1
ATOM 2323 C C . GLY A 1 318 ? 4.265 18.580 2.061 1.00 95.62 318 GLY A C 1
ATOM 2324 O O . GLY A 1 318 ? 5.449 18.309 2.263 1.00 95.62 318 GLY A O 1
ATOM 2325 N N . MET A 1 319 ? 3.346 18.508 3.026 1.00 97.06 319 MET A N 1
ATOM 2326 C CA . MET A 1 319 ? 3.590 17.906 4.333 1.00 97.06 319 MET A CA 1
ATOM 2327 C C . MET A 1 319 ? 3.657 16.384 4.203 1.00 97.06 319 MET A C 1
ATOM 2329 O O . MET A 1 319 ? 2.844 15.758 3.526 1.00 97.06 319 MET A O 1
ATOM 2333 N N . ILE A 1 320 ? 4.650 15.787 4.854 1.00 98.56 320 ILE A N 1
ATOM 2334 C CA . ILE A 1 320 ? 5.015 14.378 4.728 1.00 98.56 320 ILE A CA 1
ATOM 2335 C C . ILE A 1 320 ? 4.767 13.686 6.061 1.00 98.56 320 ILE A C 1
ATOM 2337 O O . ILE A 1 320 ? 5.360 14.067 7.067 1.00 98.56 320 ILE A O 1
ATOM 2341 N N . PHE A 1 321 ? 3.957 12.632 6.064 1.00 98.56 321 PHE A N 1
ATOM 2342 C CA . PHE A 1 321 ? 3.670 11.805 7.235 1.00 98.56 321 PHE A CA 1
ATOM 2343 C C . PHE A 1 321 ? 4.308 10.429 7.077 1.00 98.56 321 PHE A C 1
ATOM 2345 O O . PHE A 1 321 ? 4.212 9.820 6.010 1.00 98.56 321 PHE A O 1
ATOM 2352 N N . VAL A 1 322 ? 4.937 9.910 8.134 1.00 98.62 322 VAL A N 1
ATOM 2353 C CA . VAL A 1 322 ? 5.616 8.605 8.087 1.00 98.62 322 VAL A CA 1
ATOM 2354 C C . VAL A 1 322 ? 5.786 7.985 9.478 1.00 98.62 322 VAL A C 1
ATOM 2356 O O . VAL A 1 322 ? 5.977 8.695 10.467 1.00 98.62 322 VAL A O 1
ATOM 2359 N N . GLY A 1 323 ? 5.710 6.656 9.561 1.00 97.88 323 GLY A N 1
ATOM 2360 C CA . GLY A 1 323 ? 6.026 5.876 10.761 1.00 97.88 323 GLY A CA 1
ATOM 2361 C C . GLY A 1 323 ? 7.459 5.336 10.765 1.00 97.88 323 GLY A C 1
ATOM 2362 O O . GLY A 1 323 ? 8.040 5.102 9.710 1.00 97.88 323 GLY A O 1
ATOM 2363 N N . SER A 1 324 ? 8.038 5.112 11.941 1.00 94.88 324 SER A N 1
ATOM 2364 C CA . SER A 1 324 ? 9.357 4.487 12.090 1.00 94.88 324 SER A CA 1
ATOM 2365 C C . SER A 1 324 ? 9.320 3.317 13.070 1.00 94.88 324 SER A C 1
ATOM 2367 O O . SER A 1 324 ? 8.494 3.238 13.987 1.00 94.88 324 SER A O 1
ATOM 2369 N N . PHE A 1 325 ? 10.271 2.400 12.900 1.00 91.38 325 PHE A N 1
ATOM 2370 C CA . PHE A 1 325 ? 10.474 1.251 13.774 1.00 91.38 325 PHE A CA 1
ATOM 2371 C C . PHE A 1 325 ? 10.860 1.651 15.203 1.00 91.38 325 PHE A C 1
ATOM 2373 O O . PHE A 1 325 ? 10.736 0.855 16.131 1.00 91.38 325 PHE A O 1
ATOM 2380 N N . ASP A 1 326 ? 11.284 2.898 15.411 1.00 86.50 326 ASP A N 1
ATOM 2381 C CA . ASP A 1 326 ? 11.522 3.428 16.748 1.00 86.50 326 ASP A CA 1
ATOM 2382 C C . ASP A 1 326 ? 10.226 3.724 17.528 1.00 86.50 326 ASP A C 1
ATOM 2384 O O . ASP A 1 326 ? 10.298 4.088 18.699 1.00 86.50 326 ASP A O 1
ATOM 2388 N N . GLY A 1 327 ? 9.048 3.560 16.923 1.00 88.06 327 GLY A N 1
ATOM 2389 C CA . GLY A 1 327 ? 7.761 3.902 17.533 1.00 88.06 327 GLY A CA 1
ATOM 2390 C C . GLY A 1 327 ? 7.378 5.374 17.359 1.00 88.06 327 GLY A C 1
ATOM 2391 O O . GLY A 1 327 ? 6.509 5.889 18.058 1.00 88.06 327 GLY A O 1
ATOM 2392 N N . GLY A 1 328 ? 8.068 6.110 16.490 1.00 92.38 328 GLY A N 1
ATOM 2393 C CA . GLY A 1 328 ? 7.724 7.475 16.127 1.00 92.38 328 GLY A CA 1
ATOM 2394 C C . GLY A 1 328 ? 6.755 7.533 14.947 1.00 92.38 328 GLY A C 1
ATOM 2395 O O . GLY A 1 328 ? 6.947 6.867 13.932 1.00 92.38 328 GLY A O 1
ATOM 2396 N N . VAL A 1 329 ? 5.745 8.393 15.060 1.00 98.38 329 VAL A N 1
ATOM 2397 C CA . VAL A 1 329 ? 4.999 8.953 13.928 1.00 98.38 329 VAL A CA 1
ATOM 2398 C C . VAL A 1 329 ? 5.519 10.365 13.711 1.00 98.38 329 VAL A C 1
ATOM 2400 O O . VAL A 1 329 ? 5.530 11.162 14.650 1.00 98.38 329 VAL A O 1
ATOM 2403 N N . TYR A 1 330 ? 5.952 10.675 12.497 1.00 98.12 330 TYR A N 1
ATOM 2404 C CA . TYR A 1 330 ? 6.581 11.942 12.146 1.00 98.12 330 TYR A CA 1
ATOM 2405 C C . TYR A 1 330 ? 5.754 12.673 11.103 1.00 98.12 330 TYR A C 1
ATOM 2407 O O . TYR A 1 330 ? 5.253 12.054 10.164 1.00 98.12 330 TYR A O 1
ATOM 2415 N N . ALA A 1 331 ? 5.676 13.993 11.248 1.00 97.94 331 ALA A N 1
ATOM 2416 C CA . ALA A 1 331 ? 5.208 14.882 10.205 1.00 97.94 331 ALA A CA 1
ATOM 2417 C C . ALA A 1 331 ? 6.270 15.937 9.894 1.00 97.94 331 ALA A C 1
ATOM 2419 O O . ALA A 1 331 ? 6.709 16.675 10.783 1.00 97.94 331 ALA A O 1
ATOM 2420 N N . LEU A 1 332 ? 6.692 15.985 8.637 1.00 97.69 332 LEU A N 1
ATOM 2421 C CA . LEU A 1 332 ? 7.739 16.863 8.126 1.00 97.69 332 LEU A CA 1
ATOM 2422 C C . LEU A 1 332 ? 7.123 17.860 7.147 1.00 97.69 332 LEU A C 1
ATOM 2424 O O . LEU A 1 332 ? 6.248 17.491 6.372 1.00 97.69 332 LEU A O 1
ATOM 2428 N N . ASP A 1 333 ? 7.571 19.109 7.164 1.00 94.81 333 ASP A N 1
ATOM 2429 C CA . ASP A 1 333 ? 7.188 20.070 6.128 1.00 94.81 333 ASP A CA 1
ATOM 2430 C C . ASP A 1 333 ? 7.921 19.804 4.795 1.00 94.81 333 ASP A C 1
ATOM 2432 O O . ASP A 1 333 ? 8.807 18.949 4.695 1.00 94.81 333 ASP A O 1
ATOM 2436 N N . SER A 1 334 ? 7.577 20.572 3.759 1.00 92.19 334 SER A N 1
ATOM 2437 C CA . SER A 1 334 ? 8.129 20.417 2.405 1.00 92.19 334 SER A CA 1
ATOM 2438 C C . SER A 1 334 ? 9.643 20.656 2.291 1.00 92.19 334 SER A C 1
ATOM 2440 O O . SER A 1 334 ? 10.271 20.256 1.303 1.00 92.19 334 SER A O 1
ATOM 2442 N N . ILE A 1 335 ? 10.267 21.276 3.299 1.00 93.00 335 ILE A N 1
ATOM 2443 C CA . ILE A 1 335 ? 11.718 21.509 3.358 1.00 93.00 335 ILE A CA 1
ATOM 2444 C C . ILE A 1 335 ? 12.436 20.563 4.334 1.00 93.00 335 ILE A C 1
ATOM 2446 O O . ILE A 1 335 ? 13.641 20.714 4.542 1.00 93.00 335 ILE A O 1
ATOM 2450 N N . GLY A 1 336 ? 11.726 19.583 4.901 1.00 93.00 336 GLY A N 1
ATOM 2451 C CA . GLY A 1 336 ? 12.284 18.538 5.760 1.00 93.00 336 GLY A CA 1
ATOM 2452 C C . GLY A 1 336 ? 12.399 18.918 7.236 1.00 93.00 336 GLY A C 1
ATOM 2453 O O . GLY A 1 336 ? 13.102 18.243 7.991 1.00 93.00 336 GLY A O 1
ATOM 2454 N N . THR A 1 337 ? 11.734 19.987 7.677 1.00 94.19 337 THR A N 1
ATOM 2455 C CA . THR A 1 337 ? 11.676 20.358 9.095 1.00 94.19 337 THR A CA 1
ATOM 2456 C C . THR A 1 337 ? 10.604 19.540 9.800 1.00 94.19 337 THR A C 1
ATOM 2458 O O . THR A 1 337 ? 9.487 19.405 9.307 1.00 94.19 337 THR A O 1
ATOM 2461 N N . LEU A 1 338 ? 10.912 19.035 10.997 1.00 96.06 338 LEU A N 1
ATOM 2462 C CA . LEU A 1 338 ? 9.924 18.365 11.839 1.00 96.06 338 LEU A CA 1
ATOM 2463 C C . LEU A 1 338 ? 8.837 19.355 12.280 1.00 96.06 338 LEU A C 1
ATOM 2465 O O . LEU A 1 338 ? 9.098 20.229 13.108 1.00 96.06 338 LEU A O 1
ATOM 2469 N N . ALA A 1 339 ? 7.620 19.182 11.770 1.00 93.25 339 ALA A N 1
ATOM 2470 C CA . ALA A 1 339 ? 6.451 19.940 12.203 1.00 93.25 339 ALA A CA 1
ATOM 2471 C C . ALA A 1 339 ? 5.913 19.394 13.532 1.00 93.25 339 ALA A C 1
ATOM 2473 O O . ALA A 1 339 ? 5.678 20.148 14.477 1.00 93.25 339 ALA A O 1
ATOM 2474 N N . TRP A 1 340 ? 5.758 18.071 13.627 1.00 96.44 340 TRP A N 1
ATOM 2475 C CA . TRP A 1 340 ? 5.415 17.387 14.872 1.00 96.44 340 TRP A CA 1
ATOM 2476 C C . TRP A 1 340 ? 5.813 15.910 14.845 1.00 96.44 340 TRP A C 1
ATOM 2478 O O . TRP A 1 340 ? 6.036 15.320 13.790 1.00 96.44 340 TRP A O 1
ATOM 2488 N N . SER A 1 341 ? 5.874 15.303 16.030 1.00 95.75 341 SER A N 1
ATOM 2489 C CA . SER A 1 341 ? 6.042 13.859 16.199 1.00 95.75 341 SER A CA 1
ATOM 2490 C C . SER A 1 341 ? 5.172 13.326 17.335 1.00 95.75 341 SER A C 1
ATOM 2492 O O . SER A 1 341 ? 4.914 14.043 18.305 1.00 95.75 341 SER A O 1
ATOM 2494 N N . TYR A 1 342 ? 4.794 12.054 17.260 1.00 96.62 342 TYR A N 1
ATOM 2495 C CA . TYR A 1 342 ? 4.092 11.321 18.313 1.00 96.62 342 TYR A CA 1
ATOM 2496 C C . TYR A 1 342 ? 4.804 9.993 18.602 1.00 96.62 342 TYR A C 1
ATOM 2498 O O . TYR A 1 342 ? 5.320 9.370 17.680 1.00 96.62 342 TYR A O 1
ATOM 2506 N N . ARG A 1 343 ? 4.847 9.561 19.869 1.00 96.38 343 ARG A N 1
ATOM 2507 C CA . ARG A 1 343 ? 5.501 8.308 20.286 1.00 96.38 343 ARG A CA 1
ATOM 2508 C C . ARG A 1 343 ? 4.445 7.266 20.657 1.00 96.38 343 ARG A C 1
ATOM 2510 O O . ARG A 1 343 ? 3.715 7.466 21.627 1.00 96.38 343 ARG A O 1
ATOM 2517 N N . THR A 1 344 ? 4.384 6.178 19.902 1.00 91.75 344 THR A N 1
ATOM 2518 C CA . THR A 1 344 ? 3.597 4.976 20.206 1.00 91.75 344 THR A CA 1
ATOM 2519 C C . THR A 1 344 ? 4.367 4.069 21.175 1.00 91.75 344 THR A C 1
ATOM 2521 O O . THR A 1 344 ? 5.535 4.317 21.496 1.00 91.75 344 THR A O 1
ATOM 2524 N N . ALA A 1 345 ? 3.716 3.026 21.691 1.00 87.12 345 ALA A N 1
ATOM 2525 C CA . ALA A 1 345 ? 4.350 2.071 22.601 1.00 87.12 345 ALA A CA 1
ATOM 2526 C C . ALA A 1 345 ? 5.113 0.951 21.865 1.00 87.12 345 ALA A C 1
ATOM 2528 O O . ALA A 1 345 ? 5.846 0.194 22.503 1.00 87.12 345 ALA A O 1
ATOM 2529 N N . GLY A 1 346 ? 4.971 0.860 20.540 1.00 87.12 346 GLY A N 1
ATOM 2530 C CA . GLY A 1 346 ? 5.626 -0.136 19.694 1.00 87.12 346 GLY A CA 1
ATOM 2531 C C . GLY A 1 346 ? 5.982 0.407 18.304 1.00 87.12 346 GLY A C 1
ATOM 2532 O O . GLY A 1 346 ? 5.576 1.516 17.966 1.00 87.12 346 GLY A O 1
ATOM 2533 N N . PRO A 1 347 ? 6.746 -0.350 17.498 1.00 93.12 347 PRO A N 1
ATOM 2534 C CA . PRO A 1 347 ? 7.147 0.044 16.144 1.00 93.12 347 PRO A CA 1
ATOM 2535 C C . PRO A 1 347 ? 5.976 0.450 15.234 1.00 93.12 347 PRO A C 1
ATOM 2537 O O . PRO A 1 347 ? 4.899 -0.141 15.294 1.00 93.12 347 PRO A O 1
ATOM 2540 N N . VAL A 1 348 ? 6.202 1.412 14.335 1.00 95.56 348 VAL A N 1
ATOM 2541 C CA . VAL A 1 348 ? 5.192 1.880 13.373 1.00 95.56 348 VAL A CA 1
ATOM 2542 C C . VAL A 1 348 ? 5.593 1.469 11.954 1.00 95.56 348 VAL A C 1
ATOM 2544 O O . VAL A 1 348 ? 6.337 2.177 11.277 1.00 95.56 348 VAL A O 1
ATOM 2547 N N . LEU A 1 349 ? 5.111 0.303 11.511 1.00 94.25 349 LEU A N 1
ATOM 2548 C CA . LEU A 1 349 ? 5.345 -0.212 10.151 1.00 94.25 349 LEU A CA 1
ATOM 2549 C C . LEU A 1 349 ? 4.211 0.143 9.181 1.00 94.25 349 LEU A C 1
ATOM 2551 O O . LEU A 1 349 ? 4.449 0.261 7.981 1.00 94.25 349 LEU A O 1
ATOM 2555 N N . SER A 1 350 ? 2.995 0.356 9.697 1.00 96.50 350 SER A N 1
ATOM 2556 C CA . SER A 1 350 ? 1.860 0.853 8.916 1.00 96.50 350 SER A CA 1
ATOM 2557 C C . SER A 1 350 ? 2.226 2.143 8.189 1.00 96.50 350 SER A C 1
ATOM 2559 O O . SER A 1 350 ? 2.940 2.997 8.719 1.00 96.50 350 SER A O 1
ATOM 2561 N N . SER A 1 351 ? 1.668 2.333 6.997 1.00 98.00 351 SER A N 1
ATOM 2562 C CA . SER A 1 351 ? 1.740 3.617 6.295 1.00 98.00 351 SER A CA 1
ATOM 2563 C C . SER A 1 351 ? 0.598 4.531 6.747 1.00 98.00 351 SER A C 1
ATOM 2565 O O . SER A 1 351 ? -0.489 4.023 7.037 1.00 98.00 351 SER A O 1
ATOM 2567 N N . PRO A 1 352 ? 0.818 5.852 6.847 1.00 98.19 352 PRO A N 1
ATOM 2568 C CA . PRO A 1 352 ? -0.245 6.792 7.168 1.00 98.19 352 PRO A CA 1
ATOM 2569 C C . PRO A 1 352 ? -1.242 6.957 6.016 1.00 98.19 352 PRO A C 1
ATOM 2571 O O . PRO A 1 352 ? -0.875 6.876 4.842 1.00 98.19 352 PRO A O 1
ATOM 2574 N N . SER A 1 353 ? -2.492 7.255 6.364 1.00 98.12 353 SER A N 1
ATOM 2575 C CA . SER A 1 353 ? -3.531 7.731 5.446 1.00 98.12 353 SER A CA 1
ATOM 2576 C C . SER A 1 353 ? -3.997 9.125 5.835 1.00 98.12 353 SER A C 1
ATOM 2578 O O . SER A 1 353 ? -4.014 9.455 7.019 1.00 98.12 353 SER A O 1
ATOM 2580 N N . ILE A 1 354 ? -4.415 9.920 4.850 1.00 97.50 354 ILE A N 1
ATOM 2581 C CA . ILE A 1 354 ? -4.982 11.254 5.073 1.00 97.50 354 ILE A CA 1
ATOM 2582 C C . ILE A 1 354 ? -6.490 11.194 4.815 1.00 97.50 354 ILE A C 1
ATOM 2584 O O . ILE A 1 354 ? -6.930 10.966 3.691 1.00 97.50 354 ILE A O 1
ATOM 2588 N N . GLY A 1 355 ? -7.280 11.377 5.870 1.00 94.25 355 GLY A N 1
ATOM 2589 C CA . GLY A 1 355 ? -8.738 11.355 5.849 1.00 94.25 355 GLY A CA 1
ATOM 2590 C C . GLY A 1 355 ? -9.380 12.743 5.793 1.00 94.25 355 GLY A C 1
ATOM 2591 O O . GLY A 1 355 ? -8.721 13.786 5.838 1.00 94.25 355 GLY A O 1
ATOM 2592 N N . LEU A 1 356 ? -10.717 12.761 5.753 1.00 90.31 356 LEU A N 1
ATOM 2593 C CA . LEU A 1 356 ? -11.508 13.995 5.789 1.00 90.31 356 LEU A CA 1
ATOM 2594 C C . LEU A 1 356 ? -11.144 14.876 6.995 1.00 90.31 356 LEU A C 1
ATOM 2596 O O . LEU A 1 356 ? -10.803 14.391 8.077 1.00 90.31 356 LEU A O 1
ATOM 2600 N N . GLY A 1 357 ? -11.224 16.194 6.794 1.00 87.19 357 GLY A N 1
ATOM 2601 C CA . GLY A 1 357 ? -10.858 17.177 7.817 1.00 87.19 357 GLY A CA 1
ATOM 2602 C C . GLY A 1 357 ? -9.360 17.219 8.143 1.00 87.19 357 GLY A C 1
ATOM 2603 O O . GLY A 1 357 ? -8.998 17.783 9.175 1.00 87.19 357 GLY A O 1
ATOM 2604 N N . GLY A 1 358 ? -8.512 16.620 7.299 1.00 91.12 358 GLY A N 1
ATOM 2605 C CA . GLY A 1 358 ? -7.061 16.589 7.483 1.00 91.12 358 GLY A CA 1
ATOM 2606 C C . GLY A 1 358 ? -6.600 15.628 8.568 1.00 91.12 358 GLY A C 1
ATOM 2607 O O . GLY A 1 358 ? -5.552 15.833 9.177 1.00 91.12 358 GLY A O 1
ATOM 2608 N N . THR A 1 359 ? -7.406 14.609 8.867 1.00 94.94 359 THR A N 1
ATOM 2609 C CA . THR A 1 359 ? -7.029 13.592 9.847 1.00 94.94 359 THR A CA 1
ATOM 2610 C C . THR A 1 359 ? -5.945 12.681 9.286 1.00 94.94 359 THR A C 1
ATOM 2612 O O . THR A 1 359 ? -5.941 12.394 8.095 1.00 94.94 359 THR A O 1
ATOM 2615 N N . VAL A 1 360 ? -5.029 12.221 10.135 1.00 97.62 360 VAL A N 1
ATOM 2616 C CA . VAL A 1 360 ? -3.965 11.285 9.757 1.00 97.62 360 VAL A CA 1
ATOM 2617 C C . VAL A 1 360 ? -4.113 10.015 10.579 1.00 97.62 360 VAL A C 1
ATOM 2619 O O . VAL A 1 360 ? -4.009 10.073 11.805 1.00 97.62 360 VAL A O 1
ATOM 2622 N N . GLN A 1 361 ? -4.362 8.878 9.927 1.00 97.94 361 GLN A N 1
ATOM 2623 C CA . GLN A 1 361 ? -4.506 7.579 10.590 1.00 97.94 361 GLN A CA 1
ATOM 2624 C C . GLN A 1 361 ? -3.299 6.685 10.344 1.00 97.94 361 GLN A C 1
ATOM 2626 O O . GLN A 1 361 ? -2.737 6.689 9.252 1.00 97.94 361 GLN A O 1
ATOM 2631 N N . ILE A 1 362 ? -2.909 5.905 11.353 1.00 98.50 362 ILE A N 1
ATOM 2632 C CA . ILE A 1 362 ? -1.779 4.978 11.255 1.00 98.50 362 ILE A CA 1
ATOM 2633 C C . ILE A 1 362 ? -1.891 3.848 12.287 1.00 98.50 362 ILE A C 1
ATOM 2635 O O . ILE A 1 362 ? -2.266 4.079 13.439 1.00 98.50 362 ILE A O 1
ATOM 2639 N N . GLY A 1 363 ? -1.575 2.623 11.867 1.00 98.12 363 GLY A N 1
ATOM 2640 C CA . GLY A 1 363 ? -1.477 1.448 12.732 1.00 98.12 363 GLY A CA 1
ATOM 2641 C C . GLY A 1 363 ? -0.106 1.299 13.392 1.00 98.12 363 GLY A C 1
ATOM 2642 O O . GLY A 1 363 ? 0.894 1.833 12.914 1.00 98.12 363 GLY A O 1
ATOM 2643 N N . SER A 1 364 ? -0.042 0.562 14.495 1.00 96.19 364 SER A N 1
ATOM 2644 C CA . SER A 1 364 ? 1.198 0.330 15.233 1.00 96.19 364 SER A CA 1
ATOM 2645 C C . SER A 1 364 ? 1.281 -1.100 15.775 1.00 96.19 364 SER A C 1
ATOM 2647 O O . SER A 1 364 ? 0.279 -1.792 15.991 1.00 96.19 364 SER A O 1
ATOM 2649 N N . PHE A 1 365 ? 2.510 -1.559 16.008 1.00 94.44 365 PHE A N 1
ATOM 2650 C CA . PHE A 1 365 ? 2.810 -2.872 16.583 1.00 94.44 365 PHE A CA 1
ATOM 2651 C C . PHE A 1 365 ? 2.555 -2.932 18.096 1.00 94.44 365 PHE A C 1
ATOM 2653 O O . PHE A 1 365 ? 2.715 -3.980 18.709 1.00 94.44 365 PHE A O 1
ATOM 2660 N N . ASP A 1 366 ? 2.096 -1.845 18.714 1.00 89.75 366 ASP A N 1
ATOM 2661 C CA . ASP A 1 366 ? 1.448 -1.894 20.032 1.00 89.75 366 ASP A CA 1
ATOM 2662 C C . ASP A 1 366 ? -0.036 -2.287 19.969 1.00 89.75 366 ASP A C 1
ATOM 2664 O O . ASP A 1 366 ? -0.734 -2.217 20.978 1.00 89.75 366 ASP A O 1
ATOM 2668 N N . SER A 1 367 ? -0.504 -2.760 18.810 1.00 95.12 367 SER A N 1
ATOM 2669 C CA . SER A 1 367 ? -1.882 -3.208 18.564 1.00 95.12 367 SER A CA 1
ATOM 2670 C C . SER A 1 367 ? -2.909 -2.076 18.498 1.00 95.12 367 SER A C 1
ATOM 2672 O O . SER A 1 367 ? -4.112 -2.339 18.541 1.00 95.12 367 SER A O 1
ATOM 2674 N N . VAL A 1 368 ? -2.469 -0.818 18.374 1.00 97.44 368 VAL A N 1
ATOM 2675 C CA . VAL A 1 368 ? -3.347 0.359 18.364 1.00 97.44 368 VAL A CA 1
ATOM 2676 C C . VAL A 1 368 ? -3.355 1.043 16.995 1.00 97.44 368 VAL A C 1
ATOM 2678 O O . VAL A 1 368 ? -2.309 1.311 16.405 1.00 97.44 368 VAL A O 1
ATOM 2681 N N . CYS A 1 369 ? -4.551 1.370 16.498 1.00 98.25 369 CYS A N 1
ATOM 2682 C CA . CYS A 1 369 ? -4.731 2.326 15.408 1.00 98.25 369 CYS A CA 1
ATOM 2683 C C . CYS A 1 369 ? -4.905 3.724 16.002 1.00 98.25 369 CYS A C 1
ATOM 2685 O O . CYS A 1 369 ? -5.755 3.932 16.872 1.00 98.25 369 CYS A O 1
ATOM 2687 N N . TYR A 1 370 ? -4.122 4.684 15.523 1.00 98.06 370 TYR A N 1
ATOM 2688 C CA . TYR A 1 370 ? -4.145 6.078 15.955 1.00 98.06 370 TYR A CA 1
ATOM 2689 C C . TYR A 1 370 ? -4.755 6.965 14.876 1.00 98.06 370 TYR A C 1
ATOM 2691 O O . TYR A 1 370 ? -4.554 6.721 13.690 1.00 98.06 370 TYR A O 1
ATOM 2699 N N . CYS A 1 371 ? -5.454 8.020 15.291 1.00 97.31 371 CYS A N 1
ATOM 2700 C CA . CYS A 1 371 ? -5.939 9.080 14.418 1.00 97.31 371 CYS A CA 1
ATOM 2701 C C . CYS A 1 371 ? -5.578 10.447 14.999 1.00 97.31 371 CYS A C 1
ATOM 2703 O O . CYS A 1 371 ? -5.976 10.788 16.118 1.00 97.31 371 CYS A O 1
ATOM 2705 N N . PHE A 1 372 ? -4.842 11.238 14.227 1.00 95.88 372 PHE A N 1
ATOM 2706 C CA . PHE A 1 372 ? -4.413 12.588 14.573 1.00 95.88 372 PHE A CA 1
ATOM 2707 C C . PHE A 1 372 ? -5.216 13.629 13.786 1.00 95.88 372 PHE A C 1
ATOM 2709 O O . PHE A 1 372 ? -5.627 13.365 12.662 1.00 95.88 372 PHE A O 1
ATOM 2716 N N . GLY A 1 373 ? -5.463 14.806 14.361 1.00 89.94 373 GLY A N 1
ATOM 2717 C CA . GLY A 1 373 ? -6.206 15.898 13.724 1.00 89.94 373 GLY A CA 1
ATOM 2718 C C . GLY A 1 373 ? -7.181 16.585 14.678 1.00 89.94 373 GLY A C 1
ATOM 2719 O O . GLY A 1 373 ? -7.091 16.421 15.895 1.00 89.94 373 GLY A O 1
ATOM 2720 N N . ALA A 1 374 ? -8.111 17.386 14.144 1.00 69.56 374 ALA A N 1
ATOM 2721 C CA . ALA A 1 374 ? -9.066 18.131 14.966 1.00 69.56 374 ALA A CA 1
ATOM 2722 C C . ALA A 1 374 ? -9.831 17.182 15.907 1.00 69.56 374 ALA A C 1
ATOM 2724 O O . ALA A 1 374 ? -10.528 16.271 15.460 1.00 69.56 374 ALA A O 1
ATOM 2725 N N . ALA A 1 375 ? -9.654 17.398 17.213 1.00 51.97 375 ALA A N 1
ATOM 2726 C CA . ALA A 1 375 ? -10.179 16.527 18.250 1.00 51.97 375 ALA A CA 1
ATOM 2727 C C . ALA A 1 375 ? -11.702 16.397 18.132 1.00 51.97 375 ALA A C 1
ATOM 2729 O O . ALA A 1 375 ? -12.435 17.370 18.330 1.00 51.97 375 ALA A O 1
ATOM 2730 N N . SER A 1 376 ? -12.185 15.183 17.869 1.00 48.25 376 SER A N 1
ATOM 2731 C CA . SER A 1 376 ? -13.526 14.833 18.322 1.00 48.25 376 SER A CA 1
ATOM 2732 C C . SER A 1 376 ? -13.503 14.753 19.847 1.00 48.25 376 SER A C 1
ATOM 2734 O O . SER A 1 376 ? -12.500 14.373 20.450 1.00 48.25 376 SER A O 1
ATOM 2736 N N . ALA A 1 377 ? -14.588 15.189 20.487 1.00 38.88 377 ALA A N 1
ATOM 2737 C CA . ALA A 1 377 ? -14.702 15.165 21.938 1.00 38.88 377 ALA A CA 1
ATOM 2738 C C . ALA A 1 377 ? -14.353 13.764 22.471 1.00 38.88 377 ALA A C 1
ATOM 2740 O O . ALA A 1 377 ? -14.816 12.756 21.937 1.00 38.88 377 ALA A O 1
ATOM 2741 N N . SER A 1 378 ? -13.520 13.723 23.513 1.00 35.81 378 SER A N 1
ATOM 2742 C CA . SER A 1 378 ? -13.024 12.496 24.136 1.00 35.81 378 SER A CA 1
ATOM 2743 C C . SER A 1 378 ? -14.168 11.521 24.410 1.00 35.81 378 SER A C 1
ATOM 2745 O O . SER A 1 378 ? -15.035 11.809 25.240 1.00 35.81 378 SER A O 1
ATOM 2747 N N . THR A 1 379 ? -14.142 10.366 23.752 1.00 43.34 379 THR A N 1
ATOM 2748 C CA . THR A 1 379 ? -14.979 9.220 24.113 1.00 43.34 379 THR A CA 1
ATOM 2749 C C . THR A 1 379 ? -14.061 8.194 24.785 1.00 43.34 379 THR A C 1
ATOM 2751 O O . THR A 1 379 ? -12.968 7.957 24.270 1.00 43.34 379 THR A O 1
ATOM 2754 N N . PRO A 1 380 ? -14.412 7.636 25.958 1.00 39.06 380 PRO A N 1
ATOM 2755 C CA . PRO A 1 380 ? -13.590 6.608 26.593 1.00 39.06 380 PRO A CA 1
ATOM 2756 C C . PRO A 1 380 ? -13.431 5.415 25.648 1.00 39.06 380 PRO A C 1
ATOM 2758 O O . PRO A 1 380 ? -14.413 5.011 25.034 1.00 39.06 380 PRO A O 1
ATOM 2761 N N . THR A 1 381 ? -12.222 4.853 25.563 1.00 40.78 381 THR A N 1
ATOM 2762 C CA . THR A 1 381 ? -11.937 3.573 24.899 1.00 40.78 381 THR A CA 1
ATOM 2763 C C . THR A 1 381 ? -12.887 2.510 25.459 1.00 40.78 381 THR A C 1
ATOM 2765 O O . THR A 1 381 ? -12.733 2.133 26.625 1.00 40.78 381 THR A O 1
ATOM 2768 N N . PRO A 1 382 ? -13.900 2.046 24.704 1.00 35.81 382 PRO A N 1
ATOM 2769 C CA . PRO A 1 382 ? -14.702 0.931 25.162 1.00 35.81 382 PRO A CA 1
ATOM 2770 C C . PRO A 1 382 ? -13.845 -0.331 25.056 1.00 35.81 382 PRO A C 1
ATOM 2772 O O . PRO A 1 382 ? -13.256 -0.608 24.011 1.00 35.81 382 PRO A O 1
ATOM 2775 N N . THR A 1 383 ? -13.779 -1.105 26.136 1.00 36.25 383 THR A N 1
ATOM 2776 C CA . THR A 1 383 ? -13.413 -2.521 26.050 1.00 36.25 383 THR A CA 1
ATOM 2777 C C . THR A 1 383 ? -14.335 -3.163 25.008 1.00 36.25 383 THR A C 1
ATOM 2779 O O . THR A 1 383 ? -15.545 -2.940 25.103 1.00 36.25 383 THR A O 1
ATOM 2782 N N . PRO A 1 384 ? -13.818 -3.899 24.007 1.00 32.78 384 PRO A N 1
ATOM 2783 C CA . PRO A 1 384 ? -14.649 -4.484 22.962 1.00 32.78 384 PRO A CA 1
ATOM 2784 C C . PRO A 1 384 ? -15.731 -5.362 23.596 1.00 32.78 384 PRO A C 1
ATOM 2786 O O . PRO A 1 384 ? -15.437 -6.377 24.225 1.00 32.78 384 PRO A O 1
ATOM 2789 N N . GLU A 1 385 ? -16.990 -4.954 23.451 1.00 32.88 385 GLU A N 1
ATOM 2790 C CA . GLU A 1 385 ? -18.122 -5.824 23.735 1.00 32.88 385 GLU A CA 1
ATOM 2791 C C . GLU A 1 385 ? -18.321 -6.684 22.486 1.00 32.88 385 GLU A C 1
ATOM 2793 O O . GLU A 1 385 ? -18.635 -6.181 21.404 1.00 32.88 385 GLU A O 1
ATOM 2798 N N . LEU A 1 386 ? -18.023 -7.978 22.623 1.00 30.73 386 LEU A N 1
ATOM 2799 C CA . LEU A 1 386 ? -18.154 -8.963 21.558 1.00 30.73 386 LEU A CA 1
ATOM 2800 C C . LEU A 1 386 ? -19.577 -8.902 20.996 1.00 30.73 386 LEU A C 1
ATOM 2802 O O . LEU A 1 386 ? -20.548 -9.212 21.685 1.00 30.73 386 LEU A O 1
ATOM 2806 N N . THR A 1 387 ? -19.703 -8.521 19.727 1.00 33.50 387 THR A N 1
ATOM 2807 C CA . THR A 1 387 ? -20.939 -8.774 18.988 1.00 33.50 387 THR A CA 1
ATOM 2808 C C . THR A 1 387 ? -21.024 -10.289 18.793 1.00 33.50 387 THR A C 1
ATOM 2810 O O . THR A 1 387 ? -20.062 -10.862 18.281 1.00 33.50 387 THR A O 1
ATOM 2813 N N . PRO A 1 388 ? -22.103 -10.970 19.217 1.00 27.78 388 PRO A N 1
ATOM 2814 C CA . PRO A 1 388 ? -22.196 -12.414 19.066 1.00 27.78 388 PRO A CA 1
ATOM 2815 C C . PRO A 1 388 ? -22.233 -12.780 17.578 1.00 27.78 388 PRO A C 1
ATOM 2817 O O . PRO A 1 388 ? -23.226 -12.552 16.886 1.00 27.78 388 PRO A O 1
ATOM 2820 N N . THR A 1 389 ? -21.133 -13.352 17.097 1.00 36.19 389 THR A N 1
ATOM 2821 C CA . THR A 1 389 ? -21.083 -14.148 15.870 1.00 36.19 389 THR A CA 1
ATOM 2822 C C . THR A 1 389 ? -21.947 -15.398 16.086 1.00 36.19 389 THR A C 1
ATOM 2824 O O . THR A 1 389 ? -21.875 -15.982 17.169 1.00 36.19 389 THR A O 1
ATOM 2827 N N . PRO A 1 390 ? -22.775 -15.838 15.120 1.00 30.11 390 PRO A N 1
ATOM 2828 C CA . PRO A 1 390 ? -23.440 -17.135 15.229 1.00 30.11 390 PRO A CA 1
ATOM 2829 C C . PRO A 1 390 ? -22.386 -18.241 15.402 1.00 30.11 390 PRO A C 1
ATOM 2831 O O . PRO A 1 390 ? -21.482 -18.341 14.578 1.00 30.11 390 PRO A O 1
ATOM 2834 N N . GLU A 1 391 ? -22.497 -19.030 16.477 1.00 28.97 391 GLU A N 1
ATOM 2835 C CA . GLU A 1 391 ? -21.597 -20.148 16.807 1.00 28.97 391 GLU A CA 1
ATOM 2836 C C . GLU A 1 391 ? -21.427 -21.105 15.611 1.00 28.97 391 GLU A C 1
ATOM 2838 O O . GLU A 1 391 ? -22.394 -21.771 15.220 1.00 28.97 391 GLU A O 1
ATOM 2843 N N . PRO A 1 392 ? -20.210 -21.274 15.066 1.00 32.34 392 PRO A N 1
ATOM 2844 C CA . PRO A 1 392 ? -19.798 -22.581 14.596 1.00 32.34 392 PRO A CA 1
ATOM 2845 C C . PRO A 1 392 ? -19.537 -23.451 15.833 1.00 32.34 392 PRO A C 1
ATOM 2847 O O . PRO A 1 392 ? -18.898 -23.024 16.790 1.00 32.34 392 PRO A O 1
ATOM 2850 N N . THR A 1 393 ? -20.076 -24.665 15.842 1.00 31.95 393 THR A N 1
ATO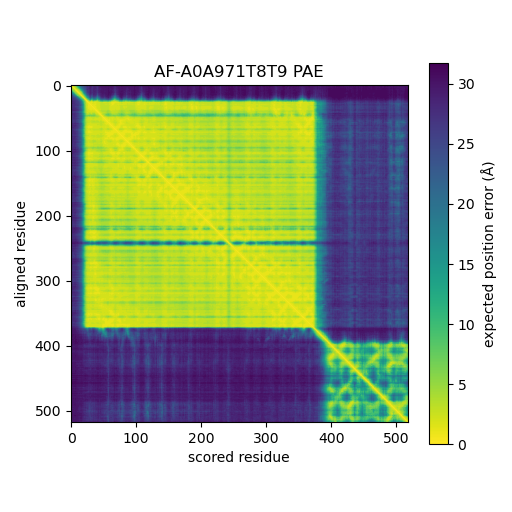M 2851 C CA . THR A 1 393 ? -19.883 -25.639 16.922 1.00 31.95 393 THR A CA 1
ATOM 2852 C C . THR A 1 393 ? -18.385 -25.876 17.160 1.00 31.95 393 THR A C 1
ATOM 2854 O O . THR A 1 393 ? -17.722 -26.437 16.292 1.00 31.95 393 THR A O 1
ATOM 2857 N N . GLU A 1 394 ? -17.855 -25.447 18.312 1.00 34.84 394 GLU A N 1
ATOM 2858 C CA . GLU A 1 394 ? -16.462 -25.687 18.711 1.00 34.84 394 GLU A CA 1
ATOM 2859 C C . GLU A 1 394 ? -16.174 -27.193 18.783 1.00 34.84 394 GLU A C 1
ATOM 2861 O O . GLU A 1 394 ? -16.679 -27.918 19.644 1.00 34.84 394 GLU A O 1
ATOM 2866 N N . THR A 1 395 ? -15.321 -27.671 17.885 1.00 49.78 395 THR A N 1
ATOM 2867 C CA . THR A 1 395 ? -14.517 -28.874 18.097 1.00 49.78 395 THR A CA 1
ATOM 2868 C C . THR A 1 395 ? -13.257 -28.478 18.865 1.00 49.78 395 THR A C 1
ATOM 2870 O O . THR A 1 395 ? -12.612 -27.496 18.507 1.00 49.78 395 THR A O 1
ATOM 2873 N N . GLN A 1 396 ? -12.917 -29.223 19.924 1.00 53.84 396 GLN A N 1
ATOM 2874 C CA . GLN A 1 396 ? -11.694 -29.023 20.716 1.00 53.84 396 GLN A CA 1
ATOM 2875 C C . GLN A 1 396 ? -10.432 -28.940 19.839 1.00 53.84 396 GLN A C 1
ATOM 2877 O O . GLN A 1 396 ? -10.408 -29.560 18.769 1.00 53.84 396 GLN A O 1
ATOM 2882 N N . PRO A 1 397 ? -9.377 -28.230 20.293 1.00 59.44 397 PRO A N 1
ATOM 2883 C CA . PRO A 1 397 ? -8.141 -28.138 19.543 1.00 59.44 397 PRO A CA 1
ATOM 2884 C C . PRO A 1 397 ? -7.528 -29.533 19.332 1.00 59.44 397 PRO A C 1
ATOM 2886 O O . PRO A 1 397 ? -7.596 -30.405 20.203 1.00 59.44 397 PRO A O 1
ATOM 2889 N N . PRO A 1 398 ? -6.931 -29.758 18.162 1.00 67.00 398 PRO A N 1
ATOM 2890 C CA . PRO A 1 398 ? -6.409 -31.050 17.745 1.00 67.00 398 PRO A CA 1
ATOM 2891 C C . PRO A 1 398 ? -5.071 -31.442 18.392 1.00 67.00 398 PRO A C 1
ATOM 2893 O O . PRO A 1 398 ? -4.627 -32.572 18.206 1.00 67.00 398 PRO A O 1
ATOM 2896 N N . LEU A 1 399 ? -4.430 -30.547 19.146 1.00 64.69 399 LEU A N 1
ATOM 2897 C CA . LEU A 1 399 ? -3.141 -30.757 19.808 1.00 64.69 399 LEU A CA 1
ATOM 2898 C C . LEU A 1 399 ? -3.243 -30.336 21.284 1.00 64.69 399 LEU A C 1
ATOM 2900 O O . LEU A 1 399 ? -3.764 -29.263 21.567 1.00 64.69 399 LEU A O 1
ATOM 2904 N N . ASP A 1 400 ? -2.749 -31.176 22.196 1.00 74.12 400 ASP A N 1
ATOM 2905 C CA . ASP A 1 400 ? -2.658 -30.915 23.643 1.00 74.12 400 ASP A CA 1
ATOM 2906 C C . ASP A 1 400 ? -1.242 -31.279 24.121 1.00 74.12 400 ASP A C 1
ATOM 2908 O O . ASP A 1 400 ? -0.832 -32.447 24.049 1.00 74.12 400 ASP A O 1
ATOM 2912 N N . LEU A 1 401 ? -0.484 -30.267 24.552 1.00 69.94 401 LEU A N 1
ATOM 2913 C CA . LEU A 1 401 ? 0.879 -30.362 25.073 1.00 69.94 401 LEU A CA 1
ATOM 2914 C C . LEU A 1 401 ? 0.858 -30.340 26.604 1.00 69.94 401 LEU A C 1
ATOM 2916 O O . LEU A 1 401 ? 0.358 -29.415 27.232 1.00 69.94 401 LEU A O 1
ATOM 2920 N N . LYS A 1 402 ? 1.494 -31.336 27.223 1.00 73.12 402 LYS A N 1
ATOM 2921 C CA . LYS A 1 402 ? 1.655 -31.418 28.677 1.00 73.12 402 LYS A CA 1
ATOM 2922 C C . LYS A 1 402 ? 3.113 -31.537 29.059 1.00 73.12 402 LYS A C 1
ATOM 2924 O O . LYS A 1 402 ? 3.848 -32.381 28.554 1.00 73.12 402 LYS A O 1
ATOM 2929 N N . VAL A 1 403 ? 3.517 -30.726 30.024 1.00 64.50 403 VAL A N 1
ATOM 2930 C CA . VAL A 1 403 ? 4.855 -30.772 30.609 1.00 64.50 403 VAL A CA 1
ATOM 2931 C C . VAL A 1 403 ? 4.763 -31.338 32.025 1.00 64.50 403 VAL A C 1
ATOM 2933 O O . VAL A 1 403 ? 3.936 -30.900 32.822 1.00 64.50 403 VAL A O 1
ATOM 2936 N N . ASN A 1 404 ? 5.606 -32.322 32.354 1.00 69.06 404 ASN A N 1
ATOM 2937 C CA . ASN A 1 404 ? 5.545 -33.041 33.634 1.00 69.06 404 ASN A CA 1
ATOM 2938 C C . ASN A 1 404 ? 5.913 -32.178 34.862 1.00 69.06 404 ASN A C 1
ATOM 2940 O O . ASN A 1 404 ? 5.512 -32.496 35.982 1.00 69.06 404 ASN A O 1
ATOM 2944 N N . SER A 1 405 ? 6.663 -31.092 34.667 1.00 64.00 405 SER A N 1
ATOM 2945 C CA . SER A 1 405 ? 7.022 -30.126 35.706 1.00 64.00 405 SER A CA 1
ATOM 2946 C C . SER A 1 405 ? 7.271 -28.747 35.102 1.00 64.00 405 SER A C 1
ATOM 2948 O O . SER A 1 405 ? 8.167 -28.580 34.284 1.00 64.00 405 SER A O 1
ATOM 2950 N N . THR A 1 406 ? 6.529 -27.728 35.536 1.00 62.69 406 THR A N 1
ATOM 2951 C CA . THR A 1 406 ? 6.706 -26.334 35.080 1.00 62.69 406 THR A CA 1
ATOM 2952 C C . THR A 1 406 ? 7.848 -25.600 35.795 1.00 62.69 406 THR A C 1
ATOM 2954 O O . THR A 1 406 ? 8.164 -24.458 35.452 1.00 62.69 406 THR A O 1
ATOM 2957 N N . SER A 1 407 ? 8.498 -26.244 36.776 1.00 64.19 407 SER A N 1
ATOM 2958 C CA . SER A 1 407 ? 9.659 -25.692 37.489 1.00 64.19 407 SER A CA 1
ATOM 2959 C C . SER A 1 407 ? 10.670 -26.763 37.932 1.00 64.19 407 SER A C 1
ATOM 2961 O O . SER A 1 407 ? 10.781 -27.036 39.131 1.00 64.19 407 SER A O 1
ATOM 2963 N N . PRO A 1 408 ? 11.400 -27.405 37.000 1.00 63.62 408 PRO A N 1
ATOM 2964 C CA . PRO A 1 408 ? 12.380 -28.438 37.337 1.00 63.62 408 PRO A CA 1
ATOM 2965 C C . PRO A 1 408 ? 13.644 -27.838 37.982 1.00 63.62 408 PRO A C 1
ATOM 2967 O O . PRO A 1 408 ? 14.058 -26.728 37.645 1.00 63.62 408 PRO A O 1
ATOM 2970 N N . SER A 1 409 ? 14.268 -28.586 38.894 1.00 62.25 409 SER A N 1
ATOM 2971 C CA . SER A 1 409 ? 15.566 -28.277 39.512 1.00 62.25 409 SER A CA 1
ATOM 2972 C C . SER A 1 409 ? 16.720 -28.963 38.770 1.00 62.25 409 SER A C 1
ATOM 2974 O O . SER A 1 409 ? 16.533 -29.885 37.974 1.00 62.25 409 SER A O 1
ATOM 2976 N N . ALA A 1 410 ? 17.958 -28.538 39.037 1.00 56.16 410 ALA A N 1
ATOM 2977 C CA . ALA A 1 410 ? 19.146 -29.148 38.438 1.00 56.16 410 ALA A CA 1
ATOM 2978 C C . ALA A 1 410 ? 19.263 -30.652 38.778 1.00 56.16 410 ALA A C 1
ATOM 2980 O O . ALA A 1 410 ? 19.520 -31.011 39.926 1.00 56.16 410 ALA A O 1
ATOM 2981 N N . GLY A 1 411 ? 19.148 -31.507 37.755 1.00 56.06 411 GLY A N 1
ATOM 2982 C CA . GLY A 1 411 ? 19.212 -32.969 37.881 1.00 56.06 411 GLY A CA 1
ATOM 2983 C C . GLY A 1 411 ? 17.851 -33.672 37.903 1.00 56.06 411 GLY A C 1
ATOM 2984 O O . GLY A 1 411 ? 17.834 -34.898 37.971 1.00 56.06 411 GLY A O 1
ATOM 2985 N N . ASP A 1 412 ? 16.744 -32.926 37.827 1.00 58.59 412 ASP A N 1
ATOM 2986 C CA . ASP A 1 412 ? 15.400 -33.495 37.700 1.00 58.59 412 ASP A CA 1
ATOM 2987 C C . ASP A 1 412 ? 15.155 -34.038 36.284 1.00 58.59 412 ASP A C 1
ATOM 2989 O O . ASP A 1 412 ? 15.581 -33.444 35.290 1.00 58.59 412 ASP A O 1
ATOM 2993 N N . GLU A 1 413 ? 14.424 -35.150 36.201 1.00 57.78 413 GLU A N 1
ATOM 2994 C CA . GLU A 1 413 ? 13.961 -35.738 34.943 1.00 57.78 413 GLU A CA 1
ATOM 2995 C C . GLU A 1 413 ? 12.792 -34.907 34.386 1.00 57.78 413 GLU A C 1
ATOM 2997 O O . GLU A 1 413 ? 11.737 -34.770 35.014 1.00 57.78 413 GLU A O 1
ATOM 3002 N N . PHE A 1 414 ? 12.985 -34.322 33.204 1.00 59.09 414 PHE A N 1
ATOM 3003 C CA . PHE A 1 414 ? 12.011 -33.440 32.559 1.00 59.09 414 PHE A CA 1
ATOM 3004 C C . PHE A 1 414 ? 11.457 -34.069 31.277 1.00 59.09 414 PHE A C 1
ATOM 3006 O O . PHE A 1 414 ? 12.221 -34.516 30.414 1.00 59.09 414 PHE A O 1
ATOM 3013 N N . THR A 1 415 ? 10.131 -34.065 31.138 1.00 60.91 415 THR A N 1
ATOM 3014 C CA . THR A 1 415 ? 9.410 -34.756 30.065 1.00 60.91 415 THR A CA 1
ATOM 3015 C C . THR A 1 415 ? 8.289 -33.879 29.511 1.00 60.91 415 THR A C 1
ATOM 3017 O O . THR A 1 415 ? 7.445 -33.388 30.263 1.00 60.91 415 THR A O 1
ATOM 3020 N N . ALA A 1 416 ? 8.263 -33.717 28.187 1.00 61.72 416 ALA A N 1
ATOM 3021 C CA . ALA A 1 416 ? 7.140 -33.128 27.460 1.00 61.72 416 ALA A CA 1
ATOM 3022 C C . ALA A 1 416 ? 6.369 -34.243 26.745 1.00 61.72 416 ALA A C 1
ATOM 3024 O O . ALA A 1 416 ? 6.941 -34.990 25.947 1.00 61.72 416 ALA A O 1
ATOM 3025 N N . GLU A 1 417 ? 5.084 -34.364 27.045 1.00 65.25 417 GLU A N 1
ATOM 3026 C CA . GLU A 1 417 ? 4.156 -35.299 26.423 1.00 65.25 417 GLU A CA 1
ATOM 3027 C C . GLU A 1 417 ? 3.209 -34.534 25.508 1.00 65.25 417 GLU A C 1
ATOM 3029 O O . GLU A 1 417 ? 2.707 -33.471 25.861 1.00 65.25 417 GLU A O 1
ATOM 3034 N N . VAL A 1 418 ? 2.949 -35.083 24.328 1.00 65.12 418 VAL A N 1
ATOM 3035 C CA . VAL A 1 418 ? 1.966 -34.525 23.402 1.00 65.12 418 VAL A CA 1
ATOM 3036 C C . VAL A 1 418 ? 0.900 -35.555 23.119 1.00 65.12 418 VAL A C 1
ATOM 3038 O O . VAL A 1 418 ? 1.205 -36.727 22.885 1.00 65.12 418 VAL A O 1
ATOM 3041 N N . SER A 1 419 ? -0.345 -35.086 23.105 1.00 66.06 419 SER A N 1
ATOM 3042 C CA . SER A 1 419 ? -1.473 -35.821 22.559 1.00 66.06 419 SER A CA 1
ATOM 3043 C C . SER A 1 419 ? -2.076 -35.098 21.359 1.00 66.06 419 SER A C 1
ATOM 3045 O O . SER A 1 419 ? -2.228 -33.879 21.367 1.00 66.06 419 SER A O 1
ATOM 3047 N N . VAL A 1 420 ? -2.391 -35.857 20.312 1.00 65.44 420 VAL A N 1
ATOM 3048 C CA . VAL A 1 420 ? -2.963 -35.349 19.059 1.00 65.44 420 VAL A CA 1
ATOM 3049 C C . VAL A 1 420 ? -4.314 -36.020 18.846 1.00 65.44 420 VAL A C 1
ATOM 3051 O O . VAL A 1 420 ? -4.396 -37.250 18.856 1.00 65.44 420 VAL A O 1
ATOM 3054 N N . GLN A 1 421 ? -5.374 -35.229 18.679 1.00 71.31 421 GLN A N 1
ATOM 3055 C CA . GLN A 1 421 ? -6.707 -35.724 18.333 1.00 71.31 421 GLN A CA 1
ATOM 3056 C C . GLN A 1 421 ? -6.714 -36.331 16.917 1.00 71.31 421 GLN A C 1
ATOM 3058 O O . GLN A 1 421 ? -5.847 -36.006 16.104 1.00 71.31 421 GLN A O 1
ATOM 3063 N N . PRO A 1 422 ? -7.683 -37.207 16.593 1.00 69.19 422 PRO A N 1
ATOM 3064 C CA . PRO A 1 422 ? -7.831 -37.761 15.249 1.00 69.19 422 PRO A CA 1
ATOM 3065 C C . PRO A 1 422 ? -7.818 -36.676 14.160 1.00 69.19 422 PRO A C 1
ATOM 3067 O O . PRO A 1 422 ? -8.528 -35.677 14.275 1.00 69.19 422 PRO A O 1
ATOM 3070 N N . LEU A 1 423 ? -7.035 -36.885 13.100 1.00 66.56 423 LEU A N 1
ATOM 3071 C CA . LEU A 1 423 ? -6.889 -35.958 11.976 1.00 66.56 423 LEU A CA 1
ATOM 3072 C C . LEU A 1 423 ? -6.865 -36.748 10.667 1.00 66.56 423 LEU A C 1
ATOM 3074 O O . LEU A 1 423 ? -6.127 -37.721 10.562 1.00 66.56 423 LEU A O 1
ATOM 3078 N N . GLU A 1 424 ? -7.650 -36.345 9.666 1.00 65.38 424 GLU A N 1
ATOM 3079 C CA . GLU A 1 424 ? -7.728 -37.067 8.382 1.00 65.38 424 GLU A CA 1
ATOM 3080 C C . GLU A 1 424 ? -6.478 -36.874 7.501 1.00 65.38 424 GLU A C 1
ATOM 3082 O O . GLU A 1 424 ? -6.176 -37.711 6.648 1.00 65.38 424 GLU A O 1
ATOM 3087 N N . GLU A 1 425 ? -5.725 -35.796 7.728 1.00 64.81 425 GLU A N 1
ATOM 3088 C CA . GLU A 1 425 ? -4.540 -35.428 6.951 1.00 64.81 425 GLU A CA 1
ATOM 3089 C C . GLU A 1 425 ? -3.242 -36.007 7.536 1.00 64.81 425 GLU A C 1
ATOM 3091 O O . GLU A 1 425 ? -3.164 -36.361 8.710 1.00 64.81 425 GLU A O 1
ATOM 3096 N N . THR A 1 426 ? -2.205 -36.128 6.700 1.00 62.25 426 THR A N 1
ATOM 3097 C CA . THR A 1 426 ? -0.876 -36.608 7.125 1.00 62.25 426 THR A CA 1
ATOM 3098 C C . THR A 1 426 ? -0.019 -35.435 7.591 1.00 62.25 426 THR A C 1
ATOM 3100 O O . THR A 1 426 ? 0.118 -34.453 6.864 1.00 62.25 426 THR A O 1
ATOM 3103 N N . PHE A 1 427 ? 0.611 -35.558 8.756 1.00 66.12 427 PHE A N 1
ATOM 3104 C CA . PHE A 1 427 ? 1.372 -34.473 9.383 1.00 66.12 427 PHE A CA 1
ATOM 3105 C C . PHE A 1 427 ? 2.671 -34.969 10.036 1.00 66.12 427 PHE A C 1
ATOM 3107 O O . PHE A 1 427 ? 2.828 -36.167 10.300 1.00 66.12 427 PHE A O 1
ATOM 3114 N N . ASP A 1 428 ? 3.580 -34.029 10.314 1.00 63.84 428 ASP A N 1
ATOM 3115 C CA . ASP A 1 428 ? 4.767 -34.224 11.154 1.00 63.84 428 ASP A CA 1
ATOM 3116 C C . ASP A 1 428 ? 4.660 -33.345 12.418 1.00 63.84 428 ASP A C 1
ATOM 3118 O O . ASP A 1 428 ? 4.147 -32.228 12.363 1.00 63.84 428 ASP A O 1
ATOM 3122 N N . ALA A 1 429 ? 5.153 -33.832 13.562 1.00 62.28 429 ALA A N 1
ATOM 3123 C CA . ALA A 1 429 ? 5.179 -33.083 14.823 1.00 62.28 429 ALA A CA 1
ATOM 3124 C C . ALA A 1 429 ? 6.600 -32.596 15.159 1.00 62.28 429 ALA A C 1
ATOM 3126 O O . ALA A 1 429 ? 7.589 -33.307 14.931 1.00 62.28 429 ALA A O 1
ATOM 3127 N N . TYR A 1 430 ? 6.709 -31.398 15.735 1.00 61.47 430 TYR A N 1
ATOM 3128 C CA . TYR A 1 430 ? 7.986 -30.820 16.165 1.00 61.47 430 TYR A CA 1
ATOM 3129 C C . TYR A 1 430 ? 7.898 -30.176 17.558 1.00 61.47 430 TYR A C 1
ATOM 3131 O O . TYR A 1 430 ? 6.812 -29.831 18.021 1.00 61.47 430 TYR A O 1
ATOM 3139 N N . GLY A 1 431 ? 9.057 -30.004 18.210 1.00 62.97 431 GLY A N 1
ATOM 3140 C CA . GLY A 1 431 ? 9.208 -29.291 19.483 1.00 62.97 431 GLY A CA 1
ATOM 3141 C C . GLY A 1 431 ? 10.341 -28.257 19.433 1.00 62.97 431 GLY A C 1
ATOM 3142 O O . GLY A 1 431 ? 11.419 -28.540 18.905 1.00 62.97 431 GLY A O 1
ATOM 3143 N N . VAL A 1 432 ? 10.104 -27.059 19.974 1.00 60.09 432 VAL A N 1
ATOM 3144 C CA . VAL A 1 432 ? 11.067 -25.942 20.053 1.00 60.09 432 VAL A CA 1
ATOM 3145 C C . VAL A 1 432 ? 11.136 -25.411 21.483 1.00 60.09 432 VAL A C 1
ATOM 3147 O O . VAL A 1 432 ? 10.117 -25.314 22.161 1.00 60.09 432 VAL A O 1
ATOM 3150 N N . VAL A 1 433 ? 12.338 -25.033 21.923 1.00 61.09 433 VAL A N 1
ATOM 3151 C CA . VAL A 1 433 ? 12.588 -24.327 23.186 1.00 61.09 433 VAL A CA 1
ATOM 3152 C C . VAL A 1 433 ? 13.079 -22.916 22.883 1.00 61.09 433 VAL A C 1
ATOM 3154 O O . VAL A 1 433 ? 14.113 -22.737 22.236 1.00 61.09 433 VAL A O 1
ATOM 3157 N N . LEU A 1 434 ? 12.362 -21.905 23.367 1.00 56.44 434 LEU A N 1
ATOM 3158 C CA . LEU A 1 434 ? 12.746 -20.496 23.256 1.00 56.44 434 LEU A CA 1
ATOM 3159 C C . LEU A 1 434 ? 13.266 -19.985 24.596 1.00 56.44 434 LEU A C 1
ATOM 3161 O O . LEU A 1 434 ? 12.529 -20.045 25.574 1.00 56.44 434 LEU A O 1
ATOM 3165 N N . GLY A 1 435 ? 14.480 -19.435 24.656 1.00 58.38 435 GLY A N 1
ATOM 3166 C CA . GLY A 1 435 ? 15.019 -18.845 25.888 1.00 58.38 435 GLY A CA 1
ATOM 3167 C C . GLY A 1 435 ? 15.956 -17.663 25.638 1.00 58.38 435 GLY A C 1
ATOM 3168 O O . GLY A 1 435 ? 16.151 -17.215 24.507 1.00 58.38 435 GLY A O 1
ATOM 3169 N N . ALA A 1 436 ? 16.538 -17.125 26.714 1.00 50.09 436 ALA A N 1
ATOM 3170 C CA . ALA A 1 436 ? 17.408 -15.953 26.639 1.00 50.09 436 ALA A CA 1
ATOM 3171 C C . ALA A 1 436 ? 18.668 -16.252 25.803 1.00 50.09 436 ALA A C 1
ATOM 3173 O O . ALA A 1 436 ? 19.562 -16.975 26.239 1.00 50.09 436 ALA A O 1
ATOM 3174 N N . GLY A 1 437 ? 18.733 -15.689 24.593 1.00 53.38 437 GLY A N 1
ATOM 3175 C CA . GLY A 1 437 ? 19.863 -15.846 23.670 1.00 53.38 437 GLY A CA 1
ATOM 3176 C C . GLY A 1 437 ? 19.579 -16.653 22.399 1.00 53.38 437 GLY A C 1
ATOM 3177 O O . GLY A 1 437 ? 20.484 -16.769 21.575 1.00 53.38 437 GLY A O 1
ATOM 3178 N N . GLY A 1 438 ? 18.359 -17.168 22.196 1.00 54.41 438 GLY A N 1
ATOM 3179 C CA . GLY A 1 438 ? 17.958 -17.775 20.921 1.00 54.41 438 GLY A CA 1
ATOM 3180 C C . GLY A 1 438 ? 16.879 -18.856 21.029 1.00 54.41 438 GLY A C 1
ATOM 3181 O O . GLY A 1 438 ? 16.291 -19.081 22.084 1.00 54.41 438 GLY A O 1
ATOM 3182 N N . ALA A 1 439 ? 16.625 -19.521 19.902 1.00 52.16 439 ALA A N 1
ATOM 3183 C CA . ALA A 1 439 ? 15.752 -20.687 19.796 1.00 52.16 439 ALA A CA 1
ATOM 3184 C C . ALA A 1 439 ? 16.600 -21.956 19.637 1.00 52.16 439 ALA A C 1
ATOM 3186 O O . ALA A 1 439 ? 17.554 -21.971 18.853 1.00 52.16 439 ALA A O 1
ATOM 3187 N N . TRP A 1 440 ? 16.237 -23.024 20.345 1.00 56.06 440 TRP A N 1
ATOM 3188 C CA . TRP A 1 440 ? 16.879 -24.331 20.241 1.00 56.06 440 TRP A CA 1
ATOM 3189 C C . TRP A 1 440 ? 15.852 -25.421 19.954 1.00 56.06 440 TRP A C 1
ATOM 3191 O O . TRP A 1 440 ? 14.695 -25.356 20.359 1.00 56.06 440 TRP A O 1
ATOM 3201 N N . SER A 1 441 ? 16.307 -26.460 19.277 1.00 54.53 441 SER A N 1
ATOM 3202 C CA . SER A 1 441 ? 15.539 -27.648 18.919 1.00 54.53 441 SER A CA 1
ATOM 3203 C C . SER A 1 441 ? 16.402 -28.873 19.176 1.00 54.53 441 SER A C 1
ATOM 3205 O O . SER A 1 441 ? 17.632 -28.789 19.142 1.00 54.53 441 SER A O 1
ATOM 3207 N N . PHE A 1 442 ? 15.784 -30.014 19.453 1.00 50.34 442 PHE A N 1
ATOM 3208 C CA . PHE A 1 442 ? 16.501 -31.235 19.820 1.00 50.34 442 PHE A CA 1
ATOM 3209 C C . PHE A 1 442 ? 16.146 -32.398 18.887 1.00 50.34 442 PHE A C 1
ATOM 3211 O O . PHE A 1 442 ? 15.060 -32.451 18.315 1.00 50.34 442 PHE A O 1
ATOM 3218 N N . ASP A 1 443 ? 17.094 -33.327 18.730 1.00 46.28 443 ASP A N 1
ATOM 3219 C CA . ASP A 1 443 ? 16.927 -34.574 17.981 1.00 46.28 443 ASP A CA 1
ATOM 3220 C C . ASP A 1 443 ? 16.515 -35.700 18.939 1.00 46.28 443 ASP A C 1
ATOM 3222 O O . ASP A 1 443 ? 17.281 -36.114 19.812 1.00 46.28 443 ASP A O 1
ATOM 3226 N N . LEU A 1 444 ? 15.305 -36.218 18.753 1.00 42.66 444 LEU A N 1
ATOM 3227 C CA . LEU A 1 444 ? 14.751 -37.321 19.540 1.00 42.66 444 LEU A CA 1
ATOM 3228 C C . LEU A 1 444 ? 15.457 -38.664 19.331 1.00 42.66 444 LEU A C 1
ATOM 3230 O O . LEU A 1 444 ? 15.329 -39.557 20.167 1.00 42.66 444 LEU A O 1
ATOM 3234 N N . ALA A 1 445 ? 16.225 -38.818 18.252 1.00 40.94 445 ALA A N 1
ATOM 3235 C CA . ALA A 1 445 ? 17.011 -40.018 18.002 1.00 40.94 445 ALA A CA 1
ATOM 3236 C C . ALA A 1 445 ? 18.385 -39.998 18.702 1.00 40.94 445 ALA A C 1
ATOM 3238 O O . ALA A 1 445 ? 19.061 -41.030 18.713 1.00 40.94 445 ALA A O 1
ATOM 3239 N N . ASN A 1 446 ? 18.821 -38.863 19.276 1.00 45.28 446 ASN A N 1
ATOM 3240 C CA . ASN A 1 446 ? 20.122 -38.751 19.946 1.00 45.28 446 ASN A CA 1
ATOM 3241 C C . ASN A 1 446 ? 20.136 -37.674 21.066 1.00 45.28 446 ASN A C 1
ATOM 3243 O O . ASN A 1 446 ? 20.616 -36.559 20.846 1.00 45.28 446 ASN A O 1
ATOM 3247 N N . PRO A 1 447 ? 19.660 -37.994 22.287 1.00 48.81 447 PRO A N 1
ATOM 3248 C CA . PRO A 1 447 ? 19.354 -37.030 23.361 1.00 48.81 447 PRO A CA 1
ATOM 3249 C C . PRO A 1 447 ? 20.573 -36.400 24.082 1.00 48.81 447 PRO A C 1
ATOM 3251 O O . PRO A 1 447 ? 20.462 -35.938 25.213 1.00 48.81 447 PRO A O 1
ATOM 3254 N N . GLY A 1 448 ? 21.760 -36.378 23.463 1.00 42.91 448 GLY A N 1
ATOM 3255 C CA . GLY A 1 448 ? 23.020 -35.993 24.118 1.00 42.91 448 GLY A CA 1
ATOM 3256 C C . GLY A 1 448 ? 23.543 -34.568 23.871 1.00 42.91 448 GLY A C 1
ATOM 3257 O O . GLY A 1 448 ? 24.509 -34.181 24.526 1.00 42.91 448 GLY A O 1
ATOM 3258 N N . ALA A 1 449 ? 22.987 -33.786 22.935 1.00 48.69 449 ALA A N 1
ATOM 3259 C CA . ALA A 1 449 ? 23.475 -32.427 22.654 1.00 48.69 449 ALA A CA 1
ATOM 3260 C C . ALA A 1 449 ? 22.412 -31.521 22.005 1.00 48.69 449 ALA A C 1
ATOM 3262 O O . ALA A 1 449 ? 21.724 -31.936 21.075 1.00 48.69 449 ALA A O 1
ATOM 3263 N N . LEU A 1 450 ? 22.335 -30.257 22.444 1.00 49.47 450 LEU A N 1
ATOM 3264 C CA . LEU A 1 450 ? 21.627 -29.189 21.728 1.00 49.47 450 LEU A CA 1
ATOM 3265 C C . LEU A 1 450 ? 22.330 -28.939 20.383 1.00 49.47 450 LEU A C 1
ATOM 3267 O O . LEU A 1 450 ? 23.531 -28.664 20.355 1.00 49.47 450 LEU A O 1
ATOM 3271 N N . VAL A 1 451 ? 21.596 -29.025 19.273 1.00 50.41 451 VAL A N 1
ATOM 3272 C CA . VAL A 1 451 ? 22.109 -28.751 17.920 1.00 50.41 451 VAL A CA 1
ATOM 3273 C C . VAL A 1 451 ? 21.439 -27.481 17.393 1.00 50.41 451 VAL A C 1
ATOM 3275 O O . VAL A 1 451 ? 20.261 -27.250 17.653 1.00 50.41 451 VAL A O 1
ATOM 3278 N N . SER A 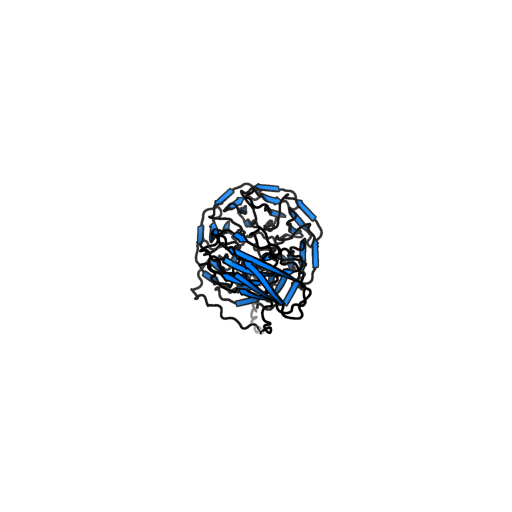1 452 ? 22.158 -26.632 16.652 1.00 43.66 452 SER A N 1
ATOM 3279 C CA . SER A 1 452 ? 21.518 -25.496 15.980 1.00 43.66 452 SER A CA 1
ATOM 3280 C C . SER A 1 452 ? 20.674 -25.982 14.797 1.00 43.66 452 SER A C 1
ATOM 3282 O O . SER A 1 452 ? 21.213 -26.603 13.876 1.00 43.66 452 SER A O 1
ATOM 3284 N N . GLY A 1 453 ? 19.386 -25.639 14.787 1.00 44.59 453 GLY A N 1
ATOM 3285 C CA . GLY A 1 453 ? 18.443 -25.955 13.709 1.00 44.59 453 GLY A CA 1
ATOM 3286 C C . GLY A 1 453 ? 17.485 -27.103 14.040 1.00 44.59 453 GLY A C 1
ATOM 3287 O O . GLY A 1 453 ? 17.826 -28.025 14.784 1.00 44.59 453 GLY A O 1
ATOM 3288 N N . VAL A 1 454 ? 16.269 -27.026 13.487 1.00 44.66 454 VAL A N 1
ATOM 3289 C CA . VAL A 1 454 ? 15.131 -27.884 13.848 1.00 44.66 454 VAL A CA 1
ATOM 3290 C C . VAL A 1 454 ? 15.086 -29.150 12.994 1.00 44.66 454 VAL A C 1
ATOM 3292 O O . VAL A 1 454 ? 15.240 -29.091 11.774 1.00 44.66 454 VAL A O 1
ATOM 3295 N N . ARG A 1 455 ? 14.886 -30.313 13.628 1.00 48.12 455 ARG A N 1
ATOM 3296 C CA . ARG A 1 455 ? 14.625 -31.588 12.944 1.00 48.12 455 ARG A CA 1
ATOM 3297 C C . ARG A 1 455 ? 13.305 -32.180 13.450 1.00 48.12 455 ARG A C 1
ATOM 3299 O O . ARG A 1 455 ? 13.101 -32.177 14.661 1.00 48.12 455 ARG A O 1
ATOM 3306 N N . PRO A 1 456 ? 12.416 -32.664 12.564 1.00 43.97 456 PRO A N 1
ATOM 3307 C CA . PRO A 1 456 ? 11.128 -33.207 12.976 1.00 43.97 456 PRO A CA 1
ATOM 3308 C C . PRO A 1 456 ? 11.324 -34.551 13.676 1.00 43.97 456 PRO A C 1
ATOM 3310 O O . PRO A 1 456 ? 12.277 -35.283 13.385 1.00 43.97 456 PRO A O 1
ATOM 3313 N N . LEU A 1 457 ? 10.373 -34.930 14.528 1.00 50.06 457 LEU A N 1
ATOM 3314 C CA . LEU A 1 457 ? 10.233 -36.320 14.945 1.00 50.06 457 LEU A CA 1
ATOM 3315 C C . LEU A 1 457 ? 9.707 -37.086 13.721 1.00 50.06 457 LEU A C 1
ATOM 3317 O O . LEU A 1 457 ? 8.519 -37.052 13.420 1.00 50.06 457 LEU A O 1
ATOM 3321 N N . VAL A 1 458 ? 10.597 -37.704 12.936 1.00 42.47 458 VAL A N 1
ATOM 3322 C CA . VAL A 1 458 ? 10.177 -38.382 11.701 1.00 42.47 458 VAL A CA 1
ATOM 3323 C C . VAL A 1 458 ? 9.324 -39.600 12.039 1.00 42.47 458 VAL A C 1
ATOM 3325 O O . VAL A 1 458 ? 9.832 -40.663 12.401 1.00 42.47 458 VAL A O 1
ATOM 3328 N N . ARG A 1 459 ? 8.026 -39.463 11.791 1.00 43.84 459 ARG A N 1
ATOM 3329 C CA . ARG A 1 459 ? 7.231 -40.410 11.010 1.00 43.84 459 ARG A CA 1
ATOM 3330 C C . ARG A 1 459 ? 6.013 -39.644 10.526 1.00 43.84 459 ARG A C 1
ATOM 3332 O O . ARG A 1 459 ? 5.178 -39.323 11.357 1.00 43.84 459 ARG A O 1
ATOM 3339 N N . SER A 1 460 ? 5.910 -39.415 9.216 1.00 45.84 460 SER A N 1
ATOM 3340 C CA . SER A 1 460 ? 4.671 -38.968 8.581 1.00 45.84 460 SER A CA 1
ATOM 3341 C C . SER A 1 460 ? 3.548 -39.857 9.093 1.00 45.84 460 SER A C 1
ATOM 3343 O O . SER A 1 460 ? 3.522 -41.050 8.775 1.00 45.84 460 SER A O 1
ATOM 3345 N N . VAL A 1 461 ? 2.711 -39.315 9.975 1.00 51.75 461 VAL A N 1
ATOM 3346 C CA . VAL A 1 461 ? 1.632 -40.068 10.604 1.00 51.75 461 VAL A CA 1
ATOM 3347 C C . VAL A 1 461 ? 0.496 -40.054 9.591 1.00 51.75 461 VAL A C 1
ATOM 3349 O O . VAL A 1 461 ? -0.058 -38.983 9.348 1.00 51.75 461 VAL A O 1
ATOM 3352 N N . PRO A 1 462 ? 0.171 -41.179 8.923 1.00 51.22 462 PRO A N 1
ATOM 3353 C CA . PRO A 1 462 ? -1.028 -41.232 8.095 1.00 51.22 462 PRO A CA 1
ATOM 3354 C C . PRO A 1 462 ? -2.225 -40.936 8.998 1.00 51.22 462 PRO A C 1
ATOM 3356 O O . PRO A 1 462 ? -2.185 -41.343 10.159 1.00 51.22 462 PRO A O 1
ATOM 3359 N N . GLY A 1 463 ? -3.248 -40.256 8.473 1.00 53.78 463 GLY A N 1
ATOM 3360 C CA . GLY A 1 463 ? -4.367 -39.719 9.252 1.00 53.78 463 GLY A CA 1
ATOM 3361 C C . GLY A 1 463 ? -4.773 -40.570 10.464 1.00 53.78 463 GLY A C 1
ATOM 3362 O O . GLY A 1 463 ? -5.012 -41.777 10.359 1.00 53.78 463 GLY A O 1
ATOM 3363 N N . LEU A 1 464 ? -4.793 -39.936 11.635 1.00 56.59 464 LEU A N 1
ATOM 3364 C CA . LEU A 1 464 ? -5.122 -40.565 12.906 1.00 56.59 464 LEU A CA 1
ATOM 3365 C C . LEU A 1 464 ? -6.626 -40.834 12.983 1.00 56.59 464 LEU A C 1
ATOM 3367 O O . LEU A 1 464 ? -7.426 -39.909 12.899 1.00 56.59 464 LEU A O 1
ATOM 3371 N N . THR A 1 465 ? -7.018 -42.088 13.214 1.00 49.81 465 THR A N 1
ATOM 3372 C CA . THR A 1 465 ? -8.411 -42.452 13.543 1.00 49.81 465 THR A CA 1
ATOM 3373 C C . THR A 1 465 ? -8.681 -42.471 15.050 1.00 49.81 465 THR A C 1
ATOM 3375 O O . THR A 1 465 ? -9.831 -42.577 15.467 1.00 49.81 465 THR A O 1
ATOM 3378 N N . GLU A 1 466 ? -7.629 -42.396 15.869 1.00 53.59 466 GLU A N 1
ATOM 3379 C CA . GLU A 1 466 ? -7.662 -42.403 17.336 1.00 53.59 466 GLU A CA 1
ATOM 3380 C C . GLU A 1 466 ? -6.614 -41.419 17.884 1.00 53.59 466 GLU A C 1
ATOM 3382 O O . GLU A 1 466 ? -5.672 -41.062 17.176 1.00 53.59 466 GLU A O 1
ATOM 3387 N N . VAL A 1 467 ? -6.772 -40.986 19.140 1.00 58.62 467 VAL A N 1
ATOM 3388 C CA . VAL A 1 467 ? -5.835 -40.063 19.802 1.00 58.62 467 VAL A CA 1
ATOM 3389 C C . VAL A 1 467 ? -4.446 -40.698 19.886 1.00 58.62 467 VAL A C 1
ATOM 3391 O O . VAL A 1 467 ? -4.290 -41.793 20.430 1.00 58.62 467 VAL A O 1
ATOM 3394 N N . TRP A 1 468 ? -3.428 -40.003 19.388 1.00 59.38 468 TRP A N 1
ATOM 3395 C CA . TRP A 1 468 ? -2.033 -40.418 19.530 1.00 59.38 468 TRP A CA 1
ATOM 3396 C C . TRP A 1 468 ? -1.393 -39.736 20.737 1.00 59.38 468 TRP A C 1
ATOM 3398 O O . TRP A 1 468 ? -1.650 -38.560 20.965 1.00 59.38 468 TRP A O 1
ATOM 3408 N N . GLY A 1 469 ? -0.551 -40.453 21.488 1.00 58.09 469 GLY A N 1
ATOM 3409 C CA . GLY A 1 469 ? 0.221 -39.913 22.609 1.00 58.09 469 GLY A CA 1
ATOM 3410 C C . GLY A 1 469 ? 1.690 -40.324 22.521 1.00 58.09 469 GLY A C 1
ATOM 3411 O O . GLY A 1 469 ? 1.985 -41.497 22.276 1.00 58.09 469 GLY A O 1
ATOM 3412 N N . GLY A 1 470 ? 2.609 -39.379 22.725 1.00 57.72 470 GLY A N 1
ATOM 3413 C CA . GLY A 1 470 ? 4.045 -39.648 22.677 1.00 57.72 470 GLY A CA 1
ATOM 3414 C C . GLY A 1 470 ? 4.882 -38.668 23.494 1.00 57.72 470 GLY A C 1
ATOM 3415 O O . GLY A 1 470 ? 4.552 -37.491 23.628 1.00 57.72 470 GLY A O 1
ATOM 3416 N N . THR A 1 471 ? 5.993 -39.166 24.034 1.00 58.75 471 THR A N 1
ATOM 3417 C CA . THR A 1 471 ? 7.000 -38.348 24.715 1.00 58.75 471 THR A CA 1
ATOM 3418 C C . THR A 1 471 ? 7.880 -37.654 23.680 1.00 58.75 471 THR A C 1
ATOM 3420 O O . THR A 1 471 ? 8.585 -38.315 22.918 1.00 58.75 471 THR A O 1
ATOM 3423 N N . LEU A 1 472 ? 7.855 -36.322 23.665 1.00 53.78 472 LEU A N 1
ATOM 3424 C CA . LEU A 1 472 ? 8.677 -35.503 22.781 1.00 53.78 472 LEU A CA 1
ATOM 3425 C C . LEU A 1 472 ? 10.081 -35.249 23.330 1.00 53.78 472 LEU A C 1
ATOM 3427 O O . LEU A 1 472 ? 10.942 -34.867 22.556 1.00 53.78 472 LEU A O 1
ATOM 3431 N N . PHE A 1 473 ? 10.351 -35.412 24.628 1.00 57.56 473 PHE A N 1
ATOM 3432 C CA . PHE A 1 473 ? 11.655 -35.039 25.190 1.00 57.56 473 PHE A CA 1
ATOM 3433 C C . PHE A 1 473 ? 11.961 -35.748 26.515 1.00 57.56 473 PHE A C 1
ATOM 3435 O O . PHE A 1 473 ? 11.052 -35.955 27.313 1.00 57.56 473 PHE A O 1
ATOM 3442 N N . HIS A 1 474 ? 13.237 -36.073 26.750 1.00 54.22 474 HIS A N 1
ATOM 3443 C CA . HIS A 1 474 ? 13.781 -36.599 28.010 1.00 54.22 474 HIS A CA 1
ATOM 3444 C C . HIS A 1 474 ? 15.163 -35.966 28.226 1.00 54.22 474 HIS A C 1
ATOM 3446 O O . HIS A 1 474 ? 15.9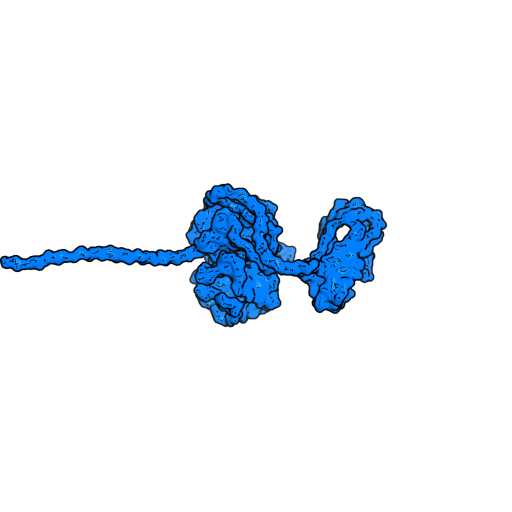84 -36.017 27.307 1.00 54.22 474 HIS A O 1
ATOM 3452 N N . MET A 1 475 ? 15.455 -35.370 29.389 1.00 52.81 475 MET A N 1
ATOM 3453 C CA . MET A 1 475 ? 16.793 -34.810 29.645 1.00 52.81 475 MET A CA 1
ATOM 3454 C C . MET A 1 475 ? 17.279 -35.006 31.082 1.00 52.81 475 MET A C 1
ATOM 3456 O O . MET A 1 475 ? 16.633 -34.556 32.019 1.00 52.81 475 MET A O 1
ATOM 3460 N N . ASP A 1 476 ? 18.487 -35.569 31.206 1.00 53.31 476 ASP A N 1
ATOM 3461 C CA . ASP A 1 476 ? 19.193 -35.813 32.477 1.00 53.31 476 ASP A CA 1
ATOM 3462 C C . ASP A 1 476 ? 20.371 -34.829 32.684 1.00 53.31 476 ASP A C 1
ATOM 3464 O O . ASP A 1 476 ? 21.285 -35.064 33.475 1.00 53.31 476 ASP A O 1
ATOM 3468 N N . SER A 1 477 ? 20.453 -33.742 31.905 1.00 48.81 477 SER A N 1
ATOM 3469 C CA . SER A 1 477 ? 21.629 -32.851 31.868 1.00 48.81 477 SER A CA 1
ATOM 3470 C C . SER A 1 477 ? 21.265 -31.411 31.490 1.00 48.81 477 SER A C 1
ATOM 3472 O O . SER A 1 477 ? 21.583 -30.955 30.395 1.00 48.81 477 SER A O 1
ATOM 3474 N N . ILE A 1 478 ? 20.597 -30.675 32.384 1.00 51.62 478 ILE A N 1
ATOM 3475 C CA . ILE A 1 478 ? 20.302 -29.243 32.184 1.00 51.62 478 ILE A CA 1
ATOM 3476 C C . ILE A 1 478 ? 21.624 -28.457 32.060 1.00 51.62 478 ILE A C 1
ATOM 3478 O O . ILE A 1 478 ? 22.392 -28.437 33.029 1.00 51.62 478 ILE A O 1
ATOM 3482 N N . PRO A 1 479 ? 21.904 -27.787 30.923 1.00 51.66 479 PRO A N 1
ATOM 3483 C CA . PRO A 1 479 ? 23.092 -26.953 30.780 1.00 51.66 479 PRO A CA 1
ATOM 3484 C C . PRO A 1 479 ? 23.098 -25.802 31.791 1.00 51.66 479 PRO A C 1
ATOM 3486 O O . PRO A 1 479 ? 22.099 -25.102 31.955 1.00 51.66 479 PRO A O 1
ATOM 3489 N N . ASP A 1 480 ? 24.246 -25.559 32.429 1.00 53.38 480 ASP A N 1
ATOM 3490 C CA . ASP A 1 480 ? 24.395 -24.558 33.498 1.00 53.38 480 ASP A CA 1
ATOM 3491 C C . ASP A 1 480 ? 23.966 -23.135 33.083 1.00 53.38 480 ASP A C 1
ATOM 3493 O O . ASP A 1 480 ? 23.578 -22.343 33.939 1.00 53.38 480 ASP A O 1
ATOM 3497 N N . TYR A 1 481 ? 24.003 -22.810 31.785 1.00 54.34 481 TYR A N 1
ATOM 3498 C CA . TYR A 1 481 ? 23.645 -21.490 31.254 1.00 54.34 481 TYR A CA 1
ATOM 3499 C C . TYR A 1 481 ? 22.133 -21.257 31.078 1.00 54.34 481 TYR A C 1
ATOM 3501 O O . TYR A 1 481 ? 21.737 -20.123 30.833 1.00 54.34 481 TYR A O 1
ATOM 3509 N N . LEU A 1 482 ? 21.294 -22.295 31.206 1.00 49.84 482 LEU A N 1
ATOM 3510 C CA . LEU A 1 482 ? 19.826 -22.172 31.207 1.00 49.84 482 LEU A CA 1
ATOM 3511 C C . LEU A 1 482 ? 19.242 -22.030 32.628 1.00 49.84 482 LEU A C 1
ATOM 3513 O O . LEU A 1 482 ? 18.029 -21.940 32.793 1.00 49.84 482 LEU A O 1
ATOM 3517 N N . ARG A 1 483 ? 20.085 -22.003 33.671 1.00 54.88 483 ARG A N 1
ATOM 3518 C CA . ARG A 1 483 ? 19.642 -21.836 35.064 1.00 54.88 483 ARG A CA 1
ATOM 3519 C C . ARG A 1 483 ? 19.230 -20.386 35.341 1.00 54.88 483 ARG A C 1
ATOM 3521 O O . ARG A 1 483 ? 20.019 -19.471 35.112 1.00 54.88 483 ARG A O 1
ATOM 3528 N N . GLY A 1 484 ? 18.024 -20.187 35.880 1.00 54.66 484 GLY A N 1
ATOM 3529 C CA . GLY A 1 484 ? 17.510 -18.873 36.290 1.00 54.66 484 GLY A CA 1
ATOM 3530 C C . GLY A 1 484 ? 16.928 -18.003 35.166 1.00 54.66 484 GLY A C 1
ATOM 3531 O O . GLY A 1 484 ? 16.703 -16.815 35.390 1.00 54.66 484 GLY A O 1
ATOM 3532 N N . ALA A 1 485 ? 16.687 -18.566 33.977 1.00 57.38 485 ALA A N 1
ATOM 3533 C CA . ALA A 1 485 ? 15.986 -17.908 32.874 1.00 57.38 485 ALA A CA 1
ATOM 3534 C C . ALA A 1 485 ? 14.788 -18.766 32.430 1.00 57.38 485 ALA A C 1
ATOM 3536 O O . ALA A 1 485 ? 14.934 -19.970 32.229 1.00 57.38 485 ALA A O 1
ATOM 3537 N N . GLY A 1 486 ? 13.609 -18.154 32.285 1.00 58.69 486 GLY A N 1
ATOM 3538 C CA . GLY A 1 486 ? 12.428 -18.840 31.756 1.00 58.69 486 GLY A CA 1
ATOM 3539 C C . GLY A 1 486 ? 12.595 -19.202 30.279 1.00 58.69 486 GLY A C 1
ATOM 3540 O O . GLY A 1 486 ? 13.235 -18.465 29.522 1.00 58.69 486 GLY A O 1
ATOM 3541 N N . PHE A 1 487 ? 12.003 -20.320 29.865 1.00 63.03 487 PHE A N 1
ATOM 3542 C CA . PHE A 1 487 ? 11.874 -20.683 28.456 1.00 63.03 487 PHE A CA 1
ATOM 3543 C C . PHE A 1 487 ? 10.452 -21.123 28.114 1.00 63.03 487 PHE A C 1
ATOM 3545 O O . PHE A 1 487 ? 9.680 -21.553 28.968 1.00 63.03 487 PHE A O 1
ATOM 3552 N N . THR A 1 488 ? 10.099 -20.990 26.837 1.00 63.91 488 THR A N 1
ATOM 3553 C CA . THR A 1 488 ? 8.808 -21.432 26.295 1.00 63.91 488 THR A CA 1
ATOM 3554 C C . THR A 1 488 ? 9.022 -22.689 25.467 1.00 63.91 488 THR A C 1
ATOM 3556 O O . THR A 1 488 ? 9.826 -22.680 24.531 1.00 63.91 488 THR A O 1
ATOM 3559 N N . PHE A 1 489 ? 8.316 -23.759 25.821 1.00 63.88 489 PHE A N 1
ATOM 3560 C CA . PHE A 1 489 ? 8.178 -24.940 24.983 1.00 63.88 489 PHE A CA 1
ATOM 3561 C C . PHE A 1 489 ? 7.050 -24.708 23.989 1.00 63.88 489 PHE A C 1
ATOM 3563 O O . PHE A 1 489 ? 5.959 -24.317 24.384 1.00 63.88 489 PHE A O 1
ATOM 3570 N N . ILE A 1 490 ? 7.314 -24.956 22.712 1.00 64.06 490 ILE A N 1
ATOM 3571 C CA . ILE A 1 490 ? 6.315 -24.885 21.647 1.00 64.06 490 ILE A CA 1
ATOM 3572 C C . ILE A 1 490 ? 6.293 -26.236 20.948 1.00 64.06 490 ILE A C 1
ATOM 3574 O O . ILE A 1 490 ? 7.336 -26.699 20.481 1.00 64.06 490 ILE A O 1
ATOM 3578 N N . ALA A 1 491 ? 5.117 -26.844 20.854 1.00 66.25 491 ALA A N 1
ATOM 3579 C CA . ALA A 1 491 ? 4.866 -27.995 20.002 1.00 66.25 491 ALA A CA 1
ATOM 3580 C C . ALA A 1 491 ? 3.930 -27.587 18.868 1.00 66.25 491 ALA A C 1
ATOM 3582 O O . ALA A 1 491 ? 3.006 -26.804 19.071 1.00 66.25 491 ALA A O 1
ATOM 3583 N N . GLY A 1 492 ? 4.161 -28.111 17.670 1.00 64.81 492 GLY A N 1
ATOM 3584 C CA . GLY A 1 492 ? 3.284 -27.841 16.538 1.00 64.81 492 GLY A CA 1
ATOM 3585 C C . GLY A 1 492 ? 3.221 -28.997 15.556 1.00 64.81 492 GLY A C 1
ATOM 3586 O O . GLY A 1 492 ? 4.126 -29.838 15.513 1.00 64.81 492 GLY A O 1
ATOM 3587 N N . LEU A 1 493 ? 2.148 -29.026 14.768 1.00 66.25 493 LEU A N 1
ATOM 3588 C CA . LEU A 1 493 ? 2.033 -29.893 13.600 1.00 66.25 493 LEU A CA 1
ATOM 3589 C C . LEU A 1 493 ? 2.357 -29.102 12.333 1.00 66.25 493 LEU A C 1
ATOM 3591 O O . LEU A 1 493 ? 1.900 -27.973 12.170 1.00 66.25 493 LEU A O 1
ATOM 3595 N N . VAL A 1 494 ? 3.124 -29.702 11.427 1.00 61.56 494 VAL A N 1
ATOM 3596 C CA . VAL A 1 494 ? 3.414 -29.167 10.089 1.00 61.56 494 VAL A CA 1
ATOM 3597 C C . VAL A 1 494 ? 2.925 -30.147 9.019 1.00 61.56 494 VAL A C 1
ATOM 3599 O O . VAL A 1 494 ? 2.823 -31.351 9.294 1.00 61.56 494 VAL A O 1
ATOM 3602 N N . PRO A 1 495 ? 2.652 -29.680 7.786 1.00 67.94 495 PRO A N 1
ATOM 3603 C CA . PRO A 1 495 ? 2.408 -30.574 6.661 1.00 67.94 495 PRO A CA 1
ATOM 3604 C C . PRO A 1 495 ? 3.562 -31.568 6.494 1.00 67.94 495 PRO A C 1
ATOM 3606 O O . PRO A 1 495 ? 4.728 -31.204 6.658 1.00 67.94 495 PRO A O 1
ATOM 3609 N N . ALA A 1 496 ? 3.249 -32.819 6.154 1.00 63.41 496 ALA A N 1
ATOM 3610 C CA . ALA A 1 496 ? 4.269 -33.854 6.003 1.00 63.41 496 ALA A CA 1
ATOM 3611 C C . ALA A 1 496 ? 5.381 -33.423 5.023 1.00 63.41 496 ALA A C 1
ATOM 3613 O O . ALA A 1 496 ? 5.115 -33.087 3.867 1.00 63.41 496 ALA A O 1
ATOM 3614 N N . GLY A 1 497 ? 6.636 -33.449 5.481 1.00 55.22 497 GLY A N 1
ATOM 3615 C CA . GLY A 1 497 ? 7.807 -33.042 4.699 1.00 55.22 497 GLY A CA 1
ATOM 3616 C C . GLY A 1 497 ? 8.111 -31.537 4.678 1.00 55.22 497 GLY A C 1
ATOM 3617 O O . GLY A 1 497 ? 9.095 -31.146 4.045 1.00 55.22 497 GLY A O 1
ATOM 3618 N N . ALA A 1 498 ? 7.324 -30.697 5.361 1.00 50.91 498 ALA A N 1
ATOM 3619 C CA . ALA A 1 498 ? 7.632 -29.279 5.545 1.00 50.91 498 ALA A CA 1
ATOM 3620 C C . ALA A 1 498 ? 8.779 -29.071 6.559 1.00 50.91 498 ALA A C 1
ATOM 3622 O O . ALA A 1 498 ? 9.003 -29.918 7.433 1.00 50.91 498 ALA A O 1
ATOM 3623 N N . PRO A 1 499 ? 9.530 -27.952 6.480 1.00 52.44 499 PRO A N 1
ATOM 3624 C CA . PRO A 1 499 ? 10.524 -27.627 7.494 1.00 52.44 499 PRO A CA 1
ATOM 3625 C C . PRO A 1 499 ? 9.844 -27.482 8.869 1.00 52.44 499 PRO A C 1
ATOM 3627 O O . PRO A 1 499 ? 8.810 -26.825 8.972 1.00 52.44 499 PRO A O 1
ATOM 3630 N N . PRO A 1 500 ? 10.403 -28.062 9.943 1.00 53.12 500 PRO A N 1
ATOM 3631 C CA . PRO A 1 500 ? 9.801 -28.006 11.271 1.00 53.12 500 PRO A CA 1
ATOM 3632 C C . PRO A 1 500 ? 10.076 -26.640 11.909 1.00 53.12 500 PRO A C 1
ATOM 3634 O O . PRO A 1 500 ? 11.004 -26.482 12.691 1.00 53.12 500 PRO A O 1
ATOM 3637 N N . ALA A 1 501 ? 9.315 -25.618 11.546 1.00 52.94 501 ALA A N 1
ATOM 3638 C CA . ALA A 1 501 ? 9.409 -24.310 12.180 1.00 52.94 501 ALA A CA 1
ATOM 3639 C C . ALA A 1 501 ? 8.012 -23.744 12.425 1.00 52.94 501 ALA A C 1
ATOM 3641 O O . ALA A 1 501 ? 7.068 -24.076 11.714 1.00 52.94 501 ALA A O 1
ATOM 3642 N N . VAL A 1 502 ? 7.902 -22.877 13.436 1.00 50.28 502 VAL A N 1
ATOM 3643 C CA . VAL A 1 502 ? 6.634 -22.242 13.842 1.00 50.28 502 VAL A CA 1
ATOM 3644 C C . VAL A 1 502 ? 5.967 -21.504 12.677 1.00 50.28 502 VAL A C 1
ATOM 3646 O O . VAL A 1 502 ? 4.748 -21.480 12.581 1.00 50.28 502 VAL A O 1
ATOM 3649 N N . GLU A 1 503 ? 6.764 -20.985 11.745 1.00 48.66 503 GLU A N 1
ATOM 3650 C CA . GLU A 1 503 ? 6.320 -20.337 10.505 1.00 48.66 503 GLU A CA 1
ATOM 3651 C C . GLU A 1 503 ? 5.644 -21.280 9.482 1.00 48.66 503 GLU A C 1
ATOM 3653 O O . GLU A 1 503 ? 4.956 -20.795 8.590 1.00 48.66 503 GLU A O 1
ATOM 3658 N N . TYR A 1 504 ? 5.796 -22.607 9.616 1.00 51.75 504 TYR A N 1
ATOM 3659 C CA . TYR A 1 504 ? 5.153 -23.627 8.765 1.00 51.75 504 TYR A CA 1
ATOM 3660 C C . TYR A 1 504 ? 4.069 -24.433 9.499 1.00 51.75 504 TYR A C 1
ATOM 3662 O O . TYR A 1 504 ? 3.567 -25.424 8.959 1.00 51.75 504 TYR A O 1
ATOM 3670 N N . ALA A 1 505 ? 3.741 -24.067 10.741 1.00 51.88 505 ALA A N 1
ATOM 3671 C CA . ALA A 1 505 ? 2.783 -24.810 11.546 1.00 51.88 505 ALA A CA 1
ATOM 3672 C C . ALA A 1 505 ? 1.342 -24.630 11.050 1.00 51.88 505 ALA A C 1
ATOM 3674 O O . ALA A 1 505 ? 0.945 -23.548 10.616 1.00 51.88 505 ALA A O 1
ATOM 3675 N N . ILE A 1 506 ? 0.544 -25.695 11.143 1.00 55.84 506 ILE A N 1
ATOM 3676 C CA . ILE A 1 506 ? -0.875 -25.673 10.786 1.00 55.84 506 ILE A CA 1
ATOM 3677 C C . ILE A 1 506 ? -1.624 -24.836 11.849 1.00 55.84 506 ILE A C 1
ATOM 3679 O O . ILE A 1 506 ? -1.535 -25.145 13.042 1.00 55.84 506 ILE A O 1
ATOM 3683 N N . PRO A 1 507 ? -2.362 -23.775 11.469 1.00 47.16 507 PRO A N 1
ATOM 3684 C CA . PRO A 1 507 ? -3.077 -22.926 12.424 1.00 47.16 507 PRO A CA 1
ATOM 3685 C C . PRO A 1 507 ? -4.094 -23.711 13.267 1.00 47.16 507 PRO A C 1
ATOM 3687 O O . PRO A 1 507 ? -4.881 -24.485 12.730 1.00 47.16 507 PRO A O 1
ATOM 3690 N N . GLY A 1 508 ? -4.077 -23.517 14.591 1.00 55.44 508 GLY A N 1
ATOM 3691 C CA . GLY A 1 508 ? -4.883 -24.292 15.551 1.00 55.44 508 GLY A CA 1
ATOM 3692 C C . GLY A 1 508 ? -4.242 -25.608 16.016 1.00 55.44 508 GLY A C 1
ATOM 3693 O O . GLY A 1 508 ? -4.782 -26.264 16.900 1.00 55.44 508 GLY A O 1
ATOM 3694 N N . PHE A 1 509 ? -3.076 -25.972 15.471 1.00 61.09 509 PHE A N 1
ATOM 3695 C CA . PHE A 1 509 ? -2.305 -27.170 15.822 1.00 61.09 509 PHE A CA 1
ATOM 3696 C C . PHE A 1 509 ? -0.928 -26.804 16.392 1.00 61.09 509 PHE A C 1
ATOM 3698 O O . PHE A 1 509 ? 0.065 -27.483 16.130 1.00 61.09 509 PHE A O 1
ATOM 3705 N N . VAL A 1 510 ? -0.864 -25.703 17.139 1.00 60.03 510 VAL A N 1
ATOM 3706 C CA . VAL A 1 510 ? 0.312 -25.269 17.896 1.00 60.03 510 VAL A CA 1
ATOM 3707 C C . VAL A 1 510 ? -0.120 -25.078 19.335 1.00 60.03 510 VAL A C 1
ATOM 3709 O O . VAL A 1 510 ? -1.121 -24.412 19.587 1.00 60.03 510 VAL A O 1
ATOM 3712 N N . ASP A 1 511 ? 0.646 -25.645 20.254 1.00 67.38 511 ASP A N 1
ATOM 3713 C CA . ASP A 1 511 ? 0.443 -25.489 21.686 1.00 67.38 511 ASP A CA 1
ATOM 3714 C C . ASP A 1 511 ? 1.761 -25.079 22.348 1.00 67.38 511 ASP A C 1
ATOM 3716 O O . ASP A 1 511 ? 2.850 -25.427 21.873 1.00 67.38 511 ASP A O 1
ATOM 3720 N N . GLN A 1 512 ? 1.677 -24.287 23.411 1.00 69.69 512 GLN A N 1
ATOM 3721 C CA . GLN A 1 512 ? 2.848 -23.733 24.079 1.00 69.69 512 GLN A CA 1
ATOM 3722 C C . GLN A 1 512 ? 2.706 -23.764 25.595 1.00 69.69 512 GLN A C 1
ATOM 3724 O O . GLN A 1 512 ? 1.674 -23.401 26.149 1.00 69.69 512 GLN A O 1
ATOM 3729 N N . GLU A 1 513 ? 3.794 -24.120 26.268 1.00 68.44 513 GLU A N 1
ATOM 3730 C CA . GLU A 1 513 ? 3.868 -24.187 27.723 1.00 68.44 513 GLU A CA 1
ATOM 3731 C C . GLU A 1 513 ? 5.091 -23.414 28.224 1.00 68.44 513 GLU A C 1
ATOM 3733 O O . GLU A 1 513 ? 6.221 -23.608 27.758 1.00 68.44 513 GLU A O 1
ATOM 3738 N N . GLN A 1 514 ? 4.869 -22.507 29.178 1.00 62.19 514 GLN A N 1
ATOM 3739 C CA . GLN A 1 514 ? 5.948 -21.751 29.812 1.00 62.19 514 GLN A CA 1
ATOM 3740 C C . GLN A 1 514 ? 6.517 -22.522 30.999 1.00 62.19 514 GLN A C 1
ATOM 3742 O O . GLN A 1 514 ? 5.788 -22.994 31.870 1.00 62.19 514 GLN A O 1
ATOM 3747 N N . VAL A 1 515 ? 7.844 -22.600 31.061 1.00 60.31 515 VAL A N 1
ATOM 3748 C CA . VAL A 1 515 ? 8.561 -23.341 32.099 1.00 60.31 515 VAL A CA 1
ATOM 3749 C C . VAL A 1 515 ? 9.684 -22.470 32.655 1.00 60.31 515 VAL A C 1
ATOM 3751 O O . VAL A 1 515 ? 10.460 -21.859 31.917 1.00 60.31 515 VAL A O 1
ATOM 3754 N N . GLU A 1 516 ? 9.782 -22.417 33.980 1.00 57.72 516 GLU A N 1
ATOM 3755 C CA . GLU A 1 516 ? 10.763 -21.597 34.693 1.00 57.72 516 GLU A CA 1
ATOM 3756 C C . GLU A 1 516 ? 11.677 -22.486 35.547 1.00 57.72 516 GLU A C 1
ATOM 3758 O O . GLU A 1 516 ? 11.227 -23.086 36.520 1.00 57.72 516 GLU A O 1
ATOM 3763 N N . ILE A 1 517 ? 12.970 -22.578 35.211 1.00 56.62 517 ILE A N 1
ATOM 3764 C CA . ILE A 1 517 ? 13.940 -23.355 36.007 1.00 56.62 517 ILE A CA 1
ATOM 3765 C C . ILE A 1 517 ? 14.349 -22.565 37.248 1.00 56.62 517 ILE A C 1
ATOM 3767 O O . ILE A 1 517 ? 14.862 -21.448 37.128 1.00 56.62 517 ILE A O 1
ATOM 3771 N N . ARG A 1 518 ? 14.182 -23.181 38.424 1.00 53.62 518 ARG A N 1
ATOM 3772 C CA . ARG A 1 518 ? 14.597 -22.622 39.719 1.00 53.62 518 ARG A CA 1
ATOM 3773 C C . ARG A 1 518 ? 15.987 -23.066 40.153 1.00 53.62 518 ARG A C 1
ATOM 3775 O O . ARG A 1 518 ? 16.350 -24.241 39.920 1.00 53.62 518 ARG A O 1
#

Nearest PDB structures (foldseek):
  6tjg-assembly1_A  TM=9.744E-01  e=1.014E-30  synthetic construct
  6tjh-assembly2_B  TM=8.235E-01  e=8.085E-29  synthetic construct
  7eq5-assembly1_A  TM=8.828E-01  e=2.194E-23  Bacillus velezensis FZB42
  7dxn-assembly2_B-2  TM=9.013E-01  e=3.936E-22  Bacillus velezensis FZB42
  8pra-assembly2_D  TM=9.720E-01  e=6.169E-13  synthetic construct

Radius of gyration: 27.0 Å; Cα contacts (8 Å, |Δi|>4): 1548; chains: 1; bounding box: 89×92×67 Å